Protein AF-A0A508T1W5-F1 (afdb_monomer)

InterPro domains:
  IPR011962 dCTP deaminase [PF22769] (57-193)
  IPR036157 dUTPase-like superfamily [G3DSA:2.70.40.10] (56-210)
  IPR036157 dUTPase-like superfamily [SSF51283] (57-199)

Organism: NCBI:txid2511166

Solvent-accessible surface area (backbone atoms only — not comparable to full-atom values): 21650 Å² total; per-residue (Å²): 134,81,79,84,80,79,73,75,80,75,80,74,83,70,83,74,84,82,74,85,82,57,89,57,64,51,90,45,71,68,55,15,48,54,30,35,51,72,36,45,49,100,89,50,67,56,73,95,58,73,87,60,70,62,37,78,34,38,41,68,53,49,50,52,49,30,30,54,30,18,30,48,36,78,71,59,79,88,38,53,43,75,49,33,37,54,39,34,44,12,53,47,38,35,38,44,50,98,87,51,49,80,46,75,45,74,47,42,58,93,36,72,48,73,45,54,44,44,27,42,35,36,39,20,31,58,43,36,35,41,34,49,67,42,32,32,35,37,39,40,67,35,66,72,48,45,77,71,38,38,44,58,74,90,54,53,76,44,62,29,38,43,33,33,55,55,72,44,61,38,30,32,73,36,92,52,74,44,77,44,54,20,72,42,73,46,33,38,36,33,45,28,40,44,64,78,80,62,85,87,80,85,62,85,88,66,78,85,77,81,81,86,71,56,63,73,88,65,41,63,59,55,73,65,58,56,39,38,74,74,50,68,66,49,71,65,67,49,66,57,60,57,55,52,52,50,52,53,50,54,51,49,53,49,53,53,48,50,54,50,50,54,56,48,49,53,50,51,54,53,51,49,53,51,52,53,51,50,50,52,53,51,52,52,55,48,53,54,50,52,51,54,51,51,51,53,52,51,55,50,52,52,51,54,52,51,52,53,52,51,54,51,52,52,53,50,51,54,54,51,53,55,51,52,55,49,55,58,56,62,67,64,69,76,80,66,68,72,70,54,59,54,54,52,52,57,53,50,54,55,51,51,54,50,50,55,55,51,48,60,51,47,54,61,48,45,74,73,51,64,91,78,79,77,72,89,84,78,89,132

Secondary structure (DSSP, 8-state):
-PPP--PPPPPP-------PPP-S---SHHHHHHHHHHTEETTEE--S-TTS-SSBPPHHHHHHHHHHH--EES--GGGEETTEEEE-EEEEEEEE-TT-PEEEEEE-TT-EEEEPTT-EEEEEEEEEEE--TTEEEEEEE-HHHHHTTEE--SS-EE-TT-EEEEEEEEEE-SSS-EEEETTS--EEEEEEE-GGG------TT--PPPP-PPPGGGTT--HHHHHHHHHTT-----SHHHHHHHHHHHHHHHHHHHHHHHHHHHHHHHHHHHHHHHHHHHHHHHHHHHHHHHHHHHHHHHHHHHHHHHHHHHHHHHHHHHHHHHHHHHHHSSSSTTHHHHHHHHHHHHHHHHHHHHHHHHHHHHTT------------

pLDDT: mean 80.49, std 16.38, range [27.09, 98.25]

Sequence (380 aa):
MPPPSHNPPAPDQTDTLTFMAEVEFADTEPVAEIRAARYRKKDVDIDPFPDIPPALLSSEHVKAYVRQTGMIHPFSEGHLKSASYEVKPGGRFIYWDESGNKISTLVAKDGTITLPPNSISFVQIDTTFRLPQYIAVRFNLRITHVHRGLLLGTGPLVDPGFHGKLLIPLHNLTSDEYTIRGDEGLIWMEFTKTSHEAQRGFVKDFVPEEFEKTDPTKNFQPPEYYFDRASKNRPIRSSIPDVVAEARSQAKEAVDAARRAERSNTIFVGGGLLAVAGLVVGLFSFFESVKANAIAAYTLATTVSTAAMQAGTDAKKAQDDVKDIRNTVDANSVRISADEVRRLREQLDDTRVEVQVLRREMDRIIERSGAKTKGVDEAK

Nearest PDB structures (foldseek):
  4xjc-assembly2_D  TM=8.290E-01  e=2.765E-11  Halalkalibacterium halodurans C-125
  4xjc-assembly2_F  TM=8.209E-01  e=2.615E-11  Halalkalibacterium halodurans C-125
  3lqw-assembly1_A  TM=7.084E-01  e=2.178E-04  Entamoeba histolytica HM-1:IMSS
  4oop-assembly1_B  TM=6.739E-01  e=4.505E-04  Arabidopsis thaliana
  6ljj-assembly1_A  TM=6.009E-01  e=1.102E-03  Sus scrofa

Foldseek 3Di:
DDDDDPDDPDPDDPPPPDDDQQPDADPDPVSLVVQQVVQDDPPAGHDPCPVDDFFFDFLVRVVRCRRRRSQKPPDDSVQDDGRKGFWFFFQWKWAADPVRDIDIDGADQQDKDKDAAQKKIKTKTPMWGQFAQQKKKWKDFPVVCVVQQKDFPDTDIDHGRETAIDITIIGRHHNDIDMDHRNDTTMIMIMGGHCPPDDDDDDPPDDDDDDDHDDPVNHHDDPVVVCCVPPVVGHDIRCVVVVVVVVVVVVVVVVVVVVVVVVVVVVVVVVVVVVVVVVVVVVVVVVVVVVVVVVVVVVVVVVVVVVVVVVVVVVVVVVVVVVVVVVVVVVPPPPPPPPVVVVVVVVVVVVVVVVVVVVVVVVVVVVVDDDDDYDDDDDD

Mean predicted aligned error: 16.93 Å

Radius of gyration: 73.92 Å; Cα contacts (8 Å, |Δi|>4): 440; chains: 1; bounding box: 114×81×230 Å

Structure (mmCIF, N/CA/C/O backbone):
data_AF-A0A508T1W5-F1
#
_entry.id   AF-A0A508T1W5-F1
#
loop_
_atom_site.group_PDB
_atom_site.id
_atom_site.type_symbol
_atom_site.label_atom_id
_atom_site.label_alt_id
_atom_site.label_comp_id
_atom_site.label_asym_id
_atom_site.label_entity_id
_atom_site.label_seq_id
_atom_site.pdbx_PDB_ins_code
_atom_site.Cartn_x
_atom_site.Cartn_y
_atom_site.Cartn_z
_atom_site.occupancy
_atom_site.B_iso_or_equiv
_atom_site.auth_seq_id
_atom_site.auth_comp_id
_atom_site.auth_asym_id
_atom_site.auth_atom_id
_atom_site.pdbx_PDB_model_num
ATOM 1 N N . MET A 1 1 ? 22.488 43.694 -53.915 1.00 51.28 1 MET A N 1
ATOM 2 C CA . MET A 1 1 ? 22.604 42.228 -53.766 1.00 51.28 1 MET A CA 1
ATOM 3 C C . MET A 1 1 ? 22.408 41.905 -52.295 1.00 51.28 1 MET A C 1
ATOM 5 O O . MET A 1 1 ? 23.133 42.490 -51.498 1.00 51.28 1 MET A O 1
ATOM 9 N N . PRO A 1 2 ? 21.407 41.098 -51.913 1.00 52.88 2 PRO A N 1
ATOM 10 C CA . PRO A 1 2 ? 21.278 40.652 -50.530 1.00 52.88 2 PRO A CA 1
ATOM 11 C C . PRO A 1 2 ? 22.418 39.672 -50.191 1.00 52.88 2 PRO A C 1
ATOM 13 O O . PRO A 1 2 ? 22.890 38.973 -51.093 1.00 52.88 2 PRO A O 1
ATOM 16 N N . PRO A 1 3 ? 22.894 39.636 -48.934 1.00 55.22 3 PRO A N 1
ATOM 17 C CA . PRO A 1 3 ? 23.920 38.688 -48.519 1.00 55.22 3 PRO A CA 1
ATOM 18 C C . PRO A 1 3 ? 23.395 37.246 -48.630 1.00 55.22 3 PRO A C 1
ATOM 20 O O . PRO A 1 3 ? 22.195 37.018 -48.447 1.00 55.22 3 PRO A O 1
ATOM 23 N N . PRO A 1 4 ? 24.265 36.269 -48.940 1.00 55.59 4 PRO A N 1
ATOM 24 C CA . PRO A 1 4 ? 23.867 34.873 -49.050 1.00 55.59 4 PRO A CA 1
ATOM 25 C C . PRO A 1 4 ? 23.333 34.383 -47.702 1.00 55.59 4 PRO A C 1
ATOM 27 O O . PRO A 1 4 ? 24.007 34.494 -46.676 1.00 55.59 4 PRO A O 1
ATOM 30 N N . SER A 1 5 ? 22.108 33.852 -47.704 1.00 58.09 5 SER A N 1
ATOM 31 C CA . SER A 1 5 ? 21.532 33.197 -46.535 1.00 58.09 5 SER A CA 1
ATOM 32 C C . SER A 1 5 ? 22.336 31.936 -46.229 1.00 58.09 5 SER A C 1
ATOM 34 O O . SER A 1 5 ? 22.245 30.936 -46.945 1.00 58.09 5 SER A O 1
ATOM 36 N N . HIS A 1 6 ? 23.126 31.979 -45.162 1.00 53.09 6 HIS A N 1
ATOM 37 C CA . HIS A 1 6 ? 23.658 30.774 -44.547 1.00 53.09 6 HIS A CA 1
ATOM 38 C C . HIS A 1 6 ? 22.488 29.997 -43.940 1.00 53.09 6 HIS A C 1
ATOM 40 O O . HIS A 1 6 ? 22.000 30.330 -42.862 1.00 53.09 6 HIS A O 1
ATOM 46 N N . ASN A 1 7 ? 22.023 28.970 -44.651 1.00 57.44 7 ASN A N 1
ATOM 47 C CA . ASN A 1 7 ? 21.224 27.929 -44.025 1.00 57.44 7 ASN A CA 1
ATOM 48 C C . ASN A 1 7 ? 22.094 27.261 -42.948 1.00 57.44 7 ASN A C 1
ATOM 50 O O . ASN A 1 7 ? 23.243 26.913 -43.250 1.00 57.44 7 ASN A O 1
ATOM 54 N N . PRO A 1 8 ? 21.597 27.096 -41.711 1.00 49.19 8 PRO A N 1
ATOM 55 C CA . PRO A 1 8 ? 22.308 26.312 -40.716 1.00 49.19 8 PRO A CA 1
ATOM 56 C C . PRO A 1 8 ? 22.491 24.880 -41.246 1.00 49.19 8 PRO A C 1
ATOM 58 O O . PRO A 1 8 ? 21.611 24.377 -41.956 1.00 49.19 8 PRO A O 1
ATOM 61 N N . PRO A 1 9 ? 23.626 24.226 -40.948 1.00 45.97 9 PRO A N 1
ATOM 62 C CA . PRO A 1 9 ? 23.817 22.826 -41.297 1.00 45.97 9 PRO A CA 1
ATOM 63 C C . PRO A 1 9 ? 22.672 21.995 -40.708 1.00 45.97 9 PRO A C 1
ATOM 65 O O . PRO A 1 9 ? 22.222 22.250 -39.588 1.00 45.97 9 PRO A O 1
ATOM 68 N N . ALA A 1 10 ? 22.182 21.029 -41.489 1.00 48.50 10 ALA A N 1
ATOM 69 C CA . ALA A 1 10 ? 21.221 20.045 -41.011 1.00 48.50 10 ALA A CA 1
ATOM 70 C C . ALA A 1 10 ? 21.760 19.405 -39.717 1.00 48.50 10 ALA A C 1
ATOM 72 O O . ALA A 1 10 ? 22.971 19.177 -39.640 1.00 48.50 10 ALA A O 1
ATOM 73 N N . PRO A 1 11 ? 20.906 19.154 -38.706 1.00 44.50 11 PRO A N 1
ATOM 74 C CA . PRO A 1 11 ? 21.345 18.524 -37.472 1.00 44.50 11 PRO A CA 1
ATOM 75 C C . PRO A 1 11 ? 22.060 17.219 -37.813 1.00 44.50 11 PRO A C 1
ATOM 77 O O . PRO A 1 11 ? 21.540 16.395 -38.569 1.00 44.50 11 PRO A O 1
ATOM 80 N N . ASP A 1 12 ? 23.279 17.114 -37.294 1.00 43.41 12 ASP A N 1
ATOM 81 C CA . ASP A 1 12 ? 24.170 15.973 -37.436 1.00 43.41 12 ASP A CA 1
ATOM 82 C C . ASP A 1 12 ? 23.394 14.680 -37.158 1.00 43.41 12 ASP A C 1
ATOM 84 O O . ASP A 1 12 ? 22.621 14.611 -36.193 1.00 43.41 12 ASP A O 1
ATOM 88 N N . GLN A 1 13 ? 23.534 13.692 -38.045 1.00 45.56 13 GLN A N 1
ATOM 89 C CA . GLN A 1 13 ? 22.892 12.391 -37.891 1.00 45.56 13 GLN A CA 1
ATOM 90 C C . GLN A 1 13 ? 23.399 11.790 -36.585 1.00 45.56 13 GLN A C 1
ATOM 92 O O . GLN A 1 13 ? 24.533 11.335 -36.486 1.00 45.56 13 GLN A O 1
ATOM 97 N N . THR A 1 14 ? 22.552 11.837 -35.565 1.00 48.19 14 THR A N 1
ATOM 98 C CA . THR A 1 14 ? 22.810 11.236 -34.265 1.00 48.19 14 THR A CA 1
ATOM 99 C C . THR A 1 14 ? 23.098 9.756 -34.484 1.00 48.19 14 THR A C 1
ATOM 101 O O . THR A 1 14 ? 22.236 9.023 -34.973 1.00 48.19 14 THR A O 1
ATOM 104 N N . ASP A 1 15 ? 24.322 9.339 -34.149 1.00 47.44 15 ASP A N 1
ATOM 105 C CA . ASP A 1 15 ? 24.759 7.944 -34.075 1.00 47.44 15 ASP A CA 1
ATOM 106 C C . ASP A 1 15 ? 23.645 7.112 -33.425 1.00 47.44 15 ASP A C 1
ATOM 108 O O . ASP A 1 15 ? 23.412 7.172 -32.212 1.00 47.44 15 ASP A O 1
ATOM 112 N N . THR A 1 16 ? 22.882 6.387 -34.244 1.00 56.22 16 THR A N 1
ATOM 113 C CA . THR A 1 16 ? 21.723 5.641 -33.760 1.00 56.22 16 THR A CA 1
ATOM 114 C C . THR A 1 16 ? 22.255 4.420 -33.025 1.00 56.22 16 THR A C 1
ATOM 116 O O . THR A 1 16 ? 22.657 3.430 -33.639 1.00 56.22 16 THR A O 1
ATOM 119 N N . LEU A 1 17 ? 22.310 4.508 -31.694 1.00 61.84 17 LEU A N 1
ATOM 120 C CA . LEU A 1 17 ? 22.720 3.407 -30.826 1.00 61.84 17 LEU A CA 1
ATOM 121 C C . LEU A 1 17 ? 21.823 2.199 -31.102 1.00 61.84 17 LEU A C 1
ATOM 123 O O . LEU A 1 17 ? 20.666 2.155 -30.694 1.00 61.84 17 LEU A O 1
ATOM 127 N N . THR A 1 18 ? 22.366 1.222 -31.821 1.00 66.94 18 THR A N 1
ATOM 128 C CA . THR A 1 18 ? 21.647 0.002 -32.179 1.00 66.94 18 THR A CA 1
ATOM 129 C C . THR A 1 18 ? 21.912 -1.051 -31.112 1.00 66.94 18 THR A C 1
ATOM 131 O O . THR A 1 18 ? 23.056 -1.441 -30.881 1.00 66.94 18 THR A O 1
ATOM 134 N N . PHE A 1 19 ? 20.854 -1.512 -30.449 1.00 72.12 19 PHE A N 1
ATOM 135 C CA . PHE A 1 19 ? 20.919 -2.585 -29.458 1.00 72.12 19 PHE A CA 1
ATOM 136 C C . PHE A 1 19 ? 20.372 -3.877 -30.062 1.00 72.12 19 PHE A C 1
ATOM 138 O O . PHE A 1 19 ? 19.387 -3.849 -30.798 1.00 72.12 19 PHE A O 1
ATOM 145 N N . MET A 1 20 ? 20.975 -5.021 -29.729 1.00 77.69 20 MET A N 1
ATOM 146 C CA . MET A 1 20 ? 20.364 -6.304 -30.074 1.00 77.69 20 MET A CA 1
ATOM 147 C C . MET A 1 20 ? 19.087 -6.503 -29.251 1.00 77.69 20 MET A C 1
ATOM 149 O O . MET A 1 20 ? 19.056 -6.219 -28.049 1.00 77.69 20 MET A O 1
ATOM 153 N N . ALA A 1 21 ? 18.033 -6.978 -29.915 1.00 79.69 21 ALA A N 1
ATOM 154 C CA . ALA A 1 21 ? 16.782 -7.320 -29.257 1.00 79.69 21 ALA A CA 1
ATOM 155 C C . ALA A 1 21 ? 17.006 -8.495 -28.298 1.00 79.69 21 ALA A C 1
ATOM 157 O O . ALA A 1 21 ? 17.563 -9.525 -28.682 1.00 79.69 21 ALA A O 1
ATOM 158 N N . GLU A 1 22 ? 16.562 -8.342 -27.055 1.00 86.31 22 GLU A N 1
ATOM 159 C CA . GLU A 1 22 ? 16.559 -9.440 -26.094 1.00 86.31 22 GLU A CA 1
ATOM 160 C C . GLU A 1 22 ? 15.415 -10.400 -26.452 1.00 86.31 22 GLU A C 1
ATOM 162 O O . GLU A 1 22 ? 14.277 -9.974 -26.657 1.00 86.31 22 GLU A O 1
ATOM 167 N N . VAL A 1 23 ? 15.712 -11.698 -26.542 1.00 82.88 23 VAL A N 1
ATOM 168 C CA . VAL A 1 23 ? 14.720 -12.728 -26.906 1.00 82.88 23 VAL A CA 1
ATOM 169 C C . VAL A 1 23 ? 13.979 -13.242 -25.669 1.00 82.88 23 VAL A C 1
ATOM 171 O O . VAL A 1 23 ? 12.770 -13.466 -25.714 1.00 82.88 23 VAL A O 1
ATOM 174 N N . GLU A 1 24 ? 14.680 -13.353 -24.542 1.00 92.69 24 GLU A N 1
ATOM 175 C CA . GLU A 1 24 ? 14.162 -13.904 -23.287 1.00 92.69 24 GLU A CA 1
ATOM 176 C C . GLU A 1 24 ? 14.075 -12.838 -22.189 1.00 92.69 24 GLU A C 1
ATOM 178 O O . GLU A 1 24 ? 14.803 -11.840 -22.206 1.00 92.69 24 GLU A O 1
ATOM 183 N N . PHE A 1 25 ? 13.188 -13.038 -21.212 1.00 95.81 25 PHE A N 1
ATOM 184 C CA . PHE A 1 25 ? 13.143 -12.204 -20.006 1.00 95.81 25 PHE A CA 1
ATOM 185 C C . PHE A 1 25 ? 14.374 -12.448 -19.127 1.00 95.81 25 PHE A C 1
ATOM 187 O O . PHE A 1 25 ? 15.040 -13.470 -19.255 1.00 95.81 25 PHE A O 1
ATOM 194 N N . ALA A 1 26 ? 14.683 -11.502 -18.240 1.00 95.12 26 ALA A N 1
ATOM 195 C CA . ALA A 1 26 ? 15.737 -11.707 -17.258 1.00 95.12 26 ALA A CA 1
ATOM 196 C C . ALA A 1 26 ? 15.303 -12.803 -16.274 1.00 95.12 26 ALA A C 1
ATOM 198 O O . ALA A 1 26 ? 14.294 -12.658 -15.583 1.00 95.12 26 ALA A O 1
ATOM 199 N N . ASP A 1 27 ? 16.061 -13.891 -16.234 1.00 94.62 27 ASP A N 1
ATOM 200 C CA . ASP A 1 27 ? 15.839 -15.061 -15.381 1.00 94.62 27 ASP A CA 1
ATOM 201 C C . ASP A 1 27 ? 16.376 -14.869 -13.953 1.00 94.62 27 ASP A C 1
ATOM 203 O O . ASP A 1 27 ? 15.966 -15.566 -13.024 1.00 94.62 27 ASP A O 1
ATOM 207 N N . THR A 1 28 ? 17.290 -13.914 -13.780 1.00 96.94 28 THR A N 1
ATOM 208 C CA . THR A 1 28 ? 17.964 -13.620 -12.518 1.00 96.94 28 THR A CA 1
ATOM 209 C C . THR A 1 28 ? 18.050 -12.117 -12.244 1.00 96.94 28 THR A C 1
ATOM 211 O O . THR A 1 28 ? 18.072 -11.281 -13.153 1.00 96.94 28 THR A O 1
ATOM 214 N N . GLU A 1 29 ? 18.164 -11.769 -10.957 1.00 95.81 29 GLU A N 1
ATOM 215 C CA . GLU A 1 29 ? 18.301 -10.381 -10.492 1.00 95.81 29 GLU A CA 1
ATOM 216 C C . GLU A 1 29 ? 19.527 -9.669 -11.107 1.00 95.81 29 GLU A C 1
ATOM 218 O O . GLU A 1 29 ? 19.356 -8.546 -11.588 1.00 95.81 29 GLU A O 1
ATOM 223 N N . PRO A 1 30 ? 20.728 -10.289 -11.202 1.00 97.31 30 PRO A N 1
ATOM 224 C CA . PRO A 1 30 ? 21.880 -9.651 -11.841 1.00 97.31 30 PRO A CA 1
ATOM 225 C C . PRO A 1 30 ? 21.680 -9.396 -13.338 1.00 97.31 30 PRO A C 1
ATOM 227 O O . PRO A 1 30 ? 22.101 -8.358 -13.843 1.00 97.31 30 PRO A O 1
ATOM 230 N N . VAL A 1 31 ? 21.014 -10.302 -14.065 1.00 96.44 31 VAL A N 1
ATOM 231 C CA . VAL A 1 31 ? 20.715 -10.094 -15.493 1.00 96.44 31 VAL A CA 1
ATOM 232 C C . VAL A 1 31 ? 19.753 -8.918 -15.670 1.00 96.44 31 VAL A C 1
ATOM 234 O O . VAL A 1 31 ? 19.976 -8.068 -16.536 1.00 96.44 31 VAL A O 1
ATOM 237 N N . ALA A 1 32 ? 18.721 -8.822 -14.826 1.00 96.75 32 ALA A N 1
ATOM 238 C CA . ALA A 1 32 ? 17.788 -7.697 -14.839 1.00 96.75 32 ALA A CA 1
ATOM 239 C C . ALA A 1 32 ? 18.497 -6.364 -14.542 1.00 96.75 32 ALA A C 1
ATOM 241 O O . ALA A 1 32 ? 18.243 -5.362 -15.209 1.00 96.75 32 ALA A O 1
ATOM 242 N N . GLU A 1 33 ? 19.422 -6.356 -13.581 1.00 95.12 33 GLU A N 1
ATOM 243 C CA . GLU A 1 33 ? 20.232 -5.185 -13.238 1.00 95.12 33 GLU A CA 1
ATOM 244 C C . GLU A 1 33 ? 21.165 -4.756 -14.378 1.00 95.12 33 GLU A C 1
ATOM 246 O O . GLU A 1 33 ? 21.187 -3.578 -14.733 1.00 95.12 33 GLU A O 1
ATOM 251 N N . ILE A 1 34 ? 21.878 -5.698 -15.005 1.00 94.00 34 ILE A N 1
ATOM 252 C CA . ILE A 1 34 ? 22.759 -5.420 -16.150 1.00 94.00 34 ILE A CA 1
ATOM 253 C C . ILE A 1 34 ? 21.963 -4.813 -17.311 1.00 94.00 34 ILE A C 1
ATOM 255 O O . ILE A 1 34 ? 22.414 -3.848 -17.935 1.00 94.00 34 ILE A O 1
ATOM 259 N N . ARG A 1 35 ? 20.771 -5.350 -17.602 1.00 93.31 35 ARG A N 1
ATOM 260 C CA . ARG A 1 35 ? 19.886 -4.788 -18.633 1.00 93.31 35 ARG A CA 1
ATOM 261 C C . ARG A 1 35 ? 19.437 -3.378 -18.266 1.00 93.31 35 ARG A C 1
ATOM 263 O O . ARG A 1 35 ? 19.564 -2.487 -19.100 1.00 93.31 35 ARG A O 1
ATOM 270 N N . ALA A 1 36 ? 19.012 -3.140 -17.028 1.00 92.44 36 ALA A N 1
ATOM 271 C CA . ALA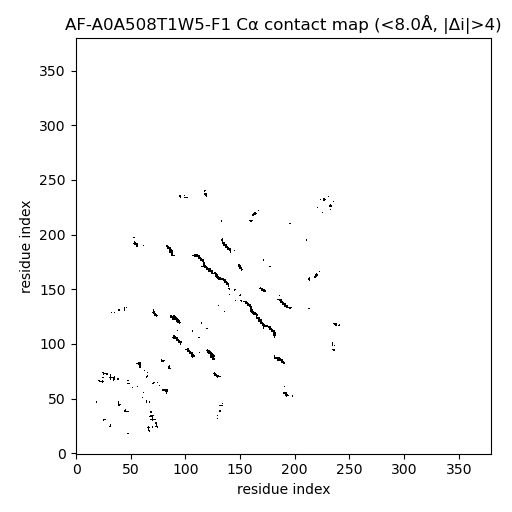 A 1 36 ? 18.573 -1.813 -16.598 1.00 92.44 36 ALA A CA 1
ATOM 272 C C . ALA A 1 36 ? 19.709 -0.783 -16.680 1.00 92.44 36 ALA A C 1
ATOM 274 O O . ALA A 1 36 ? 19.507 0.331 -17.160 1.00 92.44 36 ALA A O 1
ATOM 275 N N . ALA A 1 37 ? 20.924 -1.173 -16.285 1.00 90.38 37 ALA A N 1
ATOM 276 C CA . ALA A 1 37 ? 22.111 -0.330 -16.378 1.00 90.38 37 ALA A CA 1
ATOM 277 C C . ALA A 1 37 ? 22.479 0.016 -17.832 1.00 90.38 37 ALA A C 1
ATOM 279 O O . ALA A 1 37 ? 22.911 1.133 -18.103 1.00 90.38 37 ALA A O 1
ATOM 280 N N . ARG A 1 38 ? 22.262 -0.900 -18.789 1.00 87.56 38 ARG A N 1
ATOM 281 C CA . ARG A 1 38 ? 22.520 -0.657 -20.222 1.00 87.56 38 ARG A CA 1
ATOM 282 C C . ARG A 1 38 ? 21.715 0.526 -20.769 1.00 87.56 38 ARG A C 1
ATOM 284 O O . ARG A 1 38 ? 22.231 1.284 -21.588 1.00 87.56 38 ARG A O 1
ATOM 291 N N . TYR A 1 39 ? 20.474 0.676 -20.311 1.00 84.94 39 TYR A N 1
ATOM 292 C CA . TYR A 1 39 ? 19.556 1.737 -20.739 1.00 84.94 39 TYR A CA 1
ATOM 293 C C . TYR A 1 39 ? 19.641 3.000 -19.881 1.00 84.94 39 TYR A C 1
ATOM 295 O O . TYR A 1 39 ? 18.930 3.962 -20.146 1.00 84.94 39 TYR A O 1
ATOM 303 N N . ARG A 1 40 ? 20.540 3.032 -18.894 1.00 80.38 40 ARG A N 1
ATOM 304 C CA . ARG A 1 40 ? 20.755 4.171 -18.004 1.00 80.38 40 ARG A CA 1
ATOM 305 C C . ARG A 1 40 ? 22.171 4.704 -18.198 1.00 80.38 40 ARG A C 1
ATOM 307 O O . ARG A 1 40 ? 23.109 4.259 -17.537 1.00 80.38 40 ARG A O 1
ATOM 314 N N . LYS A 1 41 ? 22.358 5.656 -19.118 1.00 68.44 41 LYS A N 1
ATOM 315 C CA . LYS A 1 41 ? 23.639 6.373 -19.217 1.00 68.44 41 LYS A CA 1
ATOM 316 C C . LYS A 1 41 ? 23.701 7.449 -18.137 1.00 68.44 41 LYS A C 1
ATOM 318 O O . LYS A 1 41 ? 22.675 7.918 -17.658 1.00 68.44 41 LYS A O 1
ATOM 323 N N . LYS A 1 42 ? 24.926 7.839 -17.764 1.00 61.28 42 LYS A N 1
ATOM 324 C CA . LYS A 1 42 ? 25.240 8.740 -16.638 1.00 61.28 42 LYS A CA 1
ATOM 325 C C . LYS A 1 42 ? 24.346 9.990 -16.572 1.00 61.28 42 LYS A C 1
ATOM 327 O O . LYS A 1 42 ? 24.014 10.417 -15.472 1.00 61.28 42 LYS A O 1
ATOM 332 N N . ASP A 1 43 ? 23.900 10.492 -17.726 1.00 59.41 43 ASP A N 1
ATOM 333 C CA . ASP A 1 43 ? 23.125 11.728 -17.827 1.00 59.41 43 ASP A CA 1
ATOM 334 C C . ASP A 1 43 ? 21.787 11.603 -18.585 1.00 59.41 43 ASP A C 1
ATOM 336 O O . ASP A 1 43 ? 21.016 12.561 -18.561 1.00 59.41 43 ASP A O 1
ATOM 340 N N . VAL A 1 44 ? 21.469 10.466 -19.219 1.00 69.69 44 VAL A N 1
ATOM 341 C CA . VAL A 1 44 ? 20.244 10.276 -20.030 1.00 69.69 44 VAL A CA 1
ATOM 342 C C . VAL A 1 44 ? 19.828 8.799 -20.020 1.00 69.69 44 VAL A C 1
ATOM 344 O O . VAL A 1 44 ? 20.668 7.917 -20.226 1.00 69.69 44 VAL A O 1
ATOM 347 N N . ASP A 1 45 ? 18.541 8.532 -19.801 1.00 80.50 45 ASP A N 1
ATOM 348 C CA . ASP A 1 45 ? 17.968 7.202 -20.015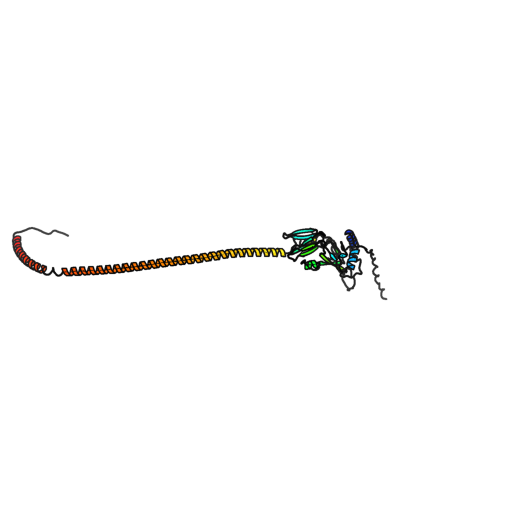 1.00 80.50 45 ASP A CA 1
ATOM 349 C C . ASP A 1 45 ? 17.699 7.006 -21.511 1.00 80.50 45 ASP A C 1
ATOM 351 O O . ASP A 1 45 ? 17.344 7.937 -22.218 1.00 80.50 45 ASP A O 1
ATOM 355 N N . ILE A 1 46 ? 17.917 5.798 -22.017 1.00 85.94 46 ILE A N 1
ATOM 356 C CA . ILE A 1 46 ? 17.670 5.467 -23.418 1.00 85.94 46 ILE A CA 1
ATOM 357 C C . ILE A 1 46 ? 16.362 4.695 -23.490 1.00 85.94 46 ILE A C 1
ATOM 359 O O . ILE A 1 46 ? 16.225 3.631 -22.878 1.00 85.94 46 ILE A O 1
ATOM 363 N N . ASP A 1 47 ? 15.414 5.203 -24.264 1.00 90.75 47 ASP A N 1
ATOM 364 C CA . ASP A 1 47 ? 14.204 4.473 -24.606 1.00 90.75 47 ASP A CA 1
ATOM 365 C C . ASP A 1 47 ? 14.451 3.490 -25.764 1.00 90.75 47 ASP A C 1
ATOM 367 O O . ASP A 1 47 ? 14.714 3.923 -26.888 1.00 90.75 47 ASP A O 1
ATOM 371 N N . PRO A 1 48 ? 14.374 2.161 -25.540 1.00 90.62 48 PRO A N 1
ATOM 372 C CA . PRO A 1 48 ? 14.499 1.186 -26.620 1.00 90.62 48 PRO A CA 1
ATOM 373 C C . PRO A 1 48 ? 13.324 1.206 -27.609 1.00 90.62 48 PRO A C 1
ATOM 375 O O . PRO A 1 48 ? 13.439 0.602 -28.674 1.00 90.62 48 PRO A O 1
ATOM 378 N N . PHE A 1 49 ? 12.204 1.859 -27.274 1.00 91.81 49 PHE A N 1
ATOM 379 C CA . PHE A 1 49 ? 10.990 1.885 -28.091 1.00 91.81 49 PHE A CA 1
ATOM 380 C C . PHE A 1 49 ? 10.430 3.315 -28.248 1.00 91.81 49 PHE A C 1
ATOM 382 O O . PHE A 1 49 ? 9.303 3.595 -27.817 1.00 91.81 49 PHE A O 1
ATOM 389 N N . PRO A 1 50 ? 11.176 4.228 -28.903 1.00 88.69 50 PRO A N 1
ATOM 390 C CA . PRO A 1 50 ? 10.781 5.632 -29.044 1.00 88.69 50 PRO A CA 1
ATOM 391 C C . PRO A 1 50 ? 9.473 5.814 -29.830 1.00 88.69 50 PRO A C 1
ATOM 393 O O . PRO A 1 50 ? 8.730 6.760 -29.575 1.00 88.69 50 PRO A O 1
ATOM 396 N N . ASP A 1 51 ? 9.148 4.878 -30.727 1.00 89.12 51 ASP A N 1
ATOM 397 C CA . ASP A 1 51 ? 7.923 4.908 -31.537 1.00 89.12 51 ASP A CA 1
ATOM 398 C C . ASP A 1 51 ? 6.646 4.604 -30.736 1.00 89.12 51 ASP A C 1
ATOM 400 O O . ASP A 1 51 ? 5.541 4.899 -31.197 1.00 89.12 51 ASP A O 1
ATOM 404 N N . ILE A 1 52 ? 6.766 4.034 -29.530 1.00 91.94 52 ILE A N 1
ATOM 405 C CA . ILE A 1 52 ? 5.619 3.858 -28.634 1.00 91.94 52 ILE A CA 1
ATOM 406 C C . ILE A 1 52 ? 5.244 5.238 -28.074 1.00 91.94 52 ILE A C 1
ATOM 408 O O . ILE A 1 52 ? 6.066 5.859 -27.398 1.00 91.94 52 ILE A O 1
ATOM 412 N N . PRO A 1 53 ? 4.025 5.752 -28.300 1.00 91.31 53 PRO A N 1
ATOM 413 C CA . PRO A 1 53 ? 3.655 7.072 -27.805 1.00 91.31 53 PRO A CA 1
ATOM 414 C C . PRO A 1 53 ? 3.549 7.097 -26.267 1.00 91.31 53 PRO A C 1
ATOM 416 O O . PRO A 1 53 ? 3.249 6.066 -25.656 1.00 91.31 53 PRO A O 1
ATOM 419 N N . PRO A 1 54 ? 3.731 8.269 -25.626 1.00 92.75 54 PRO A N 1
ATOM 420 C CA . PRO A 1 54 ? 3.418 8.459 -24.212 1.00 92.75 54 PRO A CA 1
ATOM 421 C C . PRO A 1 54 ? 1.954 8.122 -23.915 1.00 92.75 54 PRO A C 1
ATOM 423 O O . PRO A 1 54 ? 1.040 8.820 -24.356 1.00 92.75 54 PRO A O 1
ATOM 426 N N . ALA A 1 55 ? 1.726 7.024 -23.201 1.00 95.31 55 ALA A N 1
ATOM 427 C CA . ALA A 1 55 ? 0.403 6.513 -22.869 1.00 95.31 55 ALA A CA 1
ATOM 428 C C . ALA A 1 55 ? 0.495 5.473 -21.744 1.00 95.31 55 ALA A C 1
ATOM 430 O O . ALA A 1 55 ? 1.584 5.015 -21.378 1.00 95.31 55 ALA A O 1
ATOM 431 N N . LEU A 1 56 ? -0.670 5.059 -21.237 1.00 97.62 56 LEU A N 1
ATOM 432 C CA . LEU A 1 56 ? -0.797 3.814 -20.485 1.00 97.62 56 LEU A CA 1
ATOM 433 C C . LEU A 1 56 ? -0.360 2.648 -21.383 1.00 97.62 56 LEU A C 1
ATOM 435 O O . LEU A 1 56 ? -0.909 2.446 -22.468 1.00 97.62 56 LEU A O 1
ATOM 439 N N . LEU A 1 57 ? 0.639 1.896 -20.935 1.00 98.06 57 LEU A N 1
ATOM 440 C CA . LEU A 1 57 ? 1.226 0.807 -21.698 1.00 98.06 57 LEU A CA 1
ATOM 441 C C . LEU A 1 57 ? 0.308 -0.417 -21.688 1.00 98.06 57 LEU A C 1
ATOM 443 O O . LEU A 1 57 ? -0.159 -0.863 -20.638 1.00 98.06 57 LEU A O 1
ATOM 447 N N . SER A 1 58 ? 0.092 -0.993 -22.870 1.00 98.25 58 SER A N 1
ATOM 448 C CA . SER A 1 58 ? -0.567 -2.289 -22.999 1.00 98.25 58 SER A CA 1
ATOM 449 C C . SER A 1 58 ? 0.347 -3.420 -22.522 1.00 98.25 58 SER A C 1
ATOM 451 O O . SER A 1 58 ? 1.559 -3.249 -22.360 1.00 98.25 58 SER A O 1
ATOM 453 N N . SER A 1 59 ? -0.223 -4.609 -22.339 1.00 97.62 59 SER A N 1
ATOM 454 C CA . SER A 1 59 ? 0.506 -5.807 -21.919 1.00 97.62 59 SER A CA 1
ATOM 455 C C . SER A 1 59 ? 1.684 -6.128 -22.844 1.00 97.62 59 SER A C 1
ATOM 457 O O . SER A 1 59 ? 2.741 -6.554 -22.385 1.00 97.62 59 SER A O 1
ATOM 459 N N . GLU A 1 60 ? 1.527 -5.894 -24.149 1.00 97.38 60 GLU A N 1
ATOM 460 C CA . GLU A 1 60 ? 2.544 -6.126 -25.174 1.00 97.38 60 GLU A CA 1
ATOM 461 C C . GLU A 1 60 ? 3.720 -5.168 -25.002 1.00 97.38 60 GLU A C 1
ATOM 463 O O . GLU A 1 60 ? 4.872 -5.602 -25.020 1.00 97.38 60 GLU A O 1
ATOM 468 N N . HIS A 1 61 ? 3.434 -3.887 -24.764 1.00 97.75 61 HIS A N 1
ATOM 469 C CA . HIS A 1 61 ? 4.466 -2.886 -24.518 1.00 97.75 61 HIS A CA 1
ATOM 470 C C . HIS A 1 61 ? 5.168 -3.123 -23.180 1.00 97.75 61 HIS A C 1
ATOM 472 O O . HIS A 1 61 ? 6.394 -3.077 -23.131 1.00 97.75 61 HIS A O 1
ATOM 478 N N . VAL A 1 62 ? 4.430 -3.462 -22.115 1.00 98.06 62 VAL A N 1
ATOM 479 C CA . VAL A 1 62 ? 5.035 -3.846 -20.829 1.00 98.06 62 VAL A CA 1
ATOM 480 C C . VAL A 1 62 ? 5.974 -5.040 -21.022 1.00 98.06 62 VAL A C 1
ATOM 482 O O . VAL A 1 62 ? 7.116 -4.985 -20.575 1.00 98.06 62 VAL A O 1
ATOM 485 N N . LYS A 1 63 ? 5.554 -6.085 -21.750 1.00 97.25 63 LYS A N 1
ATOM 486 C CA . LYS A 1 63 ? 6.418 -7.235 -22.077 1.00 97.25 63 LYS A CA 1
ATOM 487 C C . LYS A 1 63 ? 7.682 -6.813 -22.819 1.00 97.25 63 LYS A C 1
ATOM 489 O O . LYS A 1 63 ? 8.765 -7.257 -22.447 1.00 97.25 63 LYS A O 1
ATOM 494 N N . ALA A 1 64 ? 7.552 -5.972 -23.844 1.00 96.62 64 ALA A N 1
ATOM 495 C CA . ALA A 1 64 ? 8.687 -5.494 -24.628 1.00 96.62 64 ALA A CA 1
ATOM 496 C C . ALA A 1 64 ? 9.693 -4.730 -23.752 1.00 96.62 64 ALA A C 1
ATOM 498 O O . ALA A 1 64 ? 10.879 -5.066 -23.750 1.00 96.62 64 ALA A O 1
ATOM 499 N N . TYR A 1 65 ? 9.216 -3.777 -22.945 1.00 96.94 65 TYR A N 1
ATOM 500 C CA . TYR A 1 65 ? 10.056 -3.027 -22.013 1.00 96.94 65 TYR A CA 1
ATOM 501 C C . TYR A 1 65 ? 10.723 -3.938 -20.986 1.00 96.94 65 TYR A C 1
ATOM 503 O O . TYR A 1 65 ? 11.939 -3.894 -20.857 1.00 96.94 65 TYR A O 1
ATOM 511 N N . VAL A 1 66 ? 9.982 -4.817 -20.306 1.00 97.31 66 VAL A N 1
ATOM 512 C CA . VAL A 1 66 ? 10.568 -5.716 -19.298 1.00 97.31 66 VAL A CA 1
ATOM 513 C C . VAL A 1 66 ? 11.634 -6.623 -19.902 1.00 97.31 66 VAL A C 1
ATOM 515 O O . VAL A 1 66 ? 12.708 -6.779 -19.318 1.00 97.31 66 VAL A O 1
ATOM 518 N N . ARG A 1 67 ? 11.368 -7.195 -21.081 1.00 96.06 67 ARG A N 1
ATOM 519 C CA . ARG A 1 67 ? 12.326 -8.052 -21.783 1.00 96.06 67 ARG A CA 1
ATOM 520 C C . ARG A 1 67 ? 13.615 -7.299 -22.091 1.00 96.06 67 ARG A C 1
ATOM 522 O O . ARG A 1 67 ? 14.694 -7.810 -21.798 1.00 96.06 67 ARG A O 1
ATOM 529 N N . GLN A 1 68 ? 13.496 -6.085 -22.623 1.00 95.12 68 GLN A N 1
ATOM 530 C CA . GLN A 1 68 ? 14.643 -5.314 -23.082 1.00 95.12 68 GLN A CA 1
ATOM 531 C C . GLN A 1 68 ? 15.420 -4.657 -21.934 1.00 95.12 68 GLN A C 1
ATOM 533 O O . GLN A 1 68 ? 16.647 -4.691 -21.929 1.00 95.12 68 GLN A O 1
ATOM 538 N N . THR A 1 69 ? 14.726 -4.078 -20.952 1.00 94.50 69 THR A N 1
ATOM 539 C CA . THR A 1 69 ? 15.331 -3.217 -19.924 1.00 94.50 69 THR A CA 1
ATOM 540 C C . THR A 1 69 ? 15.488 -3.885 -18.565 1.00 94.50 69 THR A C 1
ATOM 542 O O . THR A 1 69 ? 16.208 -3.358 -17.730 1.00 94.50 69 THR A O 1
ATOM 545 N N . GLY A 1 70 ? 14.831 -5.016 -18.287 1.00 95.75 70 GLY A N 1
ATOM 546 C CA . GLY A 1 70 ? 14.867 -5.619 -16.948 1.00 95.75 70 GLY A CA 1
ATOM 547 C C . GLY A 1 70 ? 14.196 -4.763 -15.861 1.00 95.75 70 GLY A C 1
ATOM 548 O O . GLY A 1 70 ? 14.486 -4.926 -14.673 1.00 95.75 70 GLY A O 1
ATOM 549 N N . MET A 1 71 ? 13.296 -3.846 -16.245 1.00 96.44 71 MET A N 1
ATOM 550 C CA . MET A 1 71 ? 12.652 -2.898 -15.321 1.00 96.44 71 MET A CA 1
ATOM 551 C C . MET A 1 71 ? 11.767 -3.541 -14.235 1.00 96.44 71 MET A C 1
ATOM 553 O O . MET A 1 71 ? 11.406 -2.863 -13.272 1.00 96.44 71 MET A O 1
ATOM 557 N N . ILE A 1 72 ? 11.424 -4.828 -14.369 1.00 98.00 72 ILE A N 1
ATOM 558 C CA . ILE A 1 72 ? 10.661 -5.620 -13.394 1.00 98.00 72 ILE A CA 1
ATOM 559 C C . ILE A 1 72 ? 11.378 -6.957 -13.198 1.00 98.00 72 ILE A C 1
ATOM 561 O O . ILE A 1 72 ? 11.616 -7.666 -14.175 1.00 98.00 72 ILE A O 1
ATOM 565 N N . HIS A 1 73 ? 11.690 -7.324 -11.953 1.00 97.69 73 HIS A N 1
ATOM 566 C CA . HIS A 1 73 ? 12.162 -8.671 -11.624 1.00 97.69 73 HIS A CA 1
ATOM 567 C C . HIS A 1 73 ? 11.767 -9.080 -10.186 1.00 97.69 73 HIS A C 1
ATOM 569 O O . HIS A 1 73 ? 11.915 -8.266 -9.273 1.00 97.69 73 HIS A O 1
ATOM 575 N N . PRO A 1 74 ? 11.308 -10.324 -9.944 1.00 96.69 74 PRO A N 1
ATOM 576 C CA . PRO A 1 74 ? 10.981 -11.342 -10.945 1.00 96.69 74 PRO A CA 1
ATOM 577 C C . PRO A 1 74 ? 9.791 -10.931 -11.824 1.00 96.69 74 PRO A C 1
ATOM 579 O O . PRO A 1 74 ? 8.919 -10.171 -11.405 1.00 96.69 74 PRO A O 1
ATOM 582 N N . PHE A 1 75 ? 9.758 -11.443 -13.055 1.00 97.31 75 PHE A N 1
ATOM 583 C CA . PHE A 1 75 ? 8.676 -11.194 -14.005 1.00 97.31 75 PHE A CA 1
ATOM 584 C C . PHE A 1 75 ? 8.028 -12.503 -14.458 1.00 97.31 75 PHE A C 1
ATOM 586 O O . PHE A 1 75 ? 8.718 -13.471 -14.768 1.00 97.31 75 PHE A O 1
ATOM 593 N N . SER A 1 76 ? 6.696 -12.526 -14.512 1.00 95.75 76 SER A N 1
ATOM 594 C CA . SER A 1 76 ? 5.921 -13.658 -15.022 1.00 95.75 76 SER A CA 1
ATOM 595 C C . SER A 1 76 ? 4.818 -13.166 -15.945 1.00 95.75 76 SER A C 1
ATOM 597 O O . SER A 1 76 ? 3.934 -12.421 -15.524 1.00 95.75 76 SER A O 1
ATOM 599 N N . GLU A 1 77 ? 4.812 -13.631 -17.192 1.00 95.69 77 GLU A N 1
ATOM 600 C CA . GLU A 1 77 ? 3.765 -13.263 -18.152 1.00 95.69 77 GLU A CA 1
ATOM 601 C C . GLU A 1 77 ? 2.360 -13.638 -17.669 1.00 95.69 77 GLU A C 1
ATOM 603 O O . GLU A 1 77 ? 1.403 -12.925 -17.959 1.00 95.69 77 GLU A O 1
ATOM 608 N N . GLY A 1 78 ? 2.232 -14.708 -16.876 1.00 96.44 78 GLY A N 1
ATOM 609 C CA . GLY A 1 78 ? 0.951 -15.144 -16.316 1.00 96.44 78 GLY A CA 1
ATOM 610 C C . GLY A 1 78 ? 0.315 -14.145 -15.343 1.00 96.44 78 GLY A C 1
ATOM 611 O O . GLY A 1 78 ? -0.850 -14.300 -14.991 1.00 96.44 78 GLY A O 1
ATOM 612 N N . HIS A 1 79 ? 1.055 -13.125 -14.904 1.00 96.62 79 HIS A N 1
ATOM 613 C CA . HIS A 1 79 ? 0.546 -12.059 -14.040 1.00 96.62 79 HIS A CA 1
ATOM 614 C C . HIS A 1 79 ? 0.068 -10.825 -14.825 1.00 96.62 79 HIS A C 1
ATOM 616 O O . HIS A 1 79 ? -0.399 -9.858 -14.220 1.00 96.62 79 HIS A O 1
ATOM 622 N N . LEU A 1 80 ? 0.180 -10.817 -16.157 1.00 97.19 80 LEU A N 1
ATOM 623 C CA . LEU A 1 80 ? -0.282 -9.701 -16.977 1.00 97.19 80 LEU A CA 1
ATOM 624 C C . LEU A 1 80 ? -1.784 -9.747 -17.257 1.00 97.19 80 LEU A C 1
ATOM 626 O O . LEU A 1 80 ? -2.387 -10.789 -17.508 1.00 97.19 80 LEU A O 1
ATOM 630 N N . LYS A 1 81 ? -2.357 -8.550 -17.314 1.00 96.19 81 LYS A N 1
ATOM 631 C CA . LYS A 1 81 ? -3.630 -8.222 -17.954 1.00 96.19 81 LYS A CA 1
ATOM 632 C C . LYS A 1 81 ? -3.378 -7.250 -19.103 1.00 96.19 81 LYS A C 1
ATOM 634 O O . LYS A 1 81 ? -2.246 -6.834 -19.328 1.00 96.19 81 LYS A O 1
ATOM 639 N N . SER A 1 82 ? -4.438 -6.836 -19.796 1.00 95.75 82 SER A N 1
ATOM 640 C CA . SER A 1 82 ? -4.362 -5.971 -20.981 1.00 95.75 82 SER A CA 1
ATOM 641 C C . SER A 1 82 ? -3.547 -4.686 -20.795 1.00 95.75 82 SER A C 1
ATOM 643 O O . SER A 1 82 ? -2.927 -4.245 -21.753 1.00 95.75 82 SER A O 1
ATOM 645 N N . ALA A 1 83 ? -3.535 -4.094 -19.596 1.00 95.81 83 ALA A N 1
ATOM 646 C CA . ALA A 1 83 ? -2.794 -2.862 -19.294 1.00 95.81 83 ALA A CA 1
ATOM 647 C C . ALA A 1 83 ? -2.273 -2.815 -17.844 1.00 95.81 83 ALA A C 1
ATOM 649 O O . ALA A 1 83 ? -2.049 -1.741 -17.286 1.00 95.81 83 ALA A O 1
ATOM 650 N N . SER A 1 84 ? -2.139 -3.975 -17.193 1.00 96.88 84 SER A N 1
ATOM 651 C CA . SER A 1 84 ? -1.664 -4.031 -15.811 1.00 96.88 84 SER A CA 1
ATOM 652 C C . SER A 1 84 ? -0.928 -5.323 -15.478 1.00 96.88 84 SER A C 1
ATOM 654 O O . SER A 1 84 ? -1.074 -6.333 -16.165 1.00 96.88 84 SER A O 1
ATOM 656 N N . TYR A 1 85 ? -0.127 -5.280 -14.418 1.00 98.06 85 TYR A N 1
ATOM 657 C CA . TYR A 1 85 ? 0.672 -6.397 -13.918 1.00 98.06 85 TYR A CA 1
ATOM 658 C C . TYR A 1 85 ? 0.323 -6.696 -12.457 1.00 98.06 85 TYR A C 1
ATOM 660 O O . TYR A 1 85 ? 0.237 -5.776 -11.642 1.00 98.06 85 TYR A O 1
ATOM 668 N N . GLU A 1 86 ? 0.094 -7.967 -12.129 1.00 97.56 86 GLU A N 1
ATOM 669 C CA . GLU A 1 86 ? -0.162 -8.413 -10.758 1.00 97.56 86 GLU A CA 1
ATOM 670 C C . GLU A 1 86 ? 1.146 -8.542 -9.976 1.00 97.56 86 GLU A C 1
ATOM 672 O O . GLU A 1 86 ? 2.080 -9.214 -10.418 1.00 97.56 86 GLU A O 1
ATOM 677 N N . VAL A 1 87 ? 1.191 -7.951 -8.782 1.00 96.94 87 VAL A N 1
ATOM 678 C CA . VAL A 1 87 ? 2.342 -8.057 -7.877 1.00 96.94 87 VAL A CA 1
ATOM 679 C C . VAL A 1 87 ? 1.919 -8.651 -6.545 1.00 96.94 87 VAL A C 1
ATOM 681 O O . VAL A 1 87 ? 0.849 -8.337 -6.012 1.00 96.94 87 VAL A O 1
ATOM 684 N N . LYS A 1 88 ? 2.775 -9.526 -6.022 1.00 96.44 88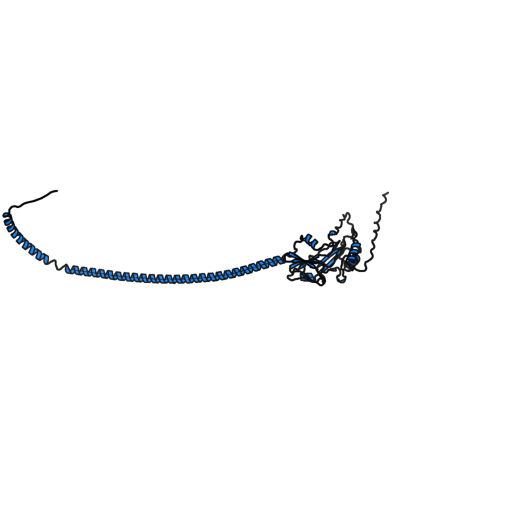 LYS A N 1
ATOM 685 C CA . LYS A 1 88 ? 2.549 -10.313 -4.812 1.00 96.44 88 LYS A CA 1
ATOM 686 C C . LYS A 1 88 ? 3.212 -9.652 -3.602 1.00 96.44 88 LYS A C 1
ATOM 688 O O . LYS A 1 88 ? 4.184 -8.902 -3.757 1.00 96.44 88 LYS A O 1
ATOM 693 N N . PRO A 1 89 ? 2.700 -9.899 -2.387 1.00 96.12 89 PRO A N 1
ATOM 694 C CA . PRO A 1 89 ? 3.413 -9.503 -1.186 1.00 96.12 89 PRO A CA 1
ATOM 695 C C . PRO A 1 89 ? 4.734 -10.280 -1.099 1.00 96.12 89 PRO A C 1
ATOM 697 O O . PRO A 1 89 ? 4.829 -11.432 -1.514 1.00 96.12 89 PRO A O 1
ATOM 700 N N . GLY A 1 90 ? 5.771 -9.658 -0.552 1.00 89.94 90 GLY A N 1
ATOM 701 C CA . GLY A 1 90 ? 7.072 -10.299 -0.405 1.00 89.94 90 GLY A CA 1
ATOM 702 C C . GLY A 1 90 ? 8.079 -9.421 0.322 1.00 89.94 90 GLY A C 1
ATOM 703 O O . GLY A 1 90 ? 7.979 -8.204 0.338 1.00 89.94 90 GLY A O 1
ATOM 704 N N . GLY A 1 91 ? 9.077 -10.023 0.959 1.00 91.25 91 GLY A N 1
ATOM 705 C CA . GLY A 1 91 ? 9.977 -9.260 1.826 1.00 91.25 91 GLY A CA 1
ATOM 706 C C . GLY A 1 91 ? 9.352 -9.053 3.201 1.00 91.25 91 GLY A C 1
ATOM 707 O O . GLY A 1 91 ? 9.012 -10.036 3.845 1.00 91.25 91 GLY A O 1
ATOM 708 N N . ARG A 1 92 ? 9.250 -7.819 3.702 1.00 96.06 92 ARG A N 1
ATOM 709 C CA . ARG A 1 92 ? 8.850 -7.545 5.097 1.00 96.06 92 ARG A CA 1
ATOM 710 C C . ARG A 1 92 ? 7.365 -7.198 5.252 1.00 96.06 92 ARG A C 1
ATOM 712 O O . ARG A 1 92 ? 6.838 -6.378 4.507 1.00 96.06 92 ARG A O 1
ATOM 719 N N . PHE A 1 93 ? 6.731 -7.752 6.281 1.00 97.50 93 PHE A N 1
ATOM 720 C CA . PHE A 1 93 ? 5.446 -7.312 6.822 1.00 97.50 93 PHE A CA 1
ATOM 721 C C . PHE A 1 93 ? 5.664 -6.631 8.169 1.00 97.50 93 PHE A C 1
ATOM 723 O O . PHE A 1 93 ? 6.285 -7.211 9.062 1.00 97.50 93 PHE A O 1
ATOM 730 N N . ILE A 1 94 ? 5.193 -5.391 8.297 1.00 97.44 94 ILE A N 1
ATOM 731 C CA . ILE A 1 94 ? 5.517 -4.509 9.416 1.00 97.44 94 ILE A CA 1
ATOM 732 C C . ILE A 1 94 ? 4.245 -3.862 9.953 1.00 97.44 94 ILE A C 1
ATOM 734 O O . ILE A 1 94 ? 3.463 -3.300 9.191 1.00 97.44 94 ILE A O 1
ATOM 738 N N . TYR A 1 95 ? 4.054 -3.892 11.265 1.00 95.88 95 TYR A N 1
ATOM 739 C CA . TYR A 1 95 ? 2.988 -3.161 11.949 1.00 95.88 95 TYR A CA 1
ATOM 740 C C . TYR A 1 95 ? 3.426 -2.809 13.374 1.00 95.88 95 TYR A C 1
ATOM 742 O O . TYR A 1 95 ? 4.507 -3.204 13.814 1.00 95.88 95 TYR A O 1
ATOM 750 N N . TRP A 1 96 ? 2.603 -2.049 14.090 1.00 94.38 96 TRP A N 1
ATOM 751 C CA . TRP A 1 96 ? 2.821 -1.743 15.501 1.00 94.38 96 TRP A CA 1
ATOM 752 C C . TRP A 1 96 ? 1.730 -2.395 16.343 1.00 94.38 96 TRP A C 1
ATOM 754 O O . TRP A 1 96 ? 0.553 -2.303 15.995 1.00 94.38 96 TRP A O 1
ATOM 764 N N . ASP A 1 97 ? 2.127 -3.065 17.423 1.00 91.12 97 ASP A N 1
ATOM 765 C CA . ASP A 1 97 ? 1.188 -3.657 18.376 1.00 91.12 97 ASP A CA 1
ATOM 766 C C . ASP A 1 97 ? 0.513 -2.588 19.264 1.00 91.12 97 ASP A C 1
ATOM 768 O O . ASP A 1 97 ? 0.798 -1.388 19.175 1.00 91.12 97 ASP A O 1
ATOM 772 N N . GLU A 1 98 ? -0.390 -3.019 20.147 1.00 86.25 98 GLU A N 1
ATOM 773 C CA . GLU A 1 98 ? -1.112 -2.131 21.072 1.00 86.25 98 GLU A CA 1
ATOM 774 C C . GLU A 1 98 ? -0.176 -1.356 22.018 1.00 86.25 98 GLU A C 1
ATOM 776 O O . GLU A 1 98 ? -0.476 -0.225 22.408 1.00 86.25 98 GLU A O 1
ATOM 781 N N . SER A 1 99 ? 0.989 -1.931 22.336 1.00 87.88 99 SER A N 1
ATOM 782 C CA . SER A 1 99 ? 2.027 -1.310 23.168 1.00 87.88 9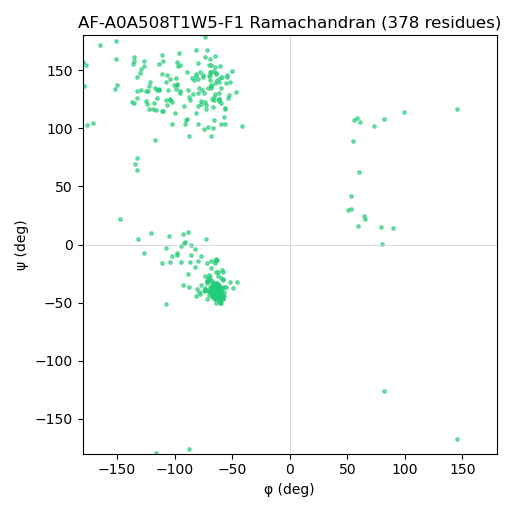9 SER A CA 1
ATOM 783 C C . SER A 1 99 ? 2.927 -0.348 22.382 1.00 87.88 99 SER A C 1
ATOM 785 O O . SER A 1 99 ? 3.783 0.315 22.967 1.00 87.88 99 SER A O 1
ATOM 787 N N . GLY A 1 100 ? 2.742 -0.239 21.063 1.00 88.94 100 GLY A N 1
ATOM 788 C CA . GLY A 1 100 ? 3.568 0.585 20.188 1.00 88.94 100 GLY A CA 1
ATOM 789 C C . GLY A 1 100 ? 4.905 -0.057 19.818 1.00 88.94 100 GLY A C 1
ATOM 790 O O . GLY A 1 100 ? 5.785 0.638 19.306 1.00 88.94 100 GLY A O 1
ATOM 791 N N . ASN A 1 101 ? 5.079 -1.363 20.031 1.00 92.56 101 ASN A N 1
ATOM 792 C CA . ASN A 1 101 ? 6.265 -2.073 19.567 1.00 92.56 101 ASN A CA 1
ATOM 793 C C . ASN A 1 101 ? 6.141 -2.372 18.075 1.00 92.56 101 ASN A C 1
ATOM 795 O O . ASN A 1 101 ? 5.114 -2.860 17.603 1.00 92.56 101 ASN A O 1
ATOM 799 N N . LYS A 1 102 ? 7.218 -2.116 17.325 1.00 94.88 102 LYS A N 1
ATOM 800 C CA . LYS A 1 102 ? 7.297 -2.475 15.908 1.00 94.88 102 LYS A CA 1
ATOM 801 C C . LYS A 1 102 ? 7.459 -3.989 15.774 1.00 94.88 102 LYS A C 1
ATOM 803 O O . LYS A 1 102 ? 8.496 -4.534 16.150 1.00 94.88 102 LYS A O 1
ATOM 808 N N . ILE A 1 103 ? 6.483 -4.640 15.161 1.00 95.56 103 ILE A N 1
ATOM 809 C CA . ILE A 1 103 ? 6.558 -6.033 14.734 1.00 95.56 103 ILE A CA 1
ATOM 810 C C . ILE A 1 103 ? 6.983 -6.056 13.270 1.00 95.56 103 ILE A C 1
ATOM 812 O O . ILE A 1 103 ? 6.425 -5.340 12.442 1.00 95.56 103 ILE A O 1
ATOM 816 N N . SER A 1 104 ? 7.992 -6.862 12.944 1.00 96.06 104 SER A N 1
ATOM 817 C CA . SER A 1 104 ? 8.479 -7.037 11.577 1.00 96.06 104 SER A CA 1
ATOM 818 C C . SER A 1 104 ? 8.735 -8.511 11.314 1.00 96.06 104 SER A C 1
ATOM 820 O O . SER A 1 104 ? 9.558 -9.128 11.984 1.00 96.06 104 SER A O 1
ATOM 822 N N . THR A 1 105 ? 8.079 -9.058 10.301 1.00 95.69 105 THR A N 1
ATOM 823 C CA . THR A 1 105 ? 8.202 -10.464 9.896 1.00 95.69 105 THR A CA 1
ATOM 824 C C . THR A 1 105 ? 8.540 -10.563 8.415 1.00 95.69 105 THR A C 1
ATOM 826 O O . THR A 1 105 ? 8.326 -9.614 7.660 1.00 95.69 105 THR A O 1
ATOM 829 N N . LEU A 1 106 ? 9.122 -11.687 7.996 1.00 95.44 106 LEU A N 1
ATOM 830 C CA . LEU A 1 106 ? 9.350 -11.968 6.582 1.00 95.44 106 LEU A CA 1
ATOM 831 C C . LEU A 1 106 ? 8.112 -12.663 6.002 1.00 95.44 106 LEU A C 1
ATOM 833 O O . LEU A 1 106 ? 7.609 -13.623 6.580 1.00 95.44 106 LEU A O 1
ATOM 837 N N . VAL A 1 107 ? 7.650 -12.199 4.848 1.00 93.88 107 VAL A N 1
ATOM 838 C CA . VAL A 1 107 ? 6.574 -12.815 4.077 1.00 93.88 107 VAL A CA 1
ATOM 839 C C . VAL A 1 107 ? 7.152 -13.995 3.303 1.00 93.88 107 VAL A C 1
ATOM 841 O O . VAL A 1 107 ? 7.856 -13.813 2.308 1.00 93.88 107 VAL A O 1
ATOM 844 N N . ALA A 1 108 ? 6.877 -15.207 3.780 1.00 90.88 108 ALA A N 1
ATOM 845 C CA . ALA A 1 108 ? 7.186 -16.433 3.053 1.00 90.88 108 ALA A CA 1
ATOM 846 C C . ALA A 1 108 ? 6.191 -16.637 1.902 1.00 90.88 108 ALA A C 1
ATOM 848 O O . ALA A 1 108 ? 5.014 -16.311 2.040 1.00 90.88 108 ALA A O 1
ATOM 849 N N . LYS A 1 109 ? 6.653 -17.207 0.782 1.00 89.06 109 LYS A N 1
ATOM 850 C CA . LYS A 1 109 ? 5.830 -17.440 -0.419 1.00 89.06 109 LYS A CA 1
ATOM 851 C C . LYS A 1 109 ? 4.624 -18.339 -0.129 1.00 89.06 109 LYS A C 1
ATOM 853 O O . LYS A 1 109 ? 3.530 -18.059 -0.589 1.00 89.06 109 LYS A O 1
ATOM 858 N N . ASP A 1 110 ? 4.827 -19.397 0.640 1.00 91.56 110 ASP A N 1
ATOM 859 C CA . ASP A 1 110 ? 3.811 -20.345 1.109 1.00 91.56 110 ASP A CA 1
ATOM 860 C C . ASP A 1 110 ? 3.213 -19.964 2.475 1.00 91.56 110 ASP A C 1
ATOM 862 O O . ASP A 1 110 ? 2.359 -20.670 3.009 1.00 91.56 110 ASP A O 1
ATOM 866 N N . GLY A 1 111 ? 3.656 -18.841 3.044 1.00 92.50 111 GLY A N 1
ATOM 867 C CA . GLY A 1 111 ? 3.184 -18.338 4.322 1.00 92.50 111 GLY A CA 1
ATOM 868 C C . GLY A 1 111 ? 1.953 -17.448 4.205 1.00 92.50 111 GLY A C 1
ATOM 869 O O . GLY A 1 111 ? 1.393 -17.204 3.133 1.00 92.50 111 GLY A O 1
ATOM 870 N N . THR A 1 112 ? 1.554 -16.909 5.350 1.00 94.88 112 THR A N 1
ATOM 871 C CA . THR A 1 112 ? 0.447 -15.964 5.466 1.00 94.88 112 THR A CA 1
ATOM 872 C C . THR A 1 112 ? 0.849 -14.777 6.317 1.00 94.88 112 THR A C 1
ATOM 874 O O . THR A 1 112 ? 1.552 -14.935 7.315 1.00 94.88 112 THR A O 1
ATOM 877 N N . ILE A 1 113 ? 0.346 -13.602 5.961 1.00 95.38 113 ILE A N 1
ATOM 878 C CA . ILE A 1 113 ? 0.367 -12.423 6.823 1.00 95.38 113 ILE A CA 1
ATOM 879 C C . ILE A 1 113 ? -1.043 -12.154 7.327 1.00 95.38 113 ILE A C 1
ATOM 881 O O . ILE A 1 113 ? -2.009 -12.279 6.572 1.00 95.38 113 ILE A O 1
ATOM 885 N N . THR A 1 114 ? -1.148 -11.773 8.594 1.00 96.62 114 THR A N 1
ATOM 886 C CA . THR A 1 114 ? -2.422 -11.461 9.239 1.00 96.62 114 THR A CA 1
ATOM 887 C C . THR A 1 114 ? -2.400 -10.010 9.686 1.00 96.62 114 THR A C 1
ATOM 889 O O . THR A 1 114 ? -1.578 -9.621 10.513 1.00 96.62 114 THR A O 1
ATOM 892 N N . LEU A 1 115 ? -3.285 -9.202 9.107 1.00 96.38 115 LEU A N 1
ATOM 893 C CA . LEU A 1 115 ? -3.462 -7.806 9.472 1.00 96.38 115 LEU A CA 1
ATOM 894 C C . LEU A 1 115 ? -4.446 -7.729 10.644 1.00 96.38 115 LEU A C 1
ATOM 896 O O . LEU A 1 115 ? -5.582 -8.202 10.500 1.00 96.38 115 LEU A O 1
ATOM 900 N N . PRO A 1 116 ? -4.061 -7.104 11.770 1.00 94.94 116 PRO A N 1
ATOM 901 C CA . PRO A 1 116 ? -4.962 -6.933 12.901 1.00 94.94 116 PRO A CA 1
ATOM 902 C C . PRO A 1 116 ? -6.213 -6.120 12.530 1.00 94.94 116 PRO A C 1
ATOM 904 O O . PRO A 1 116 ? -6.139 -5.276 11.625 1.00 94.94 116 PRO A O 1
ATOM 907 N N . PRO A 1 117 ? -7.344 -6.320 13.227 1.00 94.00 117 PRO A N 1
ATOM 908 C CA . PRO A 1 117 ? -8.544 -5.502 13.067 1.00 94.00 117 PRO A CA 1
ATOM 909 C C . PRO A 1 117 ? -8.257 -4.011 13.243 1.00 94.00 117 PRO A C 1
ATOM 911 O O . PRO A 1 117 ? -7.460 -3.629 14.101 1.00 94.00 117 PRO A O 1
ATOM 914 N N . ASN A 1 118 ? -8.943 -3.158 12.481 1.00 92.62 118 ASN A N 1
ATOM 915 C CA . ASN A 1 118 ? -8.868 -1.693 12.602 1.00 92.62 118 ASN A CA 1
ATOM 916 C C . ASN A 1 118 ? -7.440 -1.113 12.604 1.00 92.62 118 ASN A C 1
ATOM 918 O O . ASN A 1 118 ? -7.194 -0.081 13.233 1.00 92.62 118 ASN A O 1
ATOM 922 N N . SER A 1 119 ? -6.492 -1.770 11.935 1.00 93.25 119 SER A N 1
ATOM 923 C CA . SER A 1 119 ? -5.068 -1.438 11.994 1.00 93.25 119 SER A CA 1
ATOM 924 C C . SER A 1 119 ? -4.534 -0.856 10.684 1.00 93.25 119 SER A C 1
ATOM 926 O O . SER A 1 119 ? -5.140 -0.994 9.620 1.00 93.25 119 SER A O 1
ATOM 928 N N . ILE A 1 120 ? -3.366 -0.215 10.775 1.00 94.62 120 ILE A N 1
ATOM 929 C CA . ILE A 1 120 ? -2.499 0.069 9.631 1.00 94.62 120 ILE A CA 1
ATOM 930 C C . ILE A 1 120 ? -1.302 -0.882 9.682 1.00 94.62 120 ILE A C 1
ATOM 932 O O . ILE A 1 120 ? -0.678 -1.074 10.727 1.00 94.62 120 ILE A O 1
ATOM 936 N N . SER A 1 121 ? -0.982 -1.498 8.552 1.00 95.94 121 SER A N 1
ATOM 937 C CA . SER A 1 121 ? 0.188 -2.356 8.382 1.00 95.94 121 SER A CA 1
ATOM 938 C C . SER A 1 121 ? 0.887 -2.036 7.065 1.00 95.94 121 SER A C 1
ATOM 940 O O . SER A 1 121 ? 0.308 -1.432 6.168 1.00 95.94 121 SER A O 1
ATOM 942 N N . PHE A 1 122 ? 2.140 -2.443 6.931 1.00 96.44 122 PHE A N 1
ATOM 943 C CA . PHE A 1 122 ? 2.973 -2.165 5.771 1.00 96.44 122 PHE A CA 1
ATOM 944 C C . PHE A 1 122 ? 3.503 -3.475 5.209 1.00 96.44 122 PHE A C 1
ATOM 946 O O . PHE A 1 122 ? 4.145 -4.252 5.915 1.00 96.44 122 PHE A O 1
ATOM 953 N N . VAL A 1 123 ? 3.228 -3.717 3.933 1.00 96.38 123 VAL A N 1
ATOM 954 C CA . VAL A 1 123 ? 3.613 -4.939 3.230 1.00 96.38 123 VAL A CA 1
ATOM 955 C C . VAL A 1 123 ? 4.583 -4.566 2.127 1.00 96.38 123 VAL A C 1
ATOM 957 O O . VAL A 1 123 ? 4.230 -3.837 1.205 1.00 96.38 123 VAL A O 1
ATOM 960 N N . GLN A 1 124 ? 5.818 -5.039 2.214 1.00 96.31 124 GLN A N 1
ATOM 961 C CA . GLN A 1 124 ? 6.731 -4.968 1.084 1.00 96.31 124 GLN A CA 1
ATOM 962 C C . GLN A 1 124 ? 6.260 -5.944 -0.009 1.00 96.31 124 GLN A C 1
ATOM 964 O O . GLN A 1 124 ? 5.557 -6.918 0.270 1.00 96.31 124 GLN A O 1
ATOM 969 N N . ILE A 1 125 ? 6.616 -5.673 -1.259 1.00 95.56 125 ILE A N 1
ATOM 970 C CA . ILE A 1 125 ? 6.346 -6.571 -2.391 1.00 95.56 125 ILE A CA 1
ATOM 971 C C . ILE A 1 125 ? 7.562 -7.432 -2.742 1.00 95.56 125 ILE A C 1
ATOM 973 O O . ILE A 1 125 ? 8.708 -7.067 -2.470 1.00 95.56 125 ILE A O 1
ATOM 977 N N . ASP A 1 126 ? 7.323 -8.572 -3.388 1.00 93.38 126 ASP A N 1
ATOM 978 C CA . ASP A 1 126 ? 8.393 -9.476 -3.827 1.00 93.38 126 ASP A CA 1
ATOM 979 C C . ASP A 1 126 ? 9.259 -8.875 -4.946 1.00 93.38 126 ASP A C 1
ATOM 981 O O . ASP A 1 126 ? 10.468 -9.122 -4.998 1.00 93.38 126 ASP A O 1
ATOM 985 N N . THR A 1 127 ? 8.637 -8.040 -5.773 1.00 96.12 127 THR A N 1
ATOM 986 C CA . THR A 1 127 ? 9.154 -7.509 -7.029 1.00 96.12 127 THR A CA 1
ATOM 987 C C . THR A 1 127 ? 10.040 -6.279 -6.824 1.00 96.12 127 THR A C 1
ATOM 989 O O . THR A 1 127 ? 9.657 -5.308 -6.169 1.00 96.12 127 THR A O 1
ATOM 992 N N . THR A 1 128 ? 11.229 -6.318 -7.423 1.00 97.31 128 THR A N 1
ATOM 993 C CA . THR A 1 128 ? 12.137 -5.183 -7.587 1.00 97.31 128 THR A CA 1
ATOM 994 C C . THR A 1 128 ? 11.789 -4.434 -8.875 1.00 97.31 128 THR A C 1
ATOM 996 O O . THR A 1 128 ? 11.765 -5.016 -9.963 1.00 97.31 128 THR A O 1
ATOM 999 N N . PHE A 1 129 ? 11.583 -3.125 -8.756 1.00 97.44 129 PHE A N 1
ATOM 1000 C CA . PHE A 1 129 ? 11.425 -2.209 -9.881 1.00 97.44 129 PHE A CA 1
ATOM 1001 C C . PHE A 1 129 ? 12.729 -1.482 -10.184 1.00 97.44 129 PHE A C 1
ATOM 1003 O O . PHE A 1 129 ? 13.462 -1.114 -9.270 1.00 97.44 129 PHE A O 1
ATOM 1010 N N . ARG A 1 130 ? 12.998 -1.257 -11.469 1.00 96.06 130 ARG A N 1
ATOM 1011 C CA . ARG A 1 130 ? 14.094 -0.422 -11.984 1.00 96.06 130 ARG A CA 1
ATOM 1012 C C . ARG A 1 130 ? 13.529 0.472 -13.076 1.00 96.06 130 ARG A C 1
ATOM 1014 O O . ARG A 1 130 ? 13.758 0.242 -14.262 1.00 96.06 130 ARG A O 1
ATOM 1021 N N . LEU A 1 131 ? 12.688 1.418 -12.677 1.00 95.25 131 LEU A N 1
ATOM 1022 C CA . LEU A 1 131 ? 11.959 2.248 -13.626 1.00 95.25 131 LEU A CA 1
ATOM 1023 C C . LEU A 1 131 ? 12.928 3.188 -14.358 1.00 95.25 131 LEU A C 1
ATOM 1025 O O . LEU A 1 131 ? 13.773 3.806 -13.702 1.00 95.25 131 LEU A O 1
ATOM 1029 N N . PRO A 1 132 ? 12.812 3.320 -15.689 1.00 92.31 132 PRO A N 1
ATOM 1030 C CA . PRO A 1 132 ? 13.436 4.413 -16.425 1.00 92.31 132 PRO A CA 1
ATOM 1031 C C . PRO A 1 132 ? 12.849 5.784 -16.040 1.00 92.31 132 PRO A C 1
ATOM 1033 O O . PRO A 1 132 ? 11.735 5.865 -15.518 1.00 92.31 132 PRO A O 1
ATOM 1036 N N . GLN A 1 133 ? 13.556 6.875 -16.347 1.00 89.62 133 GLN A N 1
ATOM 1037 C CA . GLN A 1 133 ? 13.129 8.269 -16.115 1.00 89.62 133 GLN A CA 1
ATOM 1038 C C . GLN A 1 133 ? 11.897 8.677 -16.944 1.00 89.62 133 GLN A C 1
ATOM 1040 O O . GLN A 1 133 ? 11.253 9.682 -16.654 1.00 89.62 133 GLN A O 1
ATOM 1045 N N . TYR A 1 134 ? 11.525 7.890 -17.954 1.00 91.12 134 TYR A N 1
ATOM 1046 C CA . TYR A 1 134 ? 10.348 8.119 -18.797 1.00 91.12 134 TYR A CA 1
ATOM 1047 C C . TYR A 1 134 ? 9.170 7.175 -18.490 1.00 91.12 134 TYR A C 1
ATOM 1049 O O . TYR A 1 134 ? 8.181 7.190 -19.222 1.00 91.12 134 TYR A O 1
ATOM 1057 N N . ILE A 1 135 ? 9.227 6.351 -17.432 1.00 94.69 135 ILE A N 1
ATOM 1058 C CA . ILE A 1 135 ? 8.105 5.482 -17.026 1.00 94.69 135 ILE A CA 1
ATOM 1059 C C . ILE A 1 135 ? 7.692 5.773 -15.588 1.00 94.69 135 ILE A C 1
ATOM 1061 O O . ILE A 1 135 ? 8.440 5.504 -14.655 1.00 94.69 135 ILE A O 1
ATOM 1065 N N . ALA A 1 136 ? 6.457 6.238 -15.416 1.00 95.50 136 ALA A N 1
ATOM 1066 C CA . ALA A 1 136 ? 5.798 6.314 -14.118 1.00 95.50 136 ALA A CA 1
ATOM 1067 C C . ALA A 1 136 ? 4.922 5.077 -13.898 1.00 95.50 136 ALA A C 1
ATOM 1069 O O . ALA A 1 136 ? 4.431 4.465 -14.855 1.00 95.50 136 ALA A O 1
ATOM 1070 N N . VAL A 1 137 ? 4.682 4.725 -12.637 1.00 97.06 137 VAL A N 1
ATOM 1071 C CA . VAL A 1 137 ? 3.825 3.585 -12.298 1.00 97.06 137 VAL A CA 1
ATOM 1072 C C . VAL A 1 137 ? 2.770 3.991 -11.291 1.00 97.06 137 VAL A C 1
ATOM 1074 O O . VAL A 1 137 ? 3.075 4.595 -10.271 1.00 97.06 137 VAL A O 1
ATOM 1077 N N . ARG A 1 138 ? 1.521 3.618 -11.546 1.00 96.62 138 ARG A N 1
ATOM 1078 C CA . ARG A 1 138 ? 0.440 3.699 -10.564 1.00 96.62 138 ARG A CA 1
ATOM 1079 C C . ARG A 1 138 ? 0.111 2.298 -10.089 1.00 96.62 138 ARG A C 1
ATOM 1081 O O . ARG A 1 138 ? 0.170 1.353 -10.872 1.00 96.62 138 ARG A O 1
ATOM 1088 N N . PHE A 1 139 ? -0.265 2.146 -8.827 1.00 95.62 139 PHE A N 1
ATOM 1089 C CA . PHE A 1 139 ? -0.779 0.868 -8.353 1.00 95.62 139 PHE A CA 1
ATOM 1090 C C . PHE A 1 139 ? -2.093 1.007 -7.596 1.00 95.62 139 PHE A C 1
ATOM 1092 O O . PHE A 1 139 ? -2.353 1.999 -6.921 1.00 95.62 139 PHE A O 1
ATOM 1099 N N . ASN A 1 140 ? -2.935 -0.013 -7.723 1.00 94.88 140 ASN A N 1
ATOM 1100 C CA . ASN A 1 140 ? -4.218 -0.122 -7.043 1.00 94.88 140 ASN A CA 1
ATOM 1101 C C . ASN A 1 140 ? -4.302 -1.482 -6.347 1.00 94.88 140 ASN A C 1
ATOM 1103 O O . ASN A 1 140 ? -3.720 -2.468 -6.800 1.00 94.88 140 ASN A O 1
ATOM 1107 N N . LEU A 1 141 ? -5.055 -1.556 -5.254 1.00 95.50 141 LEU A N 1
ATOM 1108 C CA . LEU A 1 141 ? -5.296 -2.821 -4.569 1.00 95.50 141 LEU A CA 1
ATOM 1109 C C . LEU A 1 141 ? -6.179 -3.727 -5.440 1.00 95.50 141 LEU A C 1
ATOM 1111 O O . LEU A 1 141 ? -7.069 -3.240 -6.145 1.00 95.50 141 LEU A O 1
ATOM 1115 N N . ARG A 1 142 ? -5.979 -5.051 -5.400 1.00 95.00 142 ARG A N 1
ATOM 1116 C CA . ARG A 1 142 ? -6.921 -5.954 -6.079 1.00 95.00 142 ARG A CA 1
ATOM 1117 C C . ARG A 1 142 ? -8.311 -5.809 -5.474 1.00 95.00 142 ARG A C 1
ATOM 1119 O O . ARG A 1 142 ? -8.479 -5.764 -4.256 1.00 95.00 142 ARG A O 1
ATOM 1126 N N . ILE A 1 143 ? -9.316 -5.826 -6.344 1.00 94.06 143 ILE A N 1
ATOM 1127 C CA . ILE A 1 143 ? -10.719 -5.627 -5.969 1.00 94.06 143 ILE A CA 1
ATOM 1128 C C . ILE A 1 143 ? -11.212 -6.646 -4.927 1.00 94.06 143 ILE A C 1
ATOM 1130 O O . ILE A 1 143 ? -12.034 -6.319 -4.078 1.00 94.06 143 ILE A O 1
ATOM 1134 N N . THR A 1 144 ? -10.648 -7.858 -4.923 1.00 94.38 144 THR A N 1
ATOM 1135 C CA . THR A 1 144 ? -10.921 -8.895 -3.917 1.00 94.38 144 THR A CA 1
ATOM 1136 C C . THR A 1 144 ? -10.523 -8.469 -2.506 1.00 94.38 144 THR A C 1
ATOM 1138 O O . THR A 1 144 ? -11.247 -8.762 -1.562 1.00 94.38 144 THR A O 1
ATOM 1141 N N . HIS A 1 145 ? -9.401 -7.763 -2.351 1.00 96.12 145 HIS A N 1
ATOM 1142 C CA . HIS A 1 145 ? -8.966 -7.230 -1.062 1.00 96.12 145 HIS A CA 1
ATOM 1143 C C . HIS A 1 145 ? -9.818 -6.032 -0.637 1.00 96.12 145 HIS A C 1
ATOM 1145 O O . HIS A 1 145 ? -10.205 -5.945 0.526 1.00 96.12 145 HIS A O 1
ATOM 1151 N N . VAL A 1 146 ? -10.177 -5.163 -1.589 1.00 94.44 146 VAL A N 1
ATOM 1152 C CA . VAL A 1 146 ? -11.059 -4.011 -1.340 1.00 94.44 146 VAL A CA 1
ATOM 1153 C C . VAL A 1 146 ? -12.421 -4.468 -0.811 1.00 94.44 146 VAL A C 1
ATOM 1155 O O . VAL A 1 146 ? -12.868 -4.007 0.235 1.00 94.44 146 VAL A O 1
ATOM 1158 N N . HIS A 1 147 ? -13.066 -5.431 -1.476 1.00 94.62 147 HIS A N 1
ATOM 1159 C CA . HIS A 1 147 ? -14.370 -5.948 -1.043 1.00 94.62 147 HIS A CA 1
ATOM 1160 C C . HIS A 1 147 ? -14.328 -6.735 0.267 1.00 94.62 147 HIS A C 1
ATOM 1162 O O . HIS A 1 147 ? -15.357 -6.871 0.922 1.00 94.62 147 HIS A O 1
ATOM 1168 N N . ARG A 1 148 ? -13.156 -7.231 0.668 1.00 94.38 148 ARG A N 1
ATOM 1169 C CA . ARG A 1 148 ? -12.945 -7.866 1.973 1.00 94.38 148 ARG A CA 1
ATOM 1170 C C . ARG A 1 148 ? -12.545 -6.853 3.065 1.00 94.38 148 ARG A C 1
ATOM 1172 O O . ARG A 1 148 ? -12.148 -7.266 4.148 1.00 94.38 148 ARG A O 1
ATOM 1179 N N . GLY A 1 149 ? -12.652 -5.548 2.796 1.00 94.19 149 GLY A N 1
ATOM 1180 C CA . GLY A 1 149 ? -12.500 -4.485 3.794 1.00 94.19 149 GLY A CA 1
ATOM 1181 C C . GLY A 1 149 ? -11.078 -3.956 3.988 1.00 94.19 149 GLY A C 1
ATOM 1182 O O . GLY A 1 149 ? -10.827 -3.243 4.962 1.00 94.19 149 GLY A O 1
ATOM 1183 N N . LEU A 1 150 ? -10.154 -4.268 3.071 1.00 95.81 150 LEU A N 1
ATOM 1184 C CA . LEU A 1 150 ? -8.860 -3.590 3.030 1.00 95.81 150 LEU A CA 1
ATOM 1185 C C . LEU A 1 150 ? -8.940 -2.289 2.245 1.00 95.81 150 LEU A C 1
ATOM 1187 O O . LEU A 1 150 ? -9.581 -2.205 1.198 1.00 95.81 150 LEU A O 1
ATOM 1191 N N . LEU A 1 151 ? -8.196 -1.295 2.716 1.00 94.00 151 LEU A N 1
ATOM 1192 C CA . LEU A 1 151 ? -8.033 -0.029 2.028 1.00 94.00 151 LEU A CA 1
ATOM 1193 C C . LEU A 1 151 ? -6.553 0.284 1.813 1.00 94.00 151 LEU A C 1
ATOM 1195 O O . LEU A 1 151 ? -5.722 0.205 2.717 1.00 94.00 151 LEU A O 1
ATOM 1199 N N . LEU A 1 152 ? -6.251 0.665 0.580 1.00 90.75 152 LEU A N 1
ATOM 1200 C CA . LEU A 1 152 ? -4.997 1.266 0.157 1.00 90.75 152 LEU A CA 1
ATOM 1201 C C . LEU A 1 152 ? -5.301 2.722 -0.215 1.00 90.75 152 LEU A C 1
ATOM 1203 O O . LEU A 1 152 ? -6.389 3.001 -0.724 1.00 90.75 152 LEU A O 1
ATOM 1207 N N . GLY A 1 153 ? -4.360 3.641 0.023 1.00 75.94 153 GLY A N 1
ATOM 1208 C CA . GLY A 1 153 ? -4.483 5.027 -0.447 1.00 75.94 153 GLY A CA 1
ATOM 1209 C C . GLY A 1 153 ? -4.847 5.090 -1.938 1.00 75.94 153 GLY A C 1
ATOM 1210 O O . GLY A 1 153 ? -4.513 4.187 -2.704 1.00 75.94 153 GLY A O 1
ATOM 1211 N N . THR A 1 154 ? -5.573 6.125 -2.360 1.00 67.69 154 THR A N 1
ATOM 1212 C CA . THR A 1 154 ? -6.169 6.195 -3.704 1.00 67.69 154 THR A CA 1
ATOM 1213 C C . THR A 1 154 ? -5.113 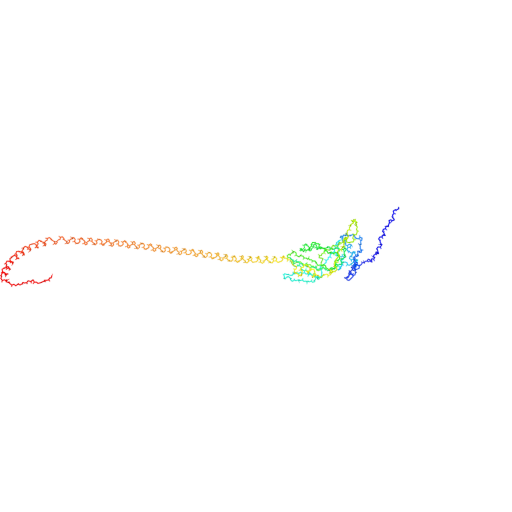6.344 -4.803 1.00 67.69 154 THR A C 1
ATOM 1215 O O . THR A 1 154 ? -4.733 7.458 -5.151 1.00 67.69 154 THR A O 1
ATOM 1218 N N . GLY A 1 155 ? -4.681 5.218 -5.376 1.00 72.19 155 GLY A N 1
ATOM 1219 C CA . GLY A 1 155 ? -3.827 5.147 -6.563 1.00 72.19 155 GLY A CA 1
ATOM 1220 C C . GLY A 1 155 ? -2.466 5.826 -6.418 1.00 72.19 155 GLY A C 1
ATOM 1221 O O . GLY A 1 155 ? -2.222 6.785 -7.152 1.00 72.19 155 GLY A O 1
ATOM 1222 N N . PRO A 1 156 ? -1.591 5.368 -5.502 1.00 89.62 156 PRO A N 1
ATOM 1223 C CA . PRO A 1 156 ? -0.290 5.983 -5.311 1.00 89.62 156 PRO A CA 1
ATOM 1224 C C . PRO A 1 156 ? 0.533 5.914 -6.598 1.00 89.62 156 PRO A C 1
ATOM 1226 O O . PRO A 1 156 ? 0.474 4.929 -7.343 1.00 89.62 156 PRO A O 1
ATOM 1229 N N . LEU A 1 157 ? 1.291 6.980 -6.835 1.00 92.81 157 LEU A N 1
ATOM 1230 C CA . LEU A 1 157 ? 2.208 7.106 -7.955 1.00 92.81 157 LEU A CA 1
ATOM 1231 C C . LEU A 1 157 ? 3.625 6.768 -7.486 1.00 92.81 157 LEU A C 1
ATOM 1233 O O . LEU A 1 157 ? 4.047 7.170 -6.403 1.00 92.81 157 LEU A O 1
ATOM 1237 N N . VAL A 1 158 ? 4.340 6.019 -8.312 1.00 94.56 158 VAL A N 1
ATOM 1238 C CA . VAL A 1 158 ? 5.770 5.764 -8.204 1.00 94.56 158 VAL A CA 1
ATOM 1239 C C . VAL A 1 158 ? 6.441 6.568 -9.305 1.00 94.56 158 VAL A C 1
ATOM 1241 O O . VAL A 1 158 ? 6.136 6.384 -10.490 1.00 94.56 158 VAL A O 1
ATOM 1244 N N . ASP A 1 159 ? 7.328 7.464 -8.889 1.00 93.19 159 ASP A N 1
ATOM 1245 C CA . ASP A 1 159 ? 7.989 8.401 -9.786 1.00 93.19 159 ASP A CA 1
ATOM 1246 C C . ASP A 1 159 ? 8.917 7.684 -10.779 1.00 93.19 159 ASP A C 1
ATOM 1248 O O . ASP A 1 159 ? 9.519 6.650 -10.448 1.00 93.19 159 ASP A O 1
ATOM 1252 N N . PRO A 1 160 ? 9.079 8.239 -11.993 1.00 92.88 160 PRO A N 1
ATOM 1253 C CA . PRO A 1 160 ? 10.081 7.758 -12.928 1.00 92.88 160 PRO A CA 1
ATOM 1254 C C . PRO A 1 160 ? 11.486 7.736 -12.326 1.00 92.88 160 PRO A C 1
ATOM 1256 O O . PRO A 1 160 ? 11.848 8.573 -11.502 1.00 92.88 160 PRO A O 1
ATOM 1259 N N . GLY A 1 161 ? 12.297 6.757 -12.720 1.00 91.31 161 GLY A N 1
ATOM 1260 C CA . GLY A 1 161 ? 13.640 6.581 -12.163 1.00 91.31 161 GLY A CA 1
ATOM 1261 C C . GLY A 1 161 ? 13.698 5.868 -10.804 1.00 91.31 161 GLY A C 1
ATOM 1262 O O . GLY A 1 161 ? 14.802 5.680 -10.289 1.00 91.31 161 GLY A O 1
ATOM 1263 N N . PHE A 1 162 ? 12.565 5.455 -10.215 1.00 94.50 162 PHE A N 1
ATOM 1264 C CA . PHE A 1 162 ? 12.535 4.686 -8.963 1.00 94.50 162 PHE A CA 1
ATOM 1265 C C . PHE A 1 162 ? 13.158 3.293 -9.115 1.00 94.50 162 PHE A C 1
ATOM 1267 O O . PHE A 1 162 ? 12.769 2.511 -9.990 1.00 94.50 162 PHE A O 1
ATOM 1274 N N . HIS A 1 163 ? 14.114 2.964 -8.239 1.00 94.94 163 HIS A N 1
ATOM 1275 C CA . HIS A 1 163 ? 14.755 1.648 -8.180 1.00 94.94 163 HIS A CA 1
ATOM 1276 C C . HIS A 1 163 ? 14.604 1.050 -6.778 1.00 94.94 163 HIS A C 1
ATOM 1278 O O . HIS A 1 163 ? 15.062 1.636 -5.800 1.00 94.94 163 HIS A O 1
ATOM 1284 N N . GLY A 1 164 ? 13.986 -0.123 -6.659 1.00 95.69 164 GLY A N 1
ATOM 1285 C CA . GLY A 1 164 ? 13.818 -0.818 -5.383 1.00 95.69 164 GLY A CA 1
ATOM 1286 C C . GLY A 1 164 ? 12.506 -1.587 -5.264 1.00 95.69 164 GLY A C 1
ATOM 1287 O O . GLY A 1 164 ? 11.787 -1.802 -6.239 1.00 95.69 164 GLY A O 1
ATOM 1288 N N . LYS A 1 165 ? 12.197 -2.015 -4.039 1.00 95.88 165 LYS A N 1
ATOM 1289 C CA . LYS A 1 165 ? 10.942 -2.696 -3.697 1.00 95.88 165 LYS A CA 1
ATOM 1290 C C . LYS A 1 165 ? 9.985 -1.713 -3.044 1.00 95.88 165 LYS A C 1
ATOM 1292 O O . LYS A 1 165 ? 10.393 -0.940 -2.180 1.00 95.88 165 LYS A O 1
ATOM 1297 N N . LEU A 1 166 ? 8.714 -1.771 -3.422 1.00 95.44 166 LEU A N 1
ATOM 1298 C CA . LEU A 1 166 ? 7.692 -0.897 -2.851 1.00 95.44 166 LEU A CA 1
ATOM 1299 C C . LEU A 1 166 ? 7.253 -1.389 -1.470 1.00 95.44 166 LEU A C 1
ATOM 1301 O O . LEU A 1 166 ? 7.221 -2.590 -1.199 1.00 95.44 166 LEU A O 1
ATOM 1305 N N . LEU A 1 167 ? 6.885 -0.440 -0.614 1.00 95.31 167 LEU A N 1
ATOM 1306 C CA . LEU A 1 167 ? 6.267 -0.685 0.682 1.00 95.31 167 LEU A CA 1
ATOM 1307 C C . LEU A 1 167 ? 4.817 -0.201 0.624 1.00 95.31 167 LEU A C 1
ATOM 1309 O O . LEU A 1 167 ? 4.561 0.988 0.456 1.00 95.31 167 LEU A O 1
ATOM 1313 N N . ILE A 1 168 ? 3.872 -1.128 0.738 1.00 95.50 168 ILE A N 1
ATOM 1314 C CA . ILE A 1 168 ? 2.447 -0.895 0.514 1.00 95.50 168 ILE A CA 1
ATOM 1315 C C . ILE A 1 168 ? 1.742 -0.702 1.865 1.00 95.50 168 ILE A C 1
ATOM 1317 O O . ILE A 1 168 ? 1.666 -1.658 2.641 1.00 95.50 168 ILE A O 1
ATOM 1321 N N . PRO A 1 169 ? 1.224 0.501 2.178 1.00 95.00 169 PRO A N 1
ATOM 1322 C CA . PRO A 1 169 ? 0.442 0.727 3.389 1.00 95.00 169 PRO A CA 1
ATOM 1323 C C . PRO A 1 169 ? -0.978 0.173 3.218 1.00 95.00 169 PRO A C 1
ATOM 1325 O O . PRO A 1 169 ? -1.725 0.607 2.344 1.00 95.00 169 PRO A O 1
ATOM 1328 N N . LEU A 1 170 ? -1.371 -0.764 4.071 1.00 95.75 170 LEU A N 1
ATOM 1329 C CA . LEU A 1 170 ? -2.688 -1.392 4.078 1.00 95.75 170 LEU A CA 1
ATOM 1330 C C . LEU A 1 170 ? -3.428 -1.042 5.365 1.00 95.75 170 LEU A C 1
ATOM 1332 O O . LEU A 1 170 ? -2.885 -1.181 6.458 1.00 95.75 170 LEU A O 1
ATOM 1336 N N . HIS A 1 171 ? -4.684 -0.637 5.227 1.00 95.31 171 HIS A N 1
ATOM 1337 C CA . HIS A 1 171 ? -5.601 -0.464 6.345 1.00 95.31 171 HIS A CA 1
ATOM 1338 C C . HIS A 1 171 ? -6.575 -1.634 6.365 1.00 95.31 171 HIS A C 1
ATOM 1340 O O . HIS A 1 171 ? -7.266 -1.865 5.373 1.00 95.31 171 HIS A O 1
ATOM 1346 N N . ASN A 1 172 ? -6.654 -2.348 7.485 1.00 96.00 172 ASN A N 1
ATOM 1347 C CA . ASN A 1 172 ? -7.759 -3.263 7.737 1.00 96.00 172 ASN A CA 1
ATOM 1348 C C . ASN A 1 172 ? -8.865 -2.481 8.445 1.00 96.00 172 ASN A C 1
ATOM 1350 O O . ASN A 1 172 ? -8.714 -2.134 9.612 1.00 96.00 172 ASN A O 1
ATOM 1354 N N . LEU A 1 173 ? -9.955 -2.183 7.738 1.00 93.38 173 LEU A N 1
ATOM 1355 C CA . LEU A 1 173 ? -11.082 -1.411 8.276 1.00 93.38 173 LEU A CA 1
ATOM 1356 C C . LEU A 1 173 ? -12.180 -2.302 8.874 1.00 93.38 173 LEU A C 1
ATOM 1358 O O . LEU A 1 173 ? -13.275 -1.826 9.167 1.00 93.38 173 LEU A O 1
ATOM 1362 N N . THR A 1 174 ? -11.916 -3.600 9.010 1.00 93.69 174 THR A N 1
ATOM 1363 C CA . THR A 1 174 ? -12.871 -4.565 9.554 1.00 93.69 174 THR A CA 1
ATOM 1364 C C . THR A 1 174 ? -12.630 -4.813 11.043 1.00 93.69 174 THR A C 1
ATOM 1366 O O . THR A 1 174 ? -11.578 -4.476 11.596 1.00 93.69 174 THR A O 1
ATOM 1369 N N . SER A 1 175 ? -13.622 -5.418 11.699 1.00 91.75 175 SER A N 1
ATOM 1370 C CA . SER A 1 175 ? -13.507 -5.927 13.069 1.00 91.75 175 SER A CA 1
ATOM 1371 C C . SER A 1 175 ? -12.742 -7.245 13.171 1.00 91.75 175 SER A C 1
ATOM 1373 O O . SER A 1 175 ? -12.428 -7.659 14.285 1.00 91.75 175 SER A O 1
ATOM 1375 N N . ASP A 1 176 ? -12.445 -7.878 12.038 1.00 94.88 176 ASP A N 1
ATOM 1376 C CA . ASP A 1 176 ? -11.885 -9.219 11.976 1.00 94.88 176 ASP A CA 1
ATOM 1377 C C . ASP A 1 176 ? -10.434 -9.175 11.496 1.00 94.88 176 ASP A C 1
ATOM 1379 O O . ASP A 1 176 ? -9.968 -8.220 10.864 1.00 94.88 176 ASP A O 1
ATOM 1383 N N . GLU A 1 177 ? -9.688 -10.226 11.814 1.00 96.19 177 GLU A N 1
ATOM 1384 C CA . GLU A 1 177 ? -8.358 -10.409 11.253 1.00 96.19 177 GLU A CA 1
ATOM 1385 C C . GLU A 1 177 ? -8.440 -10.631 9.742 1.00 96.19 177 GLU A C 1
ATOM 1387 O O . GLU A 1 177 ? -9.286 -11.375 9.239 1.00 96.19 177 GLU A O 1
ATOM 1392 N N . TYR A 1 178 ? -7.518 -10.011 9.007 1.00 97.12 178 TYR A N 1
ATOM 1393 C CA . TYR A 1 178 ? -7.427 -10.197 7.568 1.00 97.12 178 TYR A CA 1
ATOM 1394 C C . TYR A 1 178 ? -6.172 -10.981 7.209 1.00 97.12 178 TYR A C 1
ATOM 1396 O O . TYR A 1 178 ? -5.059 -10.469 7.326 1.00 97.12 178 TYR A O 1
ATOM 1404 N N . THR A 1 179 ? -6.344 -12.183 6.665 1.00 96.75 179 THR A N 1
ATOM 1405 C CA . THR A 1 179 ? -5.227 -12.994 6.162 1.00 96.75 179 THR A CA 1
ATOM 1406 C C . THR A 1 179 ? -5.009 -12.813 4.657 1.00 96.75 179 THR A C 1
ATOM 1408 O O . THR A 1 179 ? -5.961 -12.914 3.869 1.00 96.75 179 THR A O 1
ATOM 1411 N N . ILE A 1 180 ? -3.748 -12.585 4.274 1.00 96.25 180 ILE A N 1
ATOM 1412 C CA . ILE A 1 180 ? -3.241 -12.585 2.891 1.00 96.25 180 ILE A CA 1
ATOM 1413 C C . ILE A 1 180 ? -2.209 -13.708 2.758 1.00 96.25 180 ILE A C 1
ATOM 1415 O O . ILE A 1 180 ? -1.335 -13.846 3.618 1.00 96.25 180 ILE A O 1
ATOM 1419 N N . ARG A 1 181 ? -2.282 -14.505 1.689 1.00 95.56 181 ARG A N 1
ATOM 1420 C CA . ARG A 1 181 ? -1.245 -15.511 1.390 1.00 95.56 181 ARG A CA 1
ATOM 1421 C C . ARG A 1 181 ? -0.041 -14.882 0.690 1.00 95.56 181 ARG A C 1
ATOM 1423 O O . ARG A 1 181 ? -0.195 -13.976 -0.121 1.00 95.56 181 ARG A O 1
ATOM 1430 N N . GLY A 1 182 ? 1.158 -15.392 0.951 1.00 94.44 182 GLY A N 1
ATOM 1431 C CA . GLY A 1 182 ? 2.385 -14.925 0.299 1.00 94.44 182 GLY A CA 1
ATOM 1432 C C . GLY A 1 182 ? 2.408 -15.134 -1.221 1.00 94.44 182 GLY A C 1
ATOM 1433 O O . GLY A 1 182 ? 3.117 -14.431 -1.936 1.00 94.44 182 GLY A O 1
ATOM 1434 N N . ASP A 1 183 ? 1.623 -16.085 -1.730 1.00 92.88 183 ASP A N 1
ATOM 1435 C CA . ASP A 1 183 ? 1.592 -16.465 -3.141 1.00 92.88 183 ASP A CA 1
ATOM 1436 C C . ASP A 1 183 ? 0.456 -15.822 -3.946 1.00 92.88 183 ASP A C 1
ATOM 1438 O O . ASP A 1 183 ? 0.433 -15.968 -5.177 1.00 92.88 183 ASP A O 1
ATOM 1442 N N . GLU A 1 184 ? -0.467 -15.116 -3.288 1.00 94.75 184 GLU A N 1
ATOM 1443 C CA . GLU A 1 184 ? -1.590 -14.457 -3.946 1.00 94.75 184 GLU A CA 1
ATOM 1444 C C . GLU A 1 184 ? -1.240 -13.030 -4.374 1.00 94.75 184 GLU A C 1
ATOM 1446 O O . GLU A 1 184 ? -0.432 -12.348 -3.750 1.00 94.75 184 GLU A O 1
ATOM 1451 N N . GLY A 1 185 ? -1.836 -12.556 -5.470 1.00 95.44 185 GLY A N 1
ATOM 1452 C CA . GLY A 1 185 ? -1.655 -11.170 -5.893 1.00 95.44 185 GLY A CA 1
ATOM 1453 C C . GLY A 1 185 ? -2.210 -10.198 -4.854 1.00 95.44 185 GLY A C 1
ATOM 1454 O O . GLY A 1 185 ? -3.296 -10.447 -4.334 1.00 95.44 185 GLY A O 1
ATOM 1455 N N . LEU A 1 186 ? -1.518 -9.076 -4.639 1.00 96.31 186 LEU A N 1
ATOM 1456 C CA . LEU A 1 186 ? -1.900 -7.996 -3.722 1.00 96.31 186 LEU A CA 1
ATOM 1457 C C . LEU A 1 186 ? -2.370 -6.742 -4.471 1.00 96.31 186 LEU A C 1
ATOM 1459 O O . LEU A 1 186 ? -3.451 -6.213 -4.199 1.00 96.31 186 LEU A O 1
ATOM 1463 N N . ILE A 1 187 ? -1.570 -6.276 -5.433 1.00 96.50 187 ILE A N 1
ATOM 1464 C CA . ILE A 1 187 ? -1.809 -5.034 -6.182 1.00 96.50 187 ILE A CA 1
ATOM 1465 C C . ILE A 1 187 ? -1.781 -5.270 -7.694 1.00 96.50 187 ILE A C 1
ATOM 1467 O O . ILE A 1 187 ? -1.116 -6.181 -8.187 1.00 96.50 187 ILE A O 1
ATOM 1471 N N . TRP A 1 188 ? -2.491 -4.410 -8.420 1.00 96.94 188 TRP A N 1
ATOM 1472 C CA . TRP A 1 188 ? -2.352 -4.213 -9.859 1.00 96.94 188 TRP A CA 1
ATOM 1473 C C . TRP A 1 188 ? -1.492 -2.987 -10.115 1.00 96.94 188 TRP A C 1
ATOM 1475 O O . TRP A 1 188 ? -1.736 -1.941 -9.516 1.00 96.94 188 TRP A O 1
ATOM 1485 N N . MET A 1 189 ? -0.528 -3.107 -11.020 1.00 97.00 189 MET A N 1
ATOM 1486 C CA . MET A 1 189 ? 0.350 -2.012 -11.423 1.00 97.00 189 MET A CA 1
ATOM 1487 C C . MET A 1 189 ? 0.103 -1.619 -12.872 1.00 97.00 189 MET A C 1
ATOM 1489 O O . MET A 1 189 ? 0.016 -2.483 -13.740 1.00 97.00 189 MET A O 1
ATOM 1493 N N . GLU A 1 190 ? 0.007 -0.321 -13.115 1.00 97.62 190 GLU A N 1
ATOM 1494 C CA . GLU A 1 190 ? -0.234 0.321 -14.404 1.00 97.62 190 GLU A CA 1
ATOM 1495 C C . GLU A 1 190 ? 0.998 1.150 -14.766 1.00 97.62 190 GLU A C 1
ATOM 1497 O O . GLU A 1 190 ? 1.439 1.990 -13.980 1.00 97.62 190 GLU A O 1
ATOM 1502 N N . PHE A 1 191 ? 1.557 0.922 -15.951 1.00 98.06 191 PHE A N 1
ATOM 1503 C CA . PHE A 1 191 ? 2.787 1.573 -16.401 1.00 98.06 191 PHE A CA 1
ATOM 1504 C C . PHE A 1 191 ? 2.436 2.647 -17.414 1.00 98.06 191 PHE A C 1
ATOM 1506 O O . PHE A 1 191 ? 1.779 2.361 -18.410 1.00 98.06 191 PHE A O 1
ATOM 1513 N N . THR A 1 192 ? 2.871 3.878 -17.178 1.00 97.50 192 THR A N 1
ATOM 1514 C CA . THR A 1 192 ? 2.632 4.996 -18.090 1.00 97.50 192 THR A CA 1
ATOM 1515 C C . THR A 1 192 ? 3.959 5.517 -18.601 1.00 97.50 192 THR A C 1
ATOM 1517 O O . THR A 1 192 ? 4.801 5.949 -17.812 1.00 97.50 192 THR A O 1
ATOM 1520 N N . LYS A 1 193 ? 4.133 5.509 -19.925 1.00 95.19 193 LYS A N 1
ATOM 1521 C CA . LYS A 1 193 ? 5.228 6.239 -20.560 1.00 95.19 193 LYS A CA 1
ATOM 1522 C C . LYS A 1 193 ? 4.901 7.728 -20.509 1.00 95.19 193 LYS A C 1
ATOM 1524 O O . LYS A 1 193 ? 3.838 8.146 -20.969 1.00 95.19 193 LYS A O 1
ATOM 1529 N N . THR A 1 194 ? 5.779 8.512 -19.901 1.00 91.75 194 THR A N 1
ATOM 1530 C CA . THR A 1 194 ? 5.582 9.948 -19.708 1.00 91.75 194 THR A CA 1
ATOM 1531 C C . THR A 1 194 ? 5.945 10.716 -20.977 1.00 91.75 194 THR A C 1
ATOM 1533 O O . THR A 1 194 ? 6.572 10.193 -21.899 1.00 91.75 194 THR A O 1
ATOM 1536 N N . SER A 1 195 ? 5.575 11.993 -21.031 1.00 84.19 195 SER A N 1
ATOM 1537 C CA . SER A 1 195 ? 5.993 12.896 -22.106 1.00 84.19 195 SER A CA 1
ATOM 1538 C C . SER A 1 195 ? 7.470 13.305 -22.019 1.00 84.19 195 SER A C 1
ATOM 1540 O O . SER A 1 195 ? 7.890 14.147 -22.804 1.00 84.19 195 SER A O 1
ATOM 1542 N N . HIS A 1 196 ? 8.250 12.749 -21.080 1.00 73.88 196 HIS A N 1
ATOM 1543 C CA . HIS A 1 196 ? 9.609 13.200 -20.758 1.00 73.88 196 HIS A CA 1
ATOM 1544 C C . HIS A 1 196 ? 10.592 13.157 -21.945 1.00 73.88 196 HIS A C 1
ATOM 1546 O O . HIS A 1 196 ? 11.522 13.949 -21.979 1.00 73.88 196 HIS A O 1
ATOM 1552 N N . GLU A 1 197 ? 10.350 12.365 -22.985 1.00 65.75 197 GLU A N 1
ATOM 1553 C CA . GLU A 1 197 ? 11.163 12.382 -24.218 1.00 65.75 197 GLU A CA 1
ATOM 1554 C C . GLU A 1 197 ? 10.338 12.719 -25.474 1.00 65.75 197 GLU A C 1
ATOM 1556 O O . GLU A 1 197 ? 10.812 12.622 -26.605 1.00 65.75 197 GLU A O 1
ATOM 1561 N N . ALA A 1 198 ? 9.084 13.146 -25.304 1.00 49.75 198 ALA A N 1
ATOM 1562 C CA . ALA A 1 198 ? 8.188 13.419 -26.417 1.00 49.75 198 ALA A CA 1
ATOM 1563 C C . ALA A 1 198 ? 8.343 14.860 -26.916 1.00 49.75 198 ALA A C 1
ATOM 1565 O O . ALA A 1 198 ? 7.656 15.771 -26.458 1.00 49.75 198 ALA A O 1
ATOM 1566 N N . GLN A 1 199 ? 9.194 15.083 -27.918 1.00 50.22 199 GLN A N 1
ATOM 1567 C CA . GLN A 1 199 ? 9.038 16.275 -28.750 1.00 50.22 199 GLN A CA 1
ATOM 1568 C C . GLN A 1 199 ? 7.889 16.068 -29.739 1.00 50.22 199 GLN A C 1
ATOM 1570 O O . GLN A 1 199 ? 7.950 15.148 -30.554 1.00 50.22 199 GLN A O 1
ATOM 1575 N N . ARG A 1 200 ? 6.887 16.963 -29.718 1.00 50.50 200 ARG A N 1
ATOM 1576 C CA . ARG A 1 200 ? 6.197 17.473 -30.924 1.00 50.50 200 ARG A CA 1
ATOM 1577 C C . ARG A 1 200 ? 5.257 18.639 -30.593 1.00 50.50 200 ARG A C 1
ATOM 1579 O O . ARG A 1 200 ? 4.155 18.451 -30.089 1.00 50.50 200 ARG A O 1
ATOM 1586 N N . GLY A 1 201 ? 5.721 19.837 -30.951 1.00 47.88 201 GLY A N 1
ATOM 1587 C CA . GLY A 1 201 ? 5.009 21.113 -30.878 1.00 47.88 201 GLY A CA 1
ATOM 1588 C C . GLY A 1 201 ? 5.979 22.241 -30.525 1.00 47.88 201 GLY A C 1
ATOM 1589 O O . GLY A 1 201 ? 6.573 22.222 -29.455 1.00 47.88 201 GLY A O 1
ATOM 1590 N N . PHE A 1 202 ? 6.167 23.211 -31.422 1.00 50.03 202 PHE A N 1
ATOM 1591 C CA . PHE A 1 202 ? 6.990 24.388 -31.145 1.00 50.03 202 PHE A CA 1
ATOM 1592 C C . PHE A 1 202 ? 6.099 25.485 -30.569 1.00 50.03 202 PHE A C 1
ATOM 1594 O O . PHE A 1 202 ? 5.354 26.133 -31.304 1.00 50.03 202 PHE A O 1
ATOM 1601 N N . VAL A 1 203 ? 6.175 25.707 -29.259 1.00 57.91 203 VAL A N 1
ATOM 1602 C CA . VAL A 1 203 ? 5.766 26.996 -28.699 1.00 57.91 203 VAL A CA 1
ATOM 1603 C C . VAL A 1 203 ? 6.931 27.952 -28.941 1.00 57.91 203 VAL A C 1
ATOM 1605 O O . VAL A 1 203 ? 8.055 27.697 -28.507 1.00 57.91 203 VAL A O 1
ATOM 1608 N N . LYS A 1 204 ? 6.682 29.021 -29.704 1.00 57.19 204 LYS A N 1
ATOM 1609 C CA . LYS A 1 204 ? 7.670 30.086 -29.898 1.00 57.19 204 LYS A CA 1
ATOM 1610 C C . LYS A 1 204 ? 8.008 30.674 -28.524 1.00 57.19 204 LYS A C 1
ATOM 1612 O O . LYS A 1 204 ? 7.100 30.905 -27.734 1.00 57.19 204 LYS A O 1
ATOM 1617 N N . ASP A 1 205 ? 9.293 30.881 -28.257 1.00 72.12 205 ASP A N 1
ATOM 1618 C CA . ASP A 1 205 ? 9.796 31.420 -26.986 1.00 72.12 205 ASP A CA 1
ATOM 1619 C C . ASP A 1 205 ? 9.550 30.509 -25.757 1.00 72.12 205 ASP A C 1
ATOM 1621 O O . ASP A 1 205 ? 9.515 30.983 -24.624 1.00 72.12 205 ASP A O 1
ATOM 1625 N N . PHE A 1 206 ? 9.405 29.188 -25.956 1.00 72.00 206 PHE A N 1
ATOM 1626 C CA . PHE A 1 206 ? 9.402 28.218 -24.853 1.00 72.00 206 PHE A CA 1
ATOM 1627 C C . PHE A 1 206 ? 10.736 28.252 -24.102 1.00 72.00 206 PHE A C 1
ATOM 1629 O O . PHE A 1 206 ? 11.796 28.064 -24.702 1.00 72.00 206 PHE A O 1
ATOM 1636 N N . VAL A 1 207 ? 10.675 28.455 -22.787 1.00 69.62 207 VAL A N 1
ATOM 1637 C CA . VAL A 1 207 ? 11.817 28.271 -21.891 1.00 69.62 207 VAL A CA 1
ATOM 1638 C C . VAL A 1 207 ? 11.791 26.810 -21.438 1.00 69.62 207 VAL A C 1
ATOM 1640 O O . VAL A 1 207 ? 10.884 26.445 -20.691 1.00 69.62 207 VAL A O 1
ATOM 1643 N N . PRO A 1 208 ? 12.713 25.951 -21.906 1.00 66.88 208 PRO A N 1
ATOM 1644 C CA . PRO A 1 208 ? 12.764 24.572 -21.450 1.00 66.88 208 PRO A CA 1
ATOM 1645 C C . PRO A 1 208 ? 13.134 24.526 -19.969 1.00 66.88 208 PRO A C 1
ATOM 1647 O O . PRO A 1 208 ? 14.166 25.059 -19.567 1.00 66.88 208 PRO A O 1
ATOM 1650 N N . GLU A 1 209 ? 12.290 23.879 -19.171 1.00 71.81 209 GLU A N 1
ATOM 1651 C CA . GLU A 1 209 ? 12.636 23.499 -17.805 1.00 71.81 209 GLU A CA 1
ATOM 1652 C C . GLU A 1 209 ? 13.413 22.179 -17.819 1.00 71.81 209 GLU A C 1
ATOM 1654 O O . GLU A 1 209 ? 13.135 21.279 -18.620 1.00 71.81 209 GLU A O 1
ATOM 1659 N N . GLU A 1 210 ? 14.413 22.068 -16.944 1.00 72.12 210 GLU A N 1
ATOM 1660 C CA . GLU A 1 210 ? 15.137 20.815 -16.757 1.00 72.12 210 GLU A CA 1
ATOM 1661 C C . GLU A 1 210 ? 14.241 19.801 -16.046 1.00 72.12 210 GLU A C 1
ATOM 1663 O O . GLU A 1 210 ? 13.581 20.107 -15.055 1.00 72.12 210 GLU A O 1
ATOM 1668 N N . PHE A 1 211 ? 14.228 18.567 -16.545 1.00 75.56 211 PHE A N 1
ATOM 1669 C CA . PHE A 1 211 ? 13.512 17.490 -15.880 1.00 75.56 211 PHE A CA 1
ATOM 1670 C C . PHE A 1 211 ? 14.171 17.146 -14.540 1.00 75.56 211 PHE A C 1
ATOM 1672 O O . PHE A 1 211 ? 15.355 16.797 -14.486 1.00 75.56 211 PHE A O 1
ATOM 1679 N N . GLU A 1 212 ? 13.383 17.180 -13.466 1.00 79.19 212 GLU A N 1
ATOM 1680 C CA . GLU A 1 212 ? 13.820 16.760 -12.139 1.00 79.19 212 GLU A CA 1
ATOM 1681 C C . GLU A 1 212 ? 13.991 15.237 -12.083 1.00 79.19 212 GLU A C 1
ATOM 1683 O O . GLU A 1 212 ? 13.038 14.471 -11.945 1.00 79.19 212 GLU A O 1
ATOM 1688 N N . LYS A 1 213 ? 15.240 14.785 -12.182 1.00 80.38 213 LYS A N 1
ATOM 1689 C CA . LYS A 1 213 ? 15.577 13.362 -12.088 1.00 80.38 213 LYS A CA 1
ATOM 1690 C C . LYS A 1 213 ? 15.391 12.845 -10.666 1.00 80.38 213 LYS A C 1
ATOM 1692 O O . LYS A 1 213 ? 15.758 13.505 -9.691 1.00 80.38 213 LYS A O 1
ATOM 1697 N N . THR A 1 214 ? 14.950 11.593 -10.551 1.00 81.44 214 THR A N 1
ATOM 1698 C CA . THR A 1 214 ? 14.936 10.910 -9.254 1.00 81.44 214 THR A CA 1
ATOM 1699 C C . THR A 1 214 ? 16.350 10.781 -8.692 1.00 81.44 214 THR A C 1
ATOM 1701 O O . THR A 1 214 ? 17.241 10.202 -9.319 1.00 81.44 214 THR A O 1
ATOM 1704 N N . ASP A 1 215 ? 16.524 11.309 -7.479 1.00 80.81 215 ASP A N 1
ATOM 1705 C CA . ASP A 1 215 ? 17.758 11.248 -6.701 1.00 80.81 215 ASP A CA 1
ATOM 1706 C C . ASP A 1 215 ? 18.209 9.784 -6.501 1.00 80.81 215 ASP A C 1
ATOM 1708 O O . ASP A 1 215 ? 17.498 9.013 -5.843 1.00 80.81 215 ASP A O 1
ATOM 1712 N N . PRO A 1 216 ? 19.390 9.387 -7.020 1.00 82.38 216 PRO A N 1
ATOM 1713 C CA . PRO A 1 216 ? 19.905 8.027 -6.886 1.00 82.38 216 PRO A CA 1
ATOM 1714 C C . PRO A 1 216 ? 20.062 7.559 -5.438 1.00 82.38 216 PRO A C 1
ATOM 1716 O O . PRO A 1 216 ? 20.023 6.356 -5.181 1.00 82.38 216 PRO A O 1
ATOM 1719 N N . THR A 1 217 ? 20.208 8.481 -4.480 1.00 83.81 217 THR A N 1
ATOM 1720 C CA . THR A 1 217 ? 20.281 8.135 -3.056 1.00 83.81 217 THR A CA 1
ATOM 1721 C C . THR A 1 217 ? 18.979 7.535 -2.536 1.00 83.81 217 THR A C 1
ATOM 1723 O O . THR A 1 217 ? 18.995 6.910 -1.486 1.00 83.81 217 THR A O 1
ATOM 1726 N N . LYS A 1 218 ? 17.853 7.660 -3.249 1.00 86.00 218 LYS A N 1
ATOM 1727 C CA . LYS A 1 218 ? 16.557 7.072 -2.869 1.00 86.00 218 LYS A CA 1
ATOM 1728 C C . LYS A 1 218 ? 16.378 5.624 -3.344 1.00 86.00 218 LYS A C 1
ATOM 1730 O O . LYS A 1 218 ? 15.343 5.022 -3.059 1.00 86.00 218 LYS A O 1
ATOM 1735 N N . ASN A 1 219 ? 17.363 5.061 -4.041 1.00 90.50 219 ASN A N 1
ATOM 1736 C CA . ASN A 1 219 ? 17.288 3.701 -4.567 1.00 90.50 219 ASN A CA 1
ATOM 1737 C C . ASN A 1 219 ? 17.489 2.654 -3.462 1.00 90.50 219 ASN A C 1
ATOM 1739 O O . ASN A 1 219 ? 18.303 2.840 -2.561 1.00 90.50 219 ASN A O 1
ATOM 1743 N N . PHE A 1 220 ? 16.767 1.535 -3.563 1.00 91.69 220 PHE A N 1
ATOM 1744 C CA . PHE A 1 220 ? 16.886 0.358 -2.689 1.00 91.69 220 PHE A CA 1
ATOM 1745 C C . PHE A 1 220 ? 16.784 0.660 -1.187 1.00 91.69 220 PHE A C 1
ATOM 1747 O O . PHE A 1 220 ? 17.367 -0.037 -0.356 1.00 91.69 220 PHE A O 1
ATOM 1754 N N . GLN A 1 221 ? 16.019 1.690 -0.830 1.00 94.25 221 GLN A N 1
ATOM 1755 C CA . GLN A 1 221 ? 15.859 2.093 0.558 1.00 94.25 221 GLN A CA 1
ATOM 1756 C C . GLN A 1 221 ? 15.077 1.043 1.367 1.00 94.25 221 GLN A C 1
ATOM 1758 O O . GLN A 1 221 ? 14.067 0.514 0.885 1.00 94.25 221 GLN A O 1
ATOM 1763 N N . PRO A 1 222 ? 15.510 0.721 2.601 1.00 94.19 222 PRO A N 1
ATOM 1764 C CA . PRO A 1 222 ? 14.777 -0.189 3.468 1.00 94.19 222 PRO A CA 1
ATOM 1765 C C . PRO A 1 222 ? 13.511 0.488 4.023 1.00 94.19 222 PRO A C 1
ATOM 1767 O O . PRO A 1 222 ? 13.439 1.717 4.069 1.00 94.19 222 PRO A O 1
ATOM 1770 N N . PRO A 1 223 ? 12.524 -0.278 4.525 1.00 94.06 223 PRO A N 1
ATOM 1771 C CA . PRO A 1 223 ? 11.328 0.285 5.159 1.00 94.06 223 PRO A CA 1
ATOM 1772 C C . PRO A 1 223 ? 11.625 1.349 6.228 1.00 94.06 223 PRO A C 1
ATOM 1774 O O . PRO A 1 223 ? 10.939 2.365 6.310 1.00 94.06 223 PRO A O 1
ATOM 1777 N N . GLU A 1 224 ? 12.688 1.148 7.008 1.00 94.69 224 GLU A N 1
ATOM 1778 C CA . GLU A 1 224 ? 13.150 2.065 8.052 1.00 94.69 224 GLU A CA 1
ATOM 1779 C C . GLU A 1 224 ? 13.458 3.476 7.532 1.00 94.69 224 GLU A C 1
ATOM 1781 O O . GLU A 1 224 ? 13.147 4.445 8.220 1.00 94.69 224 GLU A O 1
ATOM 1786 N N . TYR A 1 225 ? 13.997 3.612 6.316 1.00 94.38 225 TYR A N 1
ATOM 1787 C CA . TYR A 1 225 ? 14.237 4.918 5.695 1.00 94.38 225 TYR A CA 1
ATOM 1788 C C . TYR A 1 225 ? 12.931 5.708 5.541 1.00 94.38 225 TYR A C 1
ATOM 1790 O O . TYR A 1 225 ? 12.863 6.896 5.858 1.00 94.38 225 TYR A O 1
ATOM 1798 N N . TYR A 1 226 ? 11.868 5.040 5.087 1.00 92.50 226 TYR A N 1
ATOM 1799 C CA . TYR A 1 226 ? 10.568 5.673 4.888 1.00 92.50 226 TYR A CA 1
ATOM 1800 C C . TYR A 1 226 ? 9.899 6.021 6.221 1.00 92.50 226 TYR A C 1
ATOM 1802 O O . TYR A 1 226 ? 9.335 7.107 6.352 1.00 92.50 226 TYR A O 1
ATOM 1810 N N . PHE A 1 227 ? 9.999 5.151 7.230 1.00 94.19 227 PHE A N 1
ATOM 1811 C CA . PHE A 1 227 ? 9.439 5.418 8.560 1.00 94.19 227 PHE A CA 1
ATOM 1812 C C . PHE A 1 227 ? 10.161 6.547 9.297 1.00 94.19 227 PHE A C 1
ATOM 1814 O O . PHE A 1 227 ? 9.511 7.369 9.946 1.00 94.19 227 PHE A O 1
ATOM 1821 N N . ASP A 1 228 ? 11.486 6.638 9.174 1.00 93.88 228 ASP A N 1
ATOM 1822 C CA . ASP A 1 228 ? 12.245 7.746 9.749 1.00 93.88 228 ASP A CA 1
ATOM 1823 C C . ASP A 1 228 ? 11.800 9.089 9.153 1.00 93.88 228 ASP A C 1
ATOM 1825 O O . ASP A 1 228 ? 11.461 10.024 9.880 1.00 93.88 228 ASP A O 1
ATOM 1829 N N . ARG A 1 229 ? 11.667 9.154 7.825 1.00 92.06 229 ARG A N 1
ATOM 1830 C CA . ARG A 1 229 ? 11.204 10.367 7.139 1.00 92.06 229 ARG A CA 1
ATOM 1831 C C . ARG A 1 229 ? 9.742 10.714 7.427 1.00 92.06 229 ARG A C 1
ATOM 1833 O O . ARG A 1 229 ? 9.418 11.896 7.498 1.00 92.06 229 ARG A O 1
ATOM 1840 N N . ALA A 1 230 ? 8.871 9.716 7.574 1.00 90.94 230 ALA A N 1
ATOM 1841 C CA . ALA A 1 230 ? 7.437 9.929 7.765 1.00 90.94 230 ALA A CA 1
ATOM 1842 C C . ALA A 1 230 ? 7.065 10.272 9.216 1.00 90.94 230 ALA A C 1
ATOM 1844 O O . ALA A 1 230 ? 6.262 11.173 9.449 1.00 90.94 230 ALA A O 1
ATOM 1845 N N . SER A 1 231 ? 7.631 9.564 10.198 1.00 91.69 231 SER A N 1
ATOM 1846 C CA . SER A 1 231 ? 7.222 9.676 11.605 1.00 91.69 231 SER A CA 1
ATOM 1847 C C . SER A 1 231 ? 8.383 9.853 12.584 1.00 91.69 231 SER A C 1
ATOM 1849 O O . SER A 1 231 ? 8.146 9.867 13.793 1.00 91.69 231 SER A O 1
ATOM 1851 N N . LYS A 1 232 ? 9.630 9.997 12.110 1.00 92.81 232 LYS A N 1
ATOM 1852 C CA . LYS A 1 232 ? 10.844 9.934 12.949 1.00 92.81 232 LYS A CA 1
ATOM 1853 C C . LYS A 1 232 ? 10.881 8.644 13.770 1.00 92.81 232 LYS A C 1
ATOM 1855 O O . LYS A 1 232 ? 11.154 8.674 14.968 1.00 92.81 232 LYS A O 1
ATOM 1860 N N . ASN A 1 233 ? 10.502 7.531 13.135 1.00 85.50 233 ASN A N 1
ATOM 1861 C CA . ASN A 1 233 ? 10.373 6.208 13.750 1.00 85.50 233 ASN A CA 1
ATOM 1862 C C . ASN A 1 233 ? 9.378 6.117 14.925 1.00 85.50 233 ASN A C 1
ATOM 1864 O O . ASN A 1 233 ? 9.391 5.133 15.666 1.00 85.50 233 ASN A O 1
ATOM 1868 N N . ARG A 1 234 ? 8.478 7.097 15.097 1.00 89.56 234 ARG A N 1
ATOM 1869 C CA . ARG A 1 234 ? 7.355 6.957 16.037 1.00 89.56 234 ARG A CA 1
ATOM 1870 C C . ARG A 1 234 ? 6.362 5.908 15.524 1.00 89.56 234 ARG A C 1
ATOM 1872 O O . ARG A 1 234 ? 6.198 5.803 14.303 1.00 89.56 234 ARG A O 1
ATOM 1879 N N . PRO A 1 235 ? 5.668 5.183 16.422 1.00 90.12 235 PRO A N 1
ATOM 1880 C CA . PRO A 1 235 ? 4.650 4.215 16.034 1.00 90.12 235 PRO A CA 1
ATOM 1881 C C . PRO A 1 235 ? 3.593 4.811 15.106 1.00 90.12 235 PRO A C 1
ATOM 1883 O O . PRO A 1 235 ? 3.010 5.852 15.408 1.00 90.12 235 PRO A O 1
ATOM 1886 N N . ILE A 1 236 ? 3.348 4.138 13.981 1.00 90.62 236 ILE A N 1
ATOM 1887 C CA . ILE A 1 236 ? 2.288 4.492 13.037 1.00 90.62 236 ILE A CA 1
ATOM 1888 C C . ILE A 1 236 ? 1.144 3.515 13.285 1.00 90.62 236 ILE A C 1
ATOM 1890 O O . ILE A 1 236 ? 1.234 2.347 12.913 1.00 90.62 236 ILE A O 1
ATOM 1894 N N . ARG A 1 237 ? 0.087 3.983 13.954 1.00 87.25 237 ARG A N 1
ATOM 1895 C CA . ARG A 1 237 ? -1.067 3.159 14.326 1.00 87.25 237 ARG A CA 1
ATOM 1896 C C . ARG A 1 237 ? -2.385 3.869 14.052 1.00 87.25 237 ARG A C 1
ATOM 1898 O O . ARG A 1 237 ? -2.440 5.095 13.984 1.00 87.25 237 ARG A O 1
ATOM 1905 N N . SER A 1 238 ? -3.441 3.077 13.913 1.00 83.56 238 SER A N 1
ATOM 1906 C CA . SER A 1 238 ? -4.812 3.581 13.874 1.00 83.56 238 SER A CA 1
ATOM 1907 C C . SER A 1 238 ? -5.209 4.110 15.251 1.00 83.56 238 SER A C 1
ATOM 1909 O O . SER A 1 238 ? -4.852 3.511 16.263 1.00 83.56 238 SER A O 1
ATOM 1911 N N . SER A 1 239 ? -5.962 5.208 15.298 1.00 80.69 239 SER A N 1
ATOM 1912 C CA . SER A 1 239 ? -6.547 5.732 16.539 1.00 80.69 239 SER A CA 1
ATOM 1913 C C . SER A 1 239 ? -7.818 4.990 16.960 1.00 80.69 239 SER A C 1
ATOM 1915 O O . SER A 1 239 ? -8.271 5.137 18.092 1.00 80.69 239 SER A O 1
ATOM 1917 N N . ILE A 1 240 ? -8.405 4.187 16.064 1.00 80.81 240 ILE A N 1
ATOM 1918 C CA . ILE A 1 240 ? -9.682 3.504 16.300 1.00 80.81 240 ILE A CA 1
ATOM 1919 C C . ILE A 1 240 ? -9.606 2.545 17.500 1.00 80.81 240 ILE A C 1
ATOM 1921 O O . ILE A 1 240 ? -10.491 2.631 18.353 1.00 80.81 240 ILE A O 1
ATOM 1925 N N . PRO A 1 241 ? -8.588 1.665 17.628 1.00 79.50 241 PRO A N 1
ATOM 1926 C CA . PRO A 1 241 ? -8.502 0.754 18.769 1.00 79.50 241 PRO A CA 1
ATOM 1927 C C . PRO A 1 241 ? -8.488 1.477 20.119 1.00 79.50 241 PRO A C 1
ATOM 1929 O O . PRO A 1 241 ? -9.189 1.056 21.036 1.00 79.50 241 PRO A O 1
ATOM 1932 N N . ASP A 1 242 ? -7.767 2.597 20.220 1.00 80.56 242 ASP A N 1
ATOM 1933 C CA . ASP A 1 242 ? -7.665 3.378 21.458 1.00 80.56 242 ASP A CA 1
ATOM 1934 C C . ASP A 1 242 ? -9.011 3.978 21.859 1.00 80.56 242 ASP A C 1
ATOM 1936 O O . ASP A 1 242 ? -9.442 3.837 23.001 1.00 80.56 242 ASP A O 1
ATOM 1940 N N . VAL A 1 243 ? -9.711 4.588 20.898 1.00 82.81 243 VAL A N 1
ATOM 1941 C CA . VAL A 1 243 ? -11.034 5.184 21.126 1.00 82.81 243 VAL A CA 1
ATOM 1942 C C . VAL A 1 243 ? -12.052 4.112 21.524 1.00 82.81 243 VAL A C 1
ATOM 1944 O O . VAL A 1 243 ? -12.869 4.327 22.417 1.00 82.81 243 VAL A O 1
ATOM 1947 N N . VAL A 1 244 ? -11.998 2.930 20.901 1.00 82.31 244 VAL A N 1
ATOM 1948 C CA . VAL A 1 244 ? -12.873 1.802 21.257 1.00 82.31 244 VAL A CA 1
ATOM 1949 C C . VAL A 1 244 ? -12.552 1.271 22.658 1.00 82.31 244 VAL A C 1
ATOM 1951 O O . VAL A 1 244 ? -13.475 0.958 23.416 1.00 82.31 244 VAL A O 1
ATOM 1954 N N . ALA A 1 245 ? -11.273 1.170 23.023 1.00 81.81 245 ALA A N 1
ATOM 1955 C CA . ALA A 1 245 ? -10.849 0.740 24.352 1.00 81.81 245 ALA A CA 1
ATOM 1956 C C . ALA A 1 245 ? -11.288 1.737 25.436 1.00 81.81 245 ALA A C 1
ATOM 1958 O O . ALA A 1 245 ? -11.858 1.328 26.451 1.00 81.81 245 ALA A O 1
ATOM 1959 N N . GLU A 1 246 ? -11.109 3.037 25.193 1.00 85.19 246 GLU A N 1
ATOM 1960 C CA . GLU A 1 246 ? -11.558 4.106 26.086 1.00 85.19 246 GLU A CA 1
ATOM 1961 C C . GLU A 1 246 ? -13.082 4.081 26.262 1.00 85.19 246 GLU A C 1
ATOM 1963 O O . GLU A 1 246 ? -13.573 4.050 27.392 1.00 85.19 246 GLU A O 1
ATOM 1968 N N . ALA A 1 247 ? -13.838 3.985 25.163 1.00 84.56 247 ALA A N 1
ATOM 1969 C CA . ALA A 1 247 ? -15.295 3.899 25.206 1.00 84.56 247 ALA A CA 1
ATOM 1970 C C . ALA A 1 247 ? -15.781 2.671 25.998 1.00 84.56 247 ALA A C 1
ATOM 1972 O O . ALA A 1 247 ? -16.724 2.770 26.786 1.00 84.56 247 ALA A O 1
ATOM 1973 N N . ARG A 1 248 ? -15.122 1.512 25.844 1.00 86.25 248 ARG A N 1
ATOM 1974 C CA . ARG A 1 248 ? -15.418 0.308 26.641 1.00 86.25 248 ARG A CA 1
ATOM 1975 C C . ARG A 1 248 ? -15.106 0.507 28.124 1.00 86.25 248 ARG A C 1
ATOM 1977 O O . ARG A 1 248 ? -15.880 0.036 28.958 1.00 86.25 248 ARG A O 1
ATOM 1984 N N . SER A 1 249 ? -14.014 1.197 28.457 1.00 91.00 249 SER A N 1
ATOM 1985 C CA . SER A 1 249 ? -13.660 1.515 29.846 1.00 91.00 249 SER A CA 1
ATOM 1986 C C . SER A 1 249 ? -14.706 2.423 30.489 1.00 91.00 249 SER A C 1
ATOM 1988 O O . SER A 1 249 ? -15.260 2.077 31.531 1.00 91.00 249 SER A O 1
ATOM 1990 N N . GLN A 1 250 ? -15.064 3.524 29.822 1.00 91.50 250 GLN A N 1
ATOM 1991 C CA . GLN A 1 250 ? -16.089 4.458 30.296 1.00 91.50 250 GLN A CA 1
ATOM 1992 C C . GLN A 1 250 ? -17.457 3.774 30.446 1.00 91.50 250 GLN A C 1
ATOM 1994 O O . GLN A 1 250 ? -18.148 3.969 31.446 1.00 91.50 250 GLN A O 1
ATOM 1999 N N . ALA A 1 251 ? -17.837 2.910 29.498 1.00 89.88 251 ALA A N 1
ATOM 2000 C CA . ALA A 1 251 ? -19.071 2.132 29.591 1.00 89.88 251 ALA A CA 1
ATOM 2001 C C . ALA A 1 251 ? -19.064 1.179 30.797 1.00 89.88 251 ALA A C 1
ATOM 2003 O O . ALA A 1 251 ? -20.067 1.065 31.503 1.00 89.88 251 ALA A O 1
ATOM 2004 N N . LYS A 1 252 ? -17.934 0.517 31.074 1.00 92.25 252 LYS A N 1
ATOM 2005 C CA . LYS A 1 252 ? -17.784 -0.359 32.242 1.00 92.25 252 LYS A CA 1
ATOM 2006 C C . LYS A 1 252 ? -17.884 0.426 33.551 1.00 92.25 252 LYS A C 1
ATOM 2008 O O . LYS A 1 252 ? -18.616 0.015 34.448 1.00 92.25 252 LYS A O 1
ATOM 2013 N N . GLU A 1 253 ? -17.217 1.573 33.639 1.00 93.25 253 GLU A N 1
ATOM 2014 C CA . GLU A 1 253 ? -17.301 2.462 34.802 1.00 93.25 253 GLU A CA 1
ATOM 2015 C C . GLU A 1 253 ? -18.727 2.968 35.040 1.00 93.25 253 GLU A C 1
ATOM 2017 O O . GLU A 1 253 ? -19.188 2.984 36.184 1.00 93.25 253 GLU A O 1
ATOM 2022 N N . ALA A 1 254 ? -19.451 3.315 33.972 1.00 90.38 254 ALA A N 1
ATOM 2023 C CA . ALA A 1 254 ? -20.850 3.720 34.044 1.00 90.38 254 ALA A CA 1
ATOM 2024 C C . ALA A 1 254 ? -21.759 2.579 34.533 1.00 90.38 254 ALA A C 1
ATOM 2026 O O . ALA A 1 254 ? -22.604 2.801 35.401 1.00 90.38 254 ALA A O 1
ATOM 2027 N N . VAL A 1 255 ? -21.563 1.348 34.042 1.00 92.50 255 VAL A N 1
ATOM 2028 C CA . VAL A 1 255 ? -22.294 0.157 34.518 1.00 92.50 255 VAL A CA 1
ATOM 2029 C C . VAL A 1 255 ? -22.012 -0.104 35.998 1.00 92.50 255 VAL A C 1
ATOM 2031 O O . VAL A 1 255 ? -22.938 -0.357 36.772 1.00 92.50 255 VAL A O 1
ATOM 2034 N N . ASP A 1 256 ? -20.755 -0.004 36.422 1.00 93.12 256 ASP A N 1
ATOM 2035 C CA . ASP A 1 256 ? -20.378 -0.201 37.820 1.00 93.12 256 ASP A CA 1
ATOM 2036 C C . ASP A 1 256 ? -20.933 0.916 38.719 1.00 93.12 256 ASP A C 1
ATOM 2038 O O . ASP A 1 256 ? -21.400 0.647 39.829 1.00 93.12 256 ASP A O 1
ATOM 2042 N N . ALA A 1 257 ? -20.951 2.164 38.243 1.00 90.06 257 ALA A N 1
ATOM 2043 C CA . ALA A 1 257 ? -21.582 3.285 38.933 1.00 90.06 257 ALA A CA 1
ATOM 2044 C C . ALA A 1 257 ? -23.102 3.099 39.059 1.00 90.06 257 ALA A C 1
ATOM 2046 O O . ALA A 1 257 ? -23.643 3.294 40.149 1.00 90.06 257 ALA A O 1
ATOM 2047 N N . ALA A 1 258 ? -23.777 2.650 37.997 1.00 87.75 258 ALA A N 1
ATOM 2048 C CA . ALA A 1 258 ? -25.206 2.348 38.015 1.00 87.75 258 ALA A CA 1
ATOM 2049 C C . ALA A 1 258 ? -25.533 1.231 39.020 1.00 87.75 258 ALA A C 1
ATOM 2051 O O . ALA A 1 258 ? -26.433 1.389 39.842 1.00 87.75 258 ALA A O 1
ATOM 2052 N N . ARG A 1 259 ? -24.741 0.149 39.048 1.00 89.44 259 ARG A N 1
ATOM 2053 C CA . ARG A 1 259 ? -24.887 -0.932 40.042 1.00 89.44 259 ARG A CA 1
ATOM 2054 C C . ARG A 1 259 ? -24.678 -0.446 41.477 1.00 89.44 259 ARG A C 1
ATOM 2056 O O . ARG A 1 259 ? -25.384 -0.883 42.388 1.00 89.44 259 ARG A O 1
ATOM 2063 N N . ARG A 1 260 ? -23.715 0.457 41.707 1.00 87.69 260 ARG A N 1
ATOM 2064 C CA . ARG A 1 260 ? -23.517 1.093 43.024 1.00 87.69 260 ARG A CA 1
ATOM 2065 C C . ARG A 1 260 ? -24.714 1.965 43.411 1.00 87.69 260 ARG A C 1
ATOM 2067 O O . ARG A 1 260 ? -25.156 1.896 44.557 1.00 87.69 260 ARG A O 1
ATOM 2074 N N . ALA A 1 261 ? -25.258 2.737 42.472 1.00 80.38 261 ALA A N 1
ATOM 2075 C CA . ALA A 1 261 ? -26.438 3.568 42.698 1.00 80.38 261 ALA A CA 1
ATOM 2076 C C . ALA A 1 261 ? -27.687 2.726 43.011 1.00 80.38 261 ALA A C 1
ATOM 2078 O O . ALA A 1 261 ? -28.413 3.046 43.947 1.00 80.38 261 ALA A O 1
ATOM 2079 N N . GLU A 1 262 ? -27.897 1.611 42.309 1.00 80.62 262 GLU A N 1
ATOM 2080 C CA . GLU A 1 262 ? -29.014 0.688 42.549 1.00 80.62 262 GLU A CA 1
ATOM 2081 C C . GLU A 1 262 ? -28.953 0.047 43.948 1.00 80.62 262 GLU A C 1
ATOM 2083 O O . GLU A 1 262 ? -29.956 0.008 44.669 1.00 80.62 262 GLU A O 1
ATOM 2088 N N . ARG A 1 263 ? -27.757 -0.375 44.387 1.00 75.44 263 ARG A N 1
ATOM 2089 C CA . ARG A 1 263 ? -27.538 -0.873 45.758 1.00 75.44 263 ARG A CA 1
ATOM 2090 C C . ARG A 1 263 ? -27.761 0.201 46.819 1.00 75.44 263 A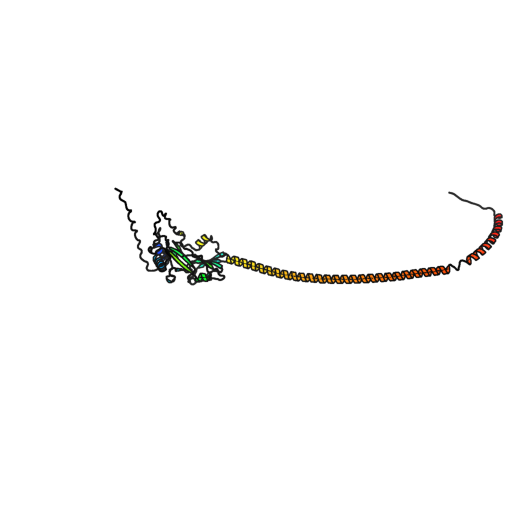RG A C 1
ATOM 2092 O O . ARG A 1 263 ? -28.322 -0.083 47.871 1.00 75.44 263 ARG A O 1
ATOM 2099 N N . SER A 1 264 ? -27.331 1.431 46.556 1.00 69.81 264 SER A N 1
ATOM 2100 C CA . SER A 1 264 ? -27.572 2.548 47.471 1.00 69.81 264 SER A CA 1
ATOM 2101 C C . SER A 1 264 ? -29.070 2.839 47.585 1.00 69.81 264 SER A C 1
ATOM 2103 O O . SER A 1 264 ? -29.609 2.924 48.685 1.00 69.81 264 SER A O 1
ATOM 2105 N N . ASN A 1 265 ? -29.779 2.884 46.455 1.00 64.12 265 ASN A N 1
ATOM 2106 C CA . ASN A 1 265 ? -31.206 3.180 46.424 1.00 64.12 265 ASN A CA 1
ATOM 2107 C C . ASN A 1 265 ? -32.044 2.110 47.149 1.00 64.12 265 ASN A C 1
ATOM 2109 O O . ASN A 1 265 ? -32.980 2.441 47.870 1.00 64.12 265 ASN A O 1
ATOM 2113 N N . THR A 1 266 ? -31.672 0.830 47.051 1.00 63.78 266 THR A N 1
ATOM 2114 C CA . THR A 1 266 ? -32.329 -0.244 47.823 1.00 63.78 266 THR A CA 1
ATOM 2115 C C . THR A 1 266 ? -32.111 -0.112 49.333 1.00 63.78 266 THR A C 1
ATOM 2117 O O . THR A 1 266 ? -33.049 -0.328 50.101 1.00 63.78 266 THR A O 1
ATOM 2120 N N . ILE A 1 267 ? -30.924 0.314 49.779 1.00 63.50 267 ILE A N 1
ATOM 2121 C CA . ILE A 1 267 ? -30.656 0.601 51.199 1.00 63.50 267 ILE A CA 1
ATOM 2122 C C . ILE A 1 267 ? -31.445 1.831 51.671 1.00 63.50 267 ILE A C 1
ATOM 2124 O O . ILE A 1 267 ? -32.027 1.799 52.754 1.00 63.50 267 ILE A O 1
ATOM 2128 N N . PHE A 1 268 ? -31.524 2.891 50.861 1.00 57.28 268 PHE A N 1
ATOM 2129 C CA . PHE A 1 268 ? -32.292 4.096 51.193 1.00 57.28 268 PHE A CA 1
ATOM 2130 C C . PHE A 1 268 ? -33.801 3.832 51.276 1.00 57.28 268 PHE A C 1
ATOM 2132 O O . PHE A 1 268 ? -34.445 4.297 52.215 1.00 57.28 268 PHE A O 1
ATOM 2139 N N . VAL A 1 269 ? -34.369 3.043 50.359 1.00 63.62 269 VAL A N 1
ATOM 2140 C CA . VAL A 1 269 ? -35.789 2.650 50.411 1.00 63.62 269 VAL A CA 1
ATOM 2141 C C . VAL A 1 269 ? -36.072 1.753 51.623 1.00 63.62 269 VAL A C 1
ATOM 2143 O O . VAL A 1 269 ? -37.062 1.967 52.324 1.00 63.62 269 VAL A O 1
ATOM 2146 N N . GLY A 1 270 ? -35.184 0.801 51.930 1.00 58.19 270 GLY A N 1
ATOM 2147 C CA . GLY A 1 270 ? -35.300 -0.045 53.124 1.00 58.19 270 GLY A CA 1
ATOM 2148 C C . GLY A 1 270 ? -35.193 0.745 54.435 1.00 58.19 270 GLY A C 1
ATOM 2149 O O . GLY A 1 270 ? -36.000 0.554 55.345 1.00 58.19 270 GLY A O 1
ATOM 2150 N N . GLY A 1 271 ? -34.247 1.685 54.514 1.00 64.75 271 GLY A N 1
ATOM 2151 C CA . GLY A 1 271 ? -34.093 2.592 55.654 1.00 64.75 271 GLY A CA 1
ATOM 2152 C C . GLY A 1 271 ? -35.276 3.551 55.817 1.00 64.75 271 GLY A C 1
ATOM 2153 O O . GLY A 1 271 ? -35.736 3.775 56.935 1.00 64.75 271 GLY A O 1
ATOM 2154 N N . GLY A 1 272 ? -35.825 4.058 54.710 1.00 64.81 272 GLY A N 1
ATOM 2155 C CA . GLY A 1 272 ? -37.016 4.909 54.708 1.00 64.81 272 GLY A CA 1
ATOM 2156 C C . GLY A 1 272 ? -38.261 4.189 55.232 1.00 64.81 272 GLY A C 1
ATOM 2157 O O . GLY A 1 272 ? -38.984 4.739 56.060 1.00 64.81 272 GLY A O 1
ATOM 2158 N N . LEU A 1 273 ? -38.481 2.933 54.828 1.00 64.75 273 LEU A N 1
ATOM 2159 C CA . LEU A 1 273 ? -39.584 2.109 55.340 1.00 64.75 273 LEU A CA 1
ATOM 2160 C C . LEU A 1 273 ? -39.462 1.835 56.845 1.00 64.75 273 LEU A C 1
ATOM 2162 O O . LEU A 1 273 ? -40.457 1.930 57.566 1.00 64.75 273 LEU A O 1
ATOM 2166 N N . LEU A 1 274 ? -38.252 1.554 57.338 1.00 66.12 274 LEU A N 1
ATOM 2167 C CA . LEU A 1 274 ? -38.005 1.371 58.772 1.00 66.12 274 LEU A CA 1
ATOM 2168 C C . LEU A 1 274 ? -38.236 2.660 59.571 1.00 66.12 274 LEU A C 1
ATOM 2170 O O . LEU A 1 274 ? -38.824 2.609 60.651 1.00 66.12 274 LEU A O 1
ATOM 2174 N N . ALA A 1 275 ? -37.834 3.815 59.035 1.00 66.81 275 ALA A N 1
ATOM 2175 C CA . ALA A 1 275 ? -38.083 5.107 59.669 1.00 66.81 275 ALA A CA 1
ATOM 2176 C C . ALA A 1 275 ? -39.587 5.412 59.775 1.00 66.81 275 ALA A C 1
ATOM 2178 O O . ALA A 1 275 ? -40.054 5.826 60.836 1.00 66.81 275 ALA A O 1
ATOM 2179 N N . VAL A 1 276 ? -40.361 5.143 58.716 1.00 71.75 276 VAL A N 1
ATOM 2180 C CA . VAL A 1 276 ? -41.826 5.304 58.722 1.00 71.75 276 VAL A CA 1
ATOM 2181 C C . VAL A 1 276 ? -42.483 4.351 59.725 1.00 71.75 276 VAL A C 1
ATOM 2183 O O . VAL A 1 276 ? -43.332 4.782 60.503 1.00 71.75 276 VAL A O 1
ATOM 2186 N N . ALA A 1 277 ? -42.065 3.083 59.770 1.00 72.88 277 ALA A N 1
ATOM 2187 C CA . ALA A 1 277 ? -42.576 2.117 60.744 1.00 72.88 277 ALA A CA 1
ATOM 2188 C C . ALA A 1 277 ? -42.285 2.548 62.194 1.00 72.88 277 ALA A C 1
ATOM 2190 O O . ALA A 1 277 ? -43.176 2.497 63.042 1.00 72.88 277 ALA A O 1
ATOM 2191 N N . GLY A 1 278 ? -41.074 3.045 62.471 1.00 76.00 278 GLY A N 1
ATOM 2192 C CA . GLY A 1 278 ? -40.714 3.597 63.780 1.00 76.00 278 GLY A CA 1
ATOM 2193 C C . GLY A 1 278 ? -41.573 4.802 64.176 1.00 76.00 278 GLY A C 1
ATOM 2194 O O . GLY A 1 278 ? -41.992 4.910 65.327 1.00 76.00 278 GLY A O 1
ATOM 2195 N N . LEU A 1 279 ? -41.906 5.668 63.214 1.00 75.25 279 LEU A N 1
ATOM 2196 C CA . LEU A 1 279 ? -42.779 6.828 63.419 1.00 75.25 279 LEU A CA 1
ATOM 2197 C C . LEU A 1 279 ? -44.216 6.410 63.769 1.00 75.25 279 LEU A C 1
ATOM 2199 O O . LEU A 1 279 ? -44.814 6.972 64.685 1.00 75.25 279 LEU A O 1
ATOM 2203 N N . VAL A 1 280 ? -44.747 5.381 63.099 1.00 79.69 280 VAL A N 1
ATOM 2204 C CA . VAL A 1 280 ? -46.073 4.811 63.398 1.00 79.69 280 VAL A CA 1
ATOM 2205 C C . VAL A 1 280 ? -46.109 4.191 64.796 1.00 79.69 280 VAL A C 1
ATOM 2207 O O . VAL A 1 280 ? -47.041 4.454 65.554 1.00 79.69 280 VAL A O 1
ATOM 2210 N N . VAL A 1 281 ? -45.084 3.419 65.174 1.00 80.00 281 VAL A N 1
ATOM 2211 C CA . VAL A 1 281 ? -44.977 2.834 66.524 1.00 80.00 281 VAL A CA 1
ATOM 2212 C C . VAL A 1 281 ? -44.871 3.929 67.592 1.00 80.00 281 VAL A C 1
ATOM 2214 O O . VAL A 1 281 ? -45.564 3.865 68.608 1.00 80.00 281 VAL A O 1
ATOM 2217 N N . GLY A 1 282 ? -44.067 4.968 67.348 1.00 76.62 282 GLY A N 1
ATOM 2218 C CA . GLY A 1 282 ? -43.940 6.120 68.244 1.00 76.62 282 GLY A CA 1
ATOM 2219 C C . GLY A 1 282 ? -45.259 6.875 68.431 1.00 76.62 282 GLY A C 1
ATOM 2220 O O . GLY A 1 282 ? -45.641 7.177 69.562 1.00 76.62 282 GLY A O 1
ATOM 2221 N N . LEU A 1 283 ? -46.001 7.111 67.343 1.00 78.00 283 LEU A N 1
ATOM 2222 C CA . LEU A 1 283 ? -47.339 7.712 67.385 1.00 78.00 283 LEU A CA 1
ATOM 2223 C C . LEU A 1 283 ? -48.323 6.853 68.184 1.00 78.00 283 LEU A C 1
ATOM 2225 O O . LEU A 1 283 ? -49.072 7.386 69.000 1.00 78.00 283 LEU A O 1
ATOM 2229 N N . PHE A 1 284 ? -48.299 5.532 68.004 1.00 80.38 284 PHE A N 1
ATOM 2230 C CA . PHE A 1 284 ? -49.174 4.624 68.746 1.00 80.38 284 PHE A CA 1
ATOM 2231 C C . PHE A 1 284 ? -48.880 4.655 70.253 1.00 80.38 284 PHE A C 1
ATOM 2233 O O . PHE A 1 284 ? -49.796 4.780 71.065 1.00 80.38 284 PHE A O 1
ATOM 2240 N N . SER A 1 285 ? -47.598 4.637 70.635 1.00 75.69 285 SER A N 1
ATOM 2241 C CA . SER A 1 285 ? -47.183 4.763 72.038 1.00 75.69 285 SER A CA 1
ATOM 2242 C C . SER A 1 285 ? -47.574 6.115 72.643 1.00 75.69 285 SER A C 1
ATOM 2244 O O . SER A 1 285 ? -47.940 6.181 73.818 1.00 75.69 285 SER A O 1
ATOM 2246 N N . PHE A 1 286 ? -47.516 7.194 71.859 1.00 80.25 286 PHE A N 1
ATOM 2247 C CA . PHE A 1 286 ? -47.972 8.513 72.289 1.00 80.25 286 PHE A CA 1
ATOM 2248 C C . PHE A 1 286 ? -49.488 8.532 72.534 1.00 80.25 286 PHE A C 1
ATOM 2250 O O . PHE A 1 286 ? -49.931 9.024 73.570 1.00 80.25 286 PHE A O 1
ATOM 2257 N N . PHE A 1 287 ? -50.286 7.938 71.640 1.00 78.50 287 PHE A N 1
ATOM 2258 C CA . PHE A 1 287 ? -51.738 7.830 71.816 1.00 78.50 287 PHE A CA 1
ATOM 2259 C C . PHE A 1 287 ? -52.130 7.045 73.071 1.00 78.50 287 PHE A C 1
ATOM 2261 O O . PHE A 1 287 ? -53.033 7.470 73.793 1.00 78.50 287 PHE A O 1
ATOM 2268 N N . GLU A 1 288 ? -51.449 5.937 73.367 1.00 77.38 288 GLU A N 1
ATOM 2269 C CA . GLU A 1 288 ? -51.693 5.178 74.599 1.00 77.38 288 GLU A CA 1
ATOM 2270 C C . GLU A 1 288 ? -51.332 5.986 75.858 1.00 77.38 288 GLU A C 1
ATOM 2272 O O . GLU A 1 288 ? -52.090 5.992 76.828 1.00 77.38 288 GLU A O 1
ATOM 2277 N N . SER A 1 289 ? -50.249 6.769 75.819 1.00 76.81 289 SER A N 1
ATOM 2278 C CA . SER A 1 289 ? -49.893 7.696 76.906 1.00 76.81 289 SER A CA 1
ATOM 2279 C C . SER A 1 289 ? -50.959 8.780 77.124 1.00 76.81 289 SER A C 1
ATOM 2281 O O . SER A 1 289 ? -51.365 9.051 78.256 1.00 76.81 289 SER A O 1
ATOM 2283 N N . VAL A 1 290 ? -51.492 9.361 76.043 1.00 78.88 290 VAL A N 1
ATOM 2284 C CA . VAL A 1 290 ? -52.581 10.350 76.120 1.00 78.88 290 VAL A CA 1
ATOM 2285 C C . VAL A 1 290 ? -53.850 9.737 76.723 1.00 78.88 290 VAL A C 1
ATOM 2287 O O . VAL A 1 290 ? -54.472 10.368 77.579 1.00 78.88 290 VAL A O 1
ATOM 2290 N N . LYS A 1 291 ? -54.217 8.502 76.351 1.00 76.00 291 LYS A N 1
ATOM 2291 C CA . LYS A 1 291 ? -55.357 7.790 76.960 1.00 76.00 291 LYS A CA 1
ATOM 2292 C C . LYS A 1 291 ? -55.151 7.554 78.454 1.00 76.00 291 LYS A C 1
ATOM 2294 O O . LYS A 1 291 ? -56.059 7.829 79.236 1.00 76.00 291 LYS A O 1
ATOM 2299 N N . ALA A 1 292 ? -53.972 7.080 78.857 1.00 73.94 292 ALA A N 1
ATOM 2300 C CA . ALA A 1 292 ? -53.653 6.842 80.264 1.00 73.94 292 ALA A CA 1
ATOM 2301 C C . ALA A 1 292 ? -53.763 8.133 81.095 1.00 73.94 292 ALA A C 1
ATOM 2303 O O . ALA A 1 292 ? -54.377 8.137 82.163 1.00 73.94 292 ALA A O 1
ATOM 2304 N N . ASN A 1 293 ? -53.260 9.250 80.562 1.00 73.88 293 ASN A N 1
ATOM 2305 C CA . ASN A 1 293 ? -53.366 10.561 81.204 1.00 73.88 293 ASN A CA 1
ATOM 2306 C C . ASN A 1 293 ? -54.813 11.075 81.272 1.00 73.88 293 ASN A C 1
ATOM 2308 O O . ASN A 1 293 ? -55.210 11.651 82.283 1.00 73.88 293 ASN A O 1
ATOM 2312 N N . ALA A 1 294 ? -55.625 10.842 80.237 1.00 70.19 294 ALA A N 1
ATOM 2313 C CA . ALA A 1 294 ? -57.043 11.206 80.246 1.00 70.19 294 ALA A CA 1
ATOM 2314 C C . ALA A 1 294 ? -57.835 10.416 81.303 1.00 70.19 294 ALA A C 1
ATOM 2316 O O . ALA A 1 294 ? -58.660 10.991 82.014 1.00 70.19 294 ALA A O 1
ATOM 2317 N N . ILE A 1 295 ? -57.548 9.118 81.452 1.00 76.88 295 ILE A N 1
ATOM 2318 C CA . ILE A 1 295 ? -58.150 8.275 82.494 1.00 76.88 295 ILE A CA 1
ATOM 2319 C C . ILE A 1 295 ? -57.750 8.783 83.882 1.00 76.88 295 ILE A C 1
ATOM 2321 O O . ILE A 1 295 ? -58.622 8.941 84.732 1.00 76.88 295 ILE A O 1
ATOM 2325 N N . ALA A 1 296 ? -56.468 9.095 84.098 1.00 71.88 296 ALA A N 1
ATOM 2326 C CA . ALA A 1 296 ? -55.974 9.636 85.366 1.00 71.88 296 ALA A CA 1
ATOM 2327 C C . ALA A 1 296 ? -56.615 10.992 85.725 1.00 71.88 296 ALA A C 1
ATOM 2329 O O . ALA A 1 296 ? -56.960 11.239 86.881 1.00 71.88 296 ALA A O 1
ATOM 2330 N N . ALA A 1 297 ? -56.818 11.865 84.734 1.00 65.06 297 ALA A N 1
ATOM 2331 C CA . ALA A 1 297 ? -57.512 13.135 84.929 1.00 65.06 297 ALA A CA 1
ATOM 2332 C C . ALA A 1 297 ? -58.990 12.931 85.301 1.00 65.06 297 ALA A C 1
ATOM 2334 O O . ALA A 1 297 ? -59.512 13.628 86.174 1.00 65.06 297 ALA A O 1
ATOM 2335 N N . TYR A 1 298 ? -59.655 11.951 84.681 1.00 72.88 298 TYR A N 1
ATOM 2336 C CA . TYR A 1 298 ? -61.041 11.609 84.993 1.00 72.88 298 TYR A CA 1
ATOM 2337 C C . TYR A 1 298 ? -61.191 11.074 86.426 1.00 72.88 298 TYR A C 1
ATOM 2339 O O . TYR A 1 298 ? -62.040 11.563 87.170 1.00 72.88 298 TYR A O 1
ATOM 2347 N N . THR A 1 299 ? -60.336 10.140 86.859 1.00 74.50 299 THR A N 1
ATOM 2348 C CA . THR A 1 299 ? -60.358 9.617 88.238 1.00 74.50 299 THR A CA 1
ATOM 2349 C C . THR A 1 299 ? -60.019 10.678 89.281 1.00 74.50 299 THR A C 1
ATOM 2351 O O . THR A 1 299 ? -60.600 10.683 90.371 1.00 74.50 299 THR A O 1
ATOM 2354 N N . LEU A 1 300 ? -59.120 11.614 88.967 1.00 71.50 300 LEU A N 1
ATOM 2355 C CA . LEU A 1 300 ? -58.845 12.748 89.845 1.00 71.50 300 LEU A CA 1
ATOM 2356 C C . LEU A 1 300 ? -60.086 13.643 89.998 1.00 71.50 300 LEU A C 1
ATOM 2358 O O . LEU A 1 300 ? -60.465 13.977 91.120 1.00 71.50 300 LEU A O 1
ATOM 2362 N N . ALA A 1 301 ? -60.765 13.968 88.894 1.00 62.34 301 ALA A N 1
ATOM 2363 C CA . ALA A 1 301 ? -61.976 14.787 88.912 1.00 62.34 301 ALA A CA 1
ATOM 2364 C C . ALA A 1 301 ? -63.115 14.141 89.723 1.00 62.34 301 ALA A C 1
ATOM 2366 O O . ALA A 1 301 ? -63.767 14.818 90.522 1.00 62.34 301 ALA A O 1
ATOM 2367 N N . THR A 1 302 ? -63.327 12.826 89.588 1.00 70.12 302 THR A N 1
ATOM 2368 C CA . THR A 1 302 ? -64.344 12.104 90.372 1.00 70.12 302 THR A CA 1
ATOM 2369 C C . THR A 1 302 ? -64.000 12.056 91.859 1.00 70.12 302 THR A C 1
ATOM 2371 O O . THR A 1 302 ? -64.884 12.199 92.705 1.00 70.12 302 THR A O 1
ATOM 2374 N N . THR A 1 303 ? -62.718 11.905 92.198 1.00 73.81 303 THR A N 1
ATOM 2375 C CA . THR A 1 303 ? -62.258 11.878 93.595 1.00 73.81 303 THR A CA 1
ATOM 2376 C C . THR A 1 303 ? -62.450 13.239 94.262 1.00 73.81 303 THR A C 1
ATOM 2378 O O . THR A 1 303 ? -62.986 13.314 95.367 1.00 73.81 303 THR A O 1
ATOM 2381 N N . VAL A 1 304 ? -62.103 14.327 93.565 1.00 66.81 304 VAL A N 1
ATOM 2382 C CA . VAL A 1 304 ? -62.313 15.702 94.050 1.00 66.81 304 VAL A CA 1
ATOM 2383 C C . VAL A 1 304 ? -63.804 16.011 94.211 1.00 66.81 304 VAL A C 1
ATOM 2385 O O . VAL A 1 304 ? -64.200 16.590 95.220 1.00 66.81 304 VAL A O 1
ATOM 2388 N N . SER A 1 305 ? -64.648 15.582 93.267 1.00 66.00 305 SER A N 1
ATOM 2389 C CA . SER A 1 305 ? -66.104 15.751 93.368 1.00 66.00 305 SER A CA 1
ATOM 2390 C C . SER A 1 305 ? -66.691 15.011 94.576 1.00 66.00 305 SER A C 1
ATOM 2392 O O . SER A 1 305 ? -67.495 15.580 95.314 1.00 66.00 305 SER A O 1
ATOM 2394 N N . THR A 1 306 ? -66.241 13.780 94.828 1.00 72.31 306 THR A N 1
ATOM 2395 C CA . THR A 1 306 ? -66.703 12.964 95.963 1.00 72.31 306 THR A CA 1
ATOM 2396 C C . THR A 1 306 ? -66.278 13.580 97.298 1.00 72.31 306 THR A C 1
ATOM 2398 O O . THR A 1 306 ? -67.101 13.728 98.201 1.00 72.31 306 THR A O 1
ATOM 2401 N N . ALA A 1 307 ? -65.023 14.028 97.401 1.00 69.75 307 ALA A N 1
ATOM 2402 C CA . ALA A 1 307 ? -64.517 14.718 98.586 1.00 69.75 307 ALA A CA 1
ATOM 2403 C C . ALA A 1 307 ? -65.261 16.041 98.850 1.00 69.75 307 ALA A C 1
ATOM 2405 O O . ALA A 1 307 ? -65.581 16.352 99.996 1.00 69.75 307 ALA A O 1
ATOM 2406 N N . ALA A 1 308 ? -65.596 16.794 97.797 1.00 60.09 308 ALA A N 1
ATOM 2407 C CA . ALA A 1 308 ? -66.371 18.028 97.913 1.00 60.09 308 ALA A CA 1
ATOM 2408 C C . ALA A 1 308 ? -67.814 17.778 98.388 1.00 60.09 308 ALA A C 1
ATOM 2410 O O . ALA A 1 308 ? -68.321 18.531 99.220 1.00 60.09 308 ALA A O 1
ATOM 2411 N N . MET A 1 309 ? -68.470 16.709 97.914 1.00 69.50 309 MET A N 1
ATOM 2412 C CA . MET A 1 309 ? -69.800 16.325 98.408 1.00 69.50 309 MET A CA 1
ATOM 2413 C C . MET A 1 309 ? -69.759 15.924 99.884 1.00 69.50 309 MET A C 1
ATOM 2415 O O . MET A 1 309 ? -70.619 16.350 100.652 1.00 69.50 309 MET A O 1
ATOM 2419 N N . GLN A 1 310 ? -68.738 15.162 100.284 1.00 74.38 310 GLN A N 1
ATOM 2420 C CA . GLN A 1 310 ? -68.581 14.686 101.655 1.00 74.38 310 GLN A CA 1
ATOM 2421 C C . GLN A 1 310 ? -68.313 15.838 102.637 1.00 74.38 310 GLN A C 1
ATOM 2423 O O . GLN A 1 310 ? -68.973 15.934 103.673 1.00 74.38 310 GLN A O 1
ATOM 2428 N N . ALA A 1 311 ? -67.461 16.790 102.245 1.00 65.81 311 ALA A N 1
ATOM 2429 C CA . ALA A 1 311 ? -67.253 18.030 102.989 1.00 65.81 311 ALA A CA 1
ATOM 2430 C C . ALA A 1 311 ? -68.541 18.870 103.108 1.00 65.81 311 ALA A C 1
ATOM 2432 O O . ALA A 1 311 ? -68.801 19.464 104.154 1.00 65.81 311 ALA A O 1
ATOM 2433 N N . GLY A 1 312 ? -69.380 18.893 102.065 1.00 71.94 312 GLY A N 1
ATOM 2434 C CA . GLY A 1 312 ? -70.686 19.558 102.097 1.00 71.94 312 GLY A CA 1
ATOM 2435 C C . GLY A 1 312 ? -71.667 18.925 103.091 1.00 71.94 312 GLY A C 1
ATOM 2436 O O . GLY A 1 312 ? -72.366 19.641 103.811 1.00 71.94 312 GLY A O 1
ATOM 2437 N N . THR A 1 313 ? -71.707 17.593 103.177 1.00 75.62 313 THR A N 1
ATOM 2438 C CA . THR A 1 313 ? -72.518 16.877 104.177 1.00 75.62 313 THR A CA 1
ATOM 2439 C C . THR A 1 313 ? -72.018 17.079 105.604 1.00 75.62 313 THR A C 1
ATOM 2441 O O . THR A 1 313 ? -72.838 17.294 106.498 1.00 75.62 313 THR A O 1
ATOM 2444 N N . ASP A 1 314 ? -70.703 17.080 105.818 1.00 75.44 314 ASP A N 1
ATOM 2445 C CA . ASP A 1 314 ? -70.114 17.299 107.143 1.00 75.44 314 ASP A CA 1
ATOM 2446 C C . ASP A 1 314 ? -70.355 18.734 107.632 1.00 75.44 314 ASP A C 1
ATOM 2448 O O . ASP A 1 314 ? -70.714 18.947 108.792 1.00 75.44 314 ASP A O 1
ATOM 2452 N N . ALA A 1 315 ? -70.269 19.721 106.733 1.00 64.31 315 ALA A N 1
ATOM 2453 C CA . ALA A 1 315 ? -70.605 21.111 107.036 1.00 64.31 315 ALA A CA 1
ATOM 2454 C C . ALA A 1 315 ? -72.083 21.283 107.431 1.00 64.31 315 ALA A C 1
ATOM 2456 O O . ALA A 1 315 ? -72.395 22.018 108.368 1.00 64.31 315 ALA A O 1
ATOM 2457 N N . LYS A 1 316 ? -72.997 20.575 106.754 1.00 73.12 316 LYS A N 1
ATOM 2458 C CA . LYS A 1 316 ? -74.430 20.600 107.077 1.00 73.12 316 LYS A CA 1
ATOM 2459 C C . LYS A 1 316 ? -74.717 19.979 108.446 1.00 73.12 316 LYS A C 1
ATOM 2461 O O . LYS A 1 316 ? -75.465 20.552 109.228 1.00 73.12 316 LYS A O 1
ATOM 2466 N N . LYS A 1 317 ? -74.063 18.859 108.760 1.00 76.44 317 LYS A N 1
ATOM 2467 C CA . LYS A 1 317 ? -74.176 18.194 110.062 1.00 76.44 317 LYS A CA 1
ATOM 2468 C C . LYS A 1 317 ? -73.672 19.084 111.203 1.00 76.44 317 LYS A C 1
ATOM 2470 O O . LYS A 1 317 ? -74.359 19.239 112.204 1.00 76.44 317 LYS A O 1
ATOM 2475 N N . ALA A 1 318 ? -72.533 19.750 111.009 1.00 69.25 318 ALA A N 1
ATOM 2476 C CA . ALA A 1 318 ? -72.016 20.713 111.978 1.00 69.25 318 ALA A CA 1
ATOM 2477 C C . ALA A 1 318 ? -72.973 21.903 112.195 1.00 69.25 318 ALA A C 1
ATOM 2479 O O . ALA A 1 318 ? -73.100 22.405 113.310 1.00 69.25 318 ALA A O 1
ATOM 2480 N N . GLN A 1 319 ? -73.674 22.351 111.150 1.00 74.56 319 GLN A N 1
ATOM 2481 C CA . GLN A 1 319 ? -74.669 23.419 111.259 1.00 74.56 319 GLN A CA 1
ATOM 2482 C C . GLN A 1 319 ? -75.914 22.984 112.055 1.00 74.56 319 GLN A C 1
ATOM 2484 O O . GLN A 1 319 ? -76.453 23.785 112.825 1.00 74.56 319 GLN A O 1
ATOM 2489 N N . ASP A 1 320 ? -76.352 21.735 111.895 1.00 77.44 320 ASP A N 1
ATOM 2490 C CA . ASP A 1 320 ? -77.476 21.162 112.640 1.00 77.44 320 ASP A CA 1
ATOM 2491 C C . ASP A 1 320 ? -77.127 20.977 114.132 1.00 77.44 320 ASP A C 1
ATOM 2493 O O . ASP A 1 320 ? -77.906 21.386 114.995 1.00 77.44 320 ASP A O 1
ATOM 2497 N N . ASP A 1 321 ? -75.915 20.505 114.447 1.00 77.56 321 ASP A N 1
ATOM 2498 C CA . ASP A 1 321 ? -75.432 20.356 115.831 1.00 77.56 321 ASP A CA 1
ATOM 2499 C C . ASP A 1 321 ? -75.380 21.710 116.573 1.00 77.56 321 ASP A C 1
ATOM 2501 O O . ASP A 1 321 ? -75.774 21.828 117.737 1.00 77.56 321 ASP A O 1
ATOM 2505 N N . VAL A 1 322 ? -74.958 22.779 115.885 1.00 72.88 322 VAL A N 1
ATOM 2506 C CA . VAL A 1 322 ? -74.950 24.148 116.437 1.00 72.88 322 VAL A CA 1
ATOM 2507 C C . VAL A 1 322 ? -76.369 24.637 116.757 1.00 72.88 322 VAL A C 1
ATOM 2509 O O . VAL A 1 322 ? -76.576 25.372 117.729 1.00 72.88 322 VAL A O 1
ATOM 2512 N N . LYS A 1 323 ? -77.366 24.233 115.963 1.00 75.25 323 LYS A N 1
ATOM 2513 C CA . LYS A 1 323 ? -78.772 24.608 116.165 1.00 75.25 323 LYS A CA 1
ATOM 2514 C C . LYS A 1 323 ? -79.377 23.902 117.380 1.00 75.25 323 LYS A C 1
ATOM 2516 O O . LYS A 1 323 ? -80.100 24.541 118.145 1.00 75.25 323 LYS A O 1
ATOM 2521 N N . ASP A 1 324 ? -79.035 22.636 117.597 1.00 75.12 324 ASP A N 1
ATOM 2522 C CA . ASP A 1 324 ? -79.476 21.878 118.772 1.00 75.12 324 ASP A CA 1
ATOM 2523 C C . ASP A 1 324 ? -78.866 22.412 120.069 1.00 75.12 324 ASP A C 1
ATOM 2525 O O . ASP A 1 324 ? -79.583 22.608 121.056 1.00 75.12 324 ASP A O 1
ATOM 2529 N N . ILE A 1 325 ? -77.578 22.771 120.061 1.00 72.62 325 ILE A N 1
ATOM 2530 C CA . ILE A 1 325 ? -76.937 23.419 121.215 1.00 72.62 325 ILE A CA 1
ATOM 2531 C C . ILE A 1 325 ? -77.676 24.711 121.583 1.00 72.62 325 ILE A C 1
ATOM 2533 O O . ILE A 1 325 ? -77.978 24.939 122.756 1.00 72.62 325 ILE A O 1
ATOM 2537 N N . ARG A 1 326 ? -78.036 25.531 120.590 1.00 69.06 326 ARG A N 1
ATOM 2538 C CA . ARG A 1 326 ? -78.780 26.779 120.812 1.00 69.06 326 ARG A CA 1
ATOM 2539 C C . ARG A 1 326 ? -80.144 26.537 121.468 1.00 69.06 326 ARG A C 1
ATOM 2541 O O . ARG A 1 326 ? -80.462 27.188 122.459 1.00 69.06 326 ARG A O 1
ATOM 2548 N N . ASN A 1 327 ? -80.902 25.555 120.984 1.00 70.19 327 ASN A N 1
ATOM 2549 C CA . ASN A 1 327 ? -82.208 25.203 121.553 1.00 70.19 327 ASN A CA 1
ATOM 2550 C C . ASN A 1 327 ? -82.101 24.699 123.004 1.00 70.19 327 ASN A C 1
ATOM 2552 O O . ASN A 1 327 ? -82.980 24.957 123.827 1.00 70.19 327 ASN A O 1
ATOM 2556 N N . THR A 1 328 ? -81.007 24.008 123.334 1.00 65.12 328 THR A N 1
ATOM 2557 C CA . THR A 1 328 ? -80.761 23.480 124.685 1.00 65.12 328 THR A CA 1
ATOM 2558 C C . THR A 1 328 ? -80.417 24.595 125.683 1.00 65.12 328 THR A C 1
ATOM 2560 O O . THR A 1 328 ? -80.793 24.531 126.854 1.00 65.12 328 THR A O 1
ATOM 2563 N N . VAL A 1 329 ? -79.743 25.652 125.219 1.00 64.12 329 VAL A N 1
ATOM 2564 C CA . VAL A 1 329 ? -79.407 26.840 126.022 1.00 64.12 329 VAL A CA 1
ATOM 2565 C C . VAL A 1 329 ? -80.640 27.722 126.275 1.00 64.12 329 VAL A C 1
ATOM 2567 O O . VAL A 1 329 ? -80.826 28.219 127.390 1.00 64.12 329 VAL A O 1
ATOM 2570 N N . ASP A 1 330 ? -81.532 27.857 125.293 1.00 57.12 330 ASP A N 1
ATOM 2571 C CA . ASP A 1 330 ? -82.760 28.654 125.429 1.00 57.12 330 ASP A CA 1
ATOM 2572 C C . ASP A 1 330 ? -83.801 27.992 126.364 1.00 57.12 330 ASP A C 1
ATOM 2574 O O . ASP A 1 330 ? -84.542 28.683 127.063 1.00 57.12 330 ASP A O 1
ATOM 2578 N N . ALA A 1 331 ? -83.818 26.658 126.470 1.00 56.12 331 ALA A N 1
ATOM 2579 C CA . ALA A 1 331 ? -84.740 25.930 127.352 1.00 56.12 331 ALA A CA 1
ATOM 2580 C C . ALA A 1 331 ? -84.389 26.021 128.855 1.00 56.12 331 ALA A C 1
ATOM 2582 O O . ALA A 1 331 ? -85.282 25.938 129.702 1.00 56.12 331 ALA A O 1
ATOM 2583 N N . ASN A 1 332 ? -83.113 26.224 129.202 1.00 54.75 332 ASN A N 1
ATOM 2584 C CA . ASN A 1 332 ? -82.648 26.264 130.597 1.00 54.75 332 ASN A CA 1
ATOM 2585 C C . ASN A 1 332 ? -82.570 27.678 131.199 1.00 54.75 332 ASN A C 1
ATOM 2587 O O . ASN A 1 332 ? -82.506 27.820 132.419 1.00 54.75 332 ASN A O 1
ATOM 2591 N N . SER A 1 333 ? -82.617 28.734 130.385 1.00 50.78 333 SER A N 1
ATOM 2592 C CA . SER A 1 333 ? -82.441 30.119 130.849 1.00 50.78 333 SER A CA 1
ATOM 2593 C C . SER A 1 333 ? -83.724 30.799 131.363 1.00 50.78 333 SER A C 1
ATOM 2595 O O . SER A 1 333 ? -83.644 31.858 131.983 1.00 50.78 333 SER A O 1
ATOM 2597 N N . VAL A 1 334 ? -84.906 30.189 131.192 1.00 53.25 334 VAL A N 1
ATOM 2598 C CA . VAL A 1 334 ? -86.207 30.840 131.483 1.00 53.25 334 VAL A CA 1
ATOM 2599 C C . VAL A 1 334 ? -86.857 30.402 132.810 1.00 53.25 334 VAL A C 1
ATOM 2601 O O . VAL A 1 334 ? -87.805 31.034 133.266 1.00 53.25 334 VAL A O 1
ATOM 2604 N N . ARG A 1 335 ? -86.351 29.371 133.501 1.00 50.25 335 ARG A N 1
ATOM 2605 C CA . ARG A 1 335 ? -86.999 28.833 134.723 1.00 50.25 335 ARG A CA 1
ATOM 2606 C C . ARG A 1 335 ? -86.309 29.121 136.060 1.00 50.25 335 ARG A C 1
ATOM 2608 O O . ARG A 1 335 ? -86.870 28.762 137.086 1.00 50.25 335 ARG A O 1
ATOM 2615 N N . ILE A 1 336 ? -85.150 29.780 136.078 1.00 53.03 336 ILE A N 1
ATOM 2616 C CA . ILE A 1 336 ? -84.340 29.915 137.309 1.00 53.03 336 ILE A CA 1
ATOM 2617 C C . ILE A 1 336 ? -84.301 31.358 137.865 1.00 53.03 336 ILE A C 1
ATOM 2619 O O . ILE A 1 336 ? -84.029 31.552 139.041 1.00 53.03 336 ILE A O 1
ATOM 2623 N N . SER A 1 337 ? -84.678 32.393 137.105 1.00 57.03 337 SER A N 1
ATOM 2624 C CA . SER A 1 337 ? -84.419 33.793 137.504 1.00 57.03 337 SER A CA 1
ATOM 2625 C C . SER A 1 337 ? -85.571 34.560 138.181 1.00 57.03 337 SER A C 1
ATOM 2627 O O . SER A 1 337 ? -85.333 35.651 138.698 1.00 57.03 337 SER A O 1
ATOM 2629 N N . ALA A 1 338 ? -86.803 34.038 138.227 1.00 54.59 338 ALA A N 1
ATOM 2630 C CA . ALA A 1 338 ? -87.951 34.777 138.782 1.00 54.59 338 ALA A CA 1
ATOM 2631 C C . ALA A 1 338 ? -88.210 34.519 140.283 1.00 54.59 338 ALA A C 1
ATOM 2633 O O . ALA A 1 338 ? -88.573 35.447 141.009 1.00 54.59 338 ALA A O 1
ATOM 2634 N N . ASP A 1 339 ? -87.978 33.296 140.771 1.00 56.81 339 ASP A N 1
ATOM 2635 C CA . ASP A 1 339 ? -88.287 32.917 142.161 1.00 56.81 339 ASP A CA 1
ATOM 2636 C C . ASP A 1 339 ? -87.137 33.203 143.147 1.00 56.81 339 ASP A C 1
ATOM 2638 O O . ASP A 1 339 ? -87.375 33.474 144.327 1.00 56.81 339 ASP A O 1
ATOM 2642 N N . GLU A 1 340 ? -85.887 33.244 142.673 1.00 57.28 340 GLU A N 1
ATOM 2643 C CA . GLU A 1 340 ? -84.711 33.544 143.507 1.00 57.28 340 GLU A CA 1
ATOM 2644 C C . GLU A 1 340 ? -84.576 35.042 143.829 1.00 57.28 340 GLU A C 1
ATOM 2646 O O . GLU A 1 340 ? -84.232 35.418 144.950 1.00 57.28 340 GLU A O 1
ATOM 2651 N N . VAL A 1 341 ? -84.955 35.922 142.895 1.00 58.28 341 VAL A N 1
ATOM 2652 C CA . VAL A 1 341 ? -84.890 37.386 143.079 1.00 58.28 341 VAL A CA 1
ATOM 2653 C C . VAL A 1 341 ? -85.931 37.888 144.091 1.00 58.28 341 VAL A C 1
ATOM 2655 O O . VAL A 1 341 ? -85.716 38.904 144.756 1.00 58.28 341 VAL A O 1
ATOM 2658 N N . ARG A 1 342 ? -87.046 37.165 144.269 1.00 62.50 342 ARG A N 1
ATOM 2659 C CA . ARG A 1 342 ? -88.084 37.509 145.251 1.00 62.50 342 ARG A CA 1
ATOM 2660 C C . ARG A 1 342 ? -87.692 37.097 146.674 1.00 62.50 342 ARG A C 1
ATOM 2662 O O . ARG A 1 342 ? -87.853 37.900 147.588 1.00 62.50 342 ARG A O 1
ATOM 2669 N N . ARG A 1 343 ? -87.092 35.912 146.846 1.00 64.62 343 ARG A N 1
ATOM 2670 C CA . ARG A 1 343 ? -86.564 35.449 148.145 1.00 64.62 343 ARG A CA 1
ATOM 2671 C C . ARG A 1 343 ? -85.370 36.270 148.626 1.00 64.62 343 ARG A C 1
ATOM 2673 O O . ARG A 1 343 ? -85.284 36.573 149.812 1.00 64.62 343 ARG A O 1
ATOM 2680 N N . LEU A 1 344 ? -84.495 36.694 147.712 1.00 62.84 344 LEU A N 1
ATOM 2681 C CA . LEU A 1 344 ? -83.351 37.535 148.067 1.00 62.84 344 LEU A CA 1
ATOM 2682 C C . LEU A 1 344 ? -83.766 38.951 148.495 1.00 62.84 344 LEU A C 1
ATOM 2684 O O . LEU A 1 344 ? -83.098 39.526 149.345 1.00 62.84 344 LEU A O 1
ATOM 2688 N N . ARG A 1 345 ? -84.873 39.509 147.976 1.00 60.56 345 ARG A N 1
ATOM 2689 C CA . ARG A 1 345 ? -85.402 40.809 148.439 1.00 60.56 345 ARG A CA 1
ATOM 2690 C C . ARG A 1 345 ? -85.993 40.747 149.848 1.00 60.56 345 ARG A C 1
ATOM 2692 O O . ARG A 1 345 ? -85.726 41.650 150.630 1.00 60.56 345 ARG A O 1
AT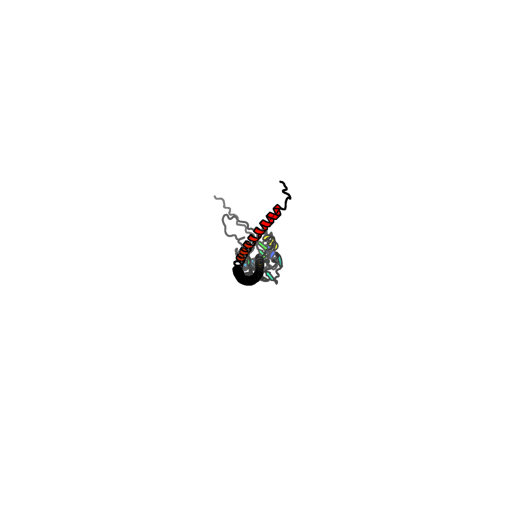OM 2699 N N . GLU A 1 346 ? -86.725 39.685 150.181 1.00 68.44 346 GLU A N 1
ATOM 2700 C CA . GLU A 1 346 ? -87.266 39.492 151.537 1.00 68.44 346 GLU A CA 1
ATOM 2701 C C . GLU A 1 346 ? -86.150 39.252 152.566 1.00 68.44 346 GLU A C 1
ATOM 2703 O O . GLU A 1 346 ? -86.162 39.856 153.635 1.00 68.44 346 GLU A O 1
ATOM 2708 N N . GLN A 1 347 ? -85.125 38.463 152.219 1.00 69.94 347 GLN A N 1
ATOM 2709 C CA . GLN A 1 347 ? -83.966 38.268 153.099 1.00 69.94 347 GLN A CA 1
ATOM 2710 C C . GLN A 1 347 ? -83.145 39.551 153.291 1.00 69.94 347 GLN A C 1
ATOM 2712 O O . GLN A 1 347 ? -82.597 39.774 154.373 1.00 69.94 347 GLN A O 1
ATOM 2717 N N . LEU A 1 348 ? -83.062 40.416 152.274 1.00 68.19 348 LEU A N 1
ATOM 2718 C CA . LEU A 1 348 ? -82.319 41.672 152.373 1.00 68.19 348 LEU A CA 1
ATOM 2719 C C . LEU A 1 348 ? -82.997 42.677 153.319 1.00 68.19 348 LEU A C 1
ATOM 2721 O O . LEU A 1 348 ? -82.294 43.391 154.035 1.00 68.19 348 LEU A O 1
ATOM 2725 N N . ASP A 1 349 ? -84.331 42.725 153.346 1.00 71.38 349 ASP A N 1
ATOM 2726 C CA . ASP A 1 349 ? -85.079 43.638 154.219 1.00 71.38 349 ASP A CA 1
ATOM 2727 C C . ASP A 1 349 ? -85.038 43.198 155.691 1.00 71.38 349 ASP A C 1
ATOM 2729 O O . ASP A 1 349 ? -84.818 44.041 156.564 1.00 71.38 349 ASP A O 1
ATOM 2733 N N . ASP A 1 350 ? -85.114 41.893 155.972 1.00 69.88 350 ASP A N 1
ATOM 2734 C CA . ASP A 1 350 ? -84.978 41.362 157.339 1.00 69.88 350 ASP A CA 1
ATOM 2735 C C . ASP A 1 350 ? -83.561 41.577 157.890 1.00 69.88 350 ASP A C 1
ATOM 2737 O O . ASP A 1 350 ? -83.374 42.090 158.998 1.00 69.88 350 ASP A O 1
ATOM 2741 N N . THR A 1 351 ? -82.541 41.317 157.064 1.00 70.62 351 THR A N 1
ATOM 2742 C CA . THR A 1 351 ? -81.143 41.560 157.452 1.00 70.62 351 THR A CA 1
ATOM 2743 C C . THR A 1 351 ? -80.890 43.055 157.693 1.00 70.62 351 THR A C 1
ATOM 2745 O O . THR A 1 351 ? -80.111 43.431 158.569 1.00 70.62 351 THR A O 1
ATOM 2748 N N . ARG A 1 352 ? -81.566 43.953 156.961 1.00 64.88 352 ARG A N 1
ATOM 2749 C CA . ARG A 1 352 ? -81.422 45.408 157.136 1.00 64.88 352 ARG A CA 1
ATOM 2750 C C . ARG A 1 352 ? -81.976 45.897 158.474 1.00 64.88 352 ARG A C 1
ATOM 2752 O O . ARG A 1 352 ? -81.413 46.834 159.048 1.00 64.88 352 ARG A O 1
ATOM 2759 N N . VAL A 1 353 ? -83.042 45.276 158.975 1.00 72.00 353 VAL A N 1
ATOM 2760 C CA . VAL A 1 353 ? -83.606 45.568 160.302 1.00 72.00 353 VAL A CA 1
ATOM 2761 C C . VAL A 1 353 ? -82.664 45.069 161.397 1.00 72.00 353 VAL A C 1
ATOM 2763 O O . VAL A 1 353 ? -82.360 45.816 162.330 1.00 72.00 353 VAL A O 1
ATOM 2766 N N . GLU A 1 354 ? -82.119 43.864 161.243 1.00 70.75 354 GLU A N 1
ATOM 2767 C CA . GLU A 1 354 ? -81.190 43.268 162.208 1.00 70.75 354 GLU A CA 1
ATOM 2768 C C . GLU A 1 354 ? -79.881 44.065 162.312 1.00 70.75 354 GLU A C 1
ATOM 2770 O O . GLU A 1 354 ? -79.415 44.394 163.407 1.00 70.75 354 GLU A O 1
ATOM 2775 N N . VAL A 1 355 ? -79.349 44.506 161.167 1.00 69.00 355 VAL A N 1
ATOM 2776 C CA . VAL A 1 355 ? -78.165 45.371 161.102 1.00 69.00 355 VAL A CA 1
ATOM 2777 C C . VAL A 1 355 ? -78.414 46.718 161.788 1.00 69.00 355 VAL A C 1
ATOM 2779 O O . VAL A 1 355 ? -77.505 47.237 162.428 1.00 69.00 355 VAL A O 1
ATOM 2782 N N . GLN A 1 356 ? -79.619 47.298 161.728 1.00 70.75 356 GLN A N 1
ATOM 2783 C CA . GLN A 1 356 ? -79.910 48.553 162.440 1.00 70.75 356 GLN A CA 1
ATOM 2784 C C . GLN A 1 356 ? -80.004 48.386 163.961 1.00 70.75 356 GLN A C 1
ATOM 2786 O O . GLN A 1 356 ? -79.652 49.316 164.692 1.00 70.75 356 GLN A O 1
ATOM 2791 N N . VAL A 1 357 ? -80.451 47.225 164.443 1.00 70.75 357 VAL A N 1
ATOM 2792 C CA . VAL A 1 357 ? -80.490 46.909 165.879 1.00 70.75 357 VAL A CA 1
ATOM 2793 C C . VAL A 1 357 ? -79.075 46.671 166.404 1.00 70.75 357 VAL A C 1
ATOM 2795 O O . VAL A 1 357 ? -78.674 47.317 167.374 1.00 70.75 357 VAL A O 1
ATOM 2798 N N . LEU A 1 358 ? -78.279 45.867 165.692 1.00 68.81 358 LEU A N 1
ATOM 2799 C CA . LEU A 1 358 ? -76.867 45.638 166.008 1.00 68.81 358 LEU A CA 1
ATOM 2800 C C . LEU A 1 358 ? -76.045 46.928 165.953 1.00 68.81 358 LEU A C 1
ATOM 2802 O O . LEU A 1 358 ? -75.182 47.138 166.797 1.00 68.81 358 LEU A O 1
ATOM 2806 N N . ARG A 1 359 ? -76.334 47.842 165.018 1.00 65.00 359 ARG A N 1
ATOM 2807 C CA . ARG A 1 359 ? -75.635 49.135 164.933 1.00 65.00 359 ARG A CA 1
ATOM 2808 C C . ARG A 1 359 ? -75.884 50.012 166.165 1.00 65.00 359 ARG A C 1
ATOM 2810 O O . ARG A 1 359 ? -74.948 50.629 166.653 1.00 65.00 359 ARG A O 1
ATOM 2817 N N . ARG A 1 360 ? -77.097 49.998 166.736 1.00 69.38 360 ARG A N 1
ATOM 2818 C CA . ARG A 1 360 ? -77.401 50.713 167.994 1.00 69.38 360 ARG A CA 1
ATOM 2819 C C . ARG A 1 360 ? -76.737 50.079 169.217 1.00 69.38 360 ARG A C 1
ATOM 2821 O O . ARG A 1 360 ? -76.428 50.793 170.169 1.00 69.38 360 ARG A O 1
ATOM 2828 N N . GLU A 1 361 ? -76.524 48.766 169.217 1.00 66.31 361 GLU A N 1
ATOM 2829 C CA . GLU A 1 361 ? -75.734 48.102 170.262 1.00 66.31 361 GLU A CA 1
ATOM 2830 C C . GLU A 1 361 ? -74.237 48.361 170.098 1.00 66.31 361 GLU A C 1
ATOM 2832 O O . GLU A 1 361 ? -73.551 48.628 171.083 1.00 66.31 361 GLU A O 1
ATOM 2837 N N . MET A 1 362 ? -73.737 48.354 168.864 1.00 60.41 362 MET A N 1
ATOM 2838 C CA . MET A 1 362 ? -72.329 48.586 168.568 1.00 60.41 362 MET A CA 1
ATOM 2839 C C . MET A 1 362 ? -71.920 50.034 168.855 1.00 60.41 362 MET A C 1
ATOM 2841 O O . MET A 1 362 ? -70.863 50.244 169.441 1.00 60.41 362 MET A O 1
ATOM 2845 N N . ASP A 1 363 ? -72.777 51.020 168.580 1.00 63.69 363 ASP A N 1
ATOM 2846 C CA . ASP A 1 363 ? -72.524 52.418 168.951 1.00 63.69 363 ASP A CA 1
ATOM 2847 C C . ASP A 1 363 ? -72.465 52.601 170.488 1.00 63.69 363 ASP A C 1
ATOM 2849 O O . ASP A 1 363 ? -71.619 53.343 170.987 1.00 63.69 363 ASP A O 1
ATOM 2853 N N . ARG A 1 364 ? -73.252 51.833 171.268 1.00 62.97 364 ARG A N 1
ATOM 2854 C CA . ARG A 1 364 ? -73.137 51.785 172.747 1.00 62.97 364 ARG A CA 1
ATOM 2855 C C . ARG A 1 364 ? -71.852 51.113 173.238 1.00 62.97 364 ARG A C 1
ATOM 2857 O O . ARG A 1 364 ? -71.394 51.402 174.344 1.00 62.97 364 ARG A O 1
ATOM 2864 N N . ILE A 1 365 ? -71.291 50.186 172.462 1.00 61.59 365 ILE A N 1
ATOM 2865 C CA . ILE A 1 365 ? -70.024 49.515 172.787 1.00 61.59 365 ILE A CA 1
ATOM 2866 C C . ILE A 1 365 ? -68.838 50.409 172.405 1.00 61.59 365 ILE A C 1
ATOM 2868 O O . ILE A 1 365 ? -67.881 50.499 173.169 1.00 61.59 365 ILE A O 1
ATOM 2872 N N . ILE A 1 366 ? -68.919 51.133 171.289 1.00 56.31 366 ILE A N 1
ATOM 2873 C CA . ILE A 1 366 ? -67.864 52.038 170.816 1.00 56.31 366 ILE A CA 1
ATOM 2874 C C . ILE A 1 366 ? -67.763 53.297 171.698 1.00 56.31 366 ILE A C 1
ATOM 2876 O O . ILE A 1 366 ? -66.654 53.758 171.959 1.00 56.31 366 ILE A O 1
ATOM 2880 N N . GLU A 1 367 ? -68.857 53.786 172.295 1.00 59.75 367 GLU A N 1
ATOM 2881 C CA . GLU A 1 367 ? -68.782 54.785 173.382 1.00 59.75 367 GLU A CA 1
ATOM 2882 C C . GLU A 1 367 ? -68.090 54.250 174.654 1.00 59.75 367 GLU A C 1
ATOM 2884 O O . GLU A 1 367 ? -67.522 55.026 175.424 1.00 59.75 367 GLU A O 1
ATOM 2889 N N . ARG A 1 368 ? -68.073 52.924 174.870 1.00 55.78 368 ARG A N 1
ATOM 2890 C CA . ARG A 1 368 ? -67.328 52.270 175.965 1.00 55.78 368 ARG A CA 1
ATOM 2891 C C . ARG A 1 368 ? -65.866 51.954 175.615 1.00 55.78 368 ARG A C 1
ATOM 2893 O O . ARG A 1 368 ? -65.084 51.696 176.528 1.00 55.78 368 ARG A O 1
ATOM 2900 N N . SER A 1 369 ? -65.479 52.000 174.338 1.00 48.38 369 SER A N 1
ATOM 2901 C CA . SER A 1 369 ? -64.109 51.784 173.846 1.00 48.38 369 SER A CA 1
ATOM 2902 C C . SER A 1 369 ? -63.736 52.895 172.853 1.00 48.38 369 SER A C 1
ATOM 2904 O O . SER A 1 369 ? -63.729 52.726 171.640 1.00 48.38 369 SER A O 1
ATOM 2906 N N . GLY A 1 370 ? -63.459 54.108 173.303 1.00 43.75 370 GLY A N 1
ATOM 2907 C CA . GLY A 1 370 ? -62.117 54.348 173.801 1.00 43.75 370 GLY A CA 1
ATOM 2908 C C . GLY A 1 370 ? -61.056 53.996 172.753 1.00 43.75 370 GLY A C 1
ATOM 2909 O O . GLY A 1 370 ? -60.717 52.835 172.564 1.00 43.75 370 GLY A O 1
ATOM 2910 N N . ALA A 1 371 ? -60.449 55.041 172.197 1.00 49.97 371 ALA A N 1
ATOM 2911 C CA . ALA A 1 371 ? -58.999 55.139 172.218 1.00 49.97 371 ALA A CA 1
ATOM 2912 C C . ALA A 1 371 ? -58.227 53.950 171.633 1.00 49.97 371 ALA A C 1
ATOM 2914 O O . ALA A 1 371 ? -57.765 53.089 172.373 1.00 49.97 371 ALA A O 1
ATOM 2915 N N . LYS A 1 372 ? -57.960 53.983 170.330 1.00 45.25 372 LYS A N 1
ATOM 2916 C CA . LYS A 1 372 ? -56.643 53.625 169.782 1.00 45.25 372 LYS A CA 1
ATOM 2917 C C . LYS A 1 372 ? -56.664 53.862 168.284 1.00 45.25 372 LYS A C 1
ATOM 2919 O O . LYS A 1 372 ? -57.385 53.220 167.540 1.00 45.25 372 LYS A O 1
ATOM 2924 N N . THR A 1 373 ? -56.037 54.968 167.902 1.00 44.94 373 THR A N 1
ATOM 2925 C CA . THR A 1 373 ? -54.763 54.955 167.167 1.00 44.94 373 THR A CA 1
ATOM 2926 C C . THR A 1 373 ? -54.972 54.518 165.740 1.00 44.94 373 THR A C 1
ATOM 2928 O O . THR A 1 373 ? -55.245 53.364 165.447 1.00 44.94 373 THR A O 1
ATOM 2931 N N . LYS A 1 374 ? -54.963 55.538 164.892 1.00 45.09 374 LYS A N 1
ATOM 2932 C CA . LYS A 1 374 ? -53.776 55.905 164.111 1.00 45.09 374 LYS A CA 1
ATOM 2933 C C . LYS A 1 374 ? -53.772 54.979 162.911 1.00 45.09 374 LYS A C 1
ATOM 2935 O O . LYS A 1 374 ? -53.625 53.775 163.024 1.00 45.09 374 LYS A O 1
ATOM 2940 N N . GLY A 1 375 ? -54.083 55.551 161.773 1.00 41.59 375 GLY A N 1
ATOM 2941 C CA . GLY A 1 375 ? -53.207 56.595 161.274 1.00 41.59 375 GLY A CA 1
ATOM 2942 C C . GLY A 1 375 ? -52.367 55.859 160.258 1.00 41.59 375 GLY A C 1
ATOM 2943 O O . GLY A 1 375 ? -51.785 54.829 160.572 1.00 41.59 375 GLY A O 1
ATOM 2944 N N . VAL A 1 376 ? -52.526 56.233 158.998 1.00 40.78 376 VAL A N 1
ATOM 2945 C CA . VAL A 1 376 ? -51.664 57.298 158.482 1.00 40.78 376 VAL A CA 1
ATOM 2946 C C . VAL A 1 376 ? -50.245 56.793 158.601 1.00 40.78 376 VAL A C 1
ATOM 2948 O O . VAL A 1 376 ? -49.744 56.686 159.710 1.00 40.78 376 VAL A O 1
ATOM 2951 N N . ASP A 1 377 ? -49.699 56.420 157.456 1.00 36.41 377 ASP A N 1
ATOM 2952 C CA . ASP A 1 377 ? -48.329 56.702 157.044 1.00 36.41 377 ASP A CA 1
ATOM 2953 C C . ASP A 1 377 ? -48.188 56.099 155.634 1.00 36.41 377 ASP A C 1
ATOM 2955 O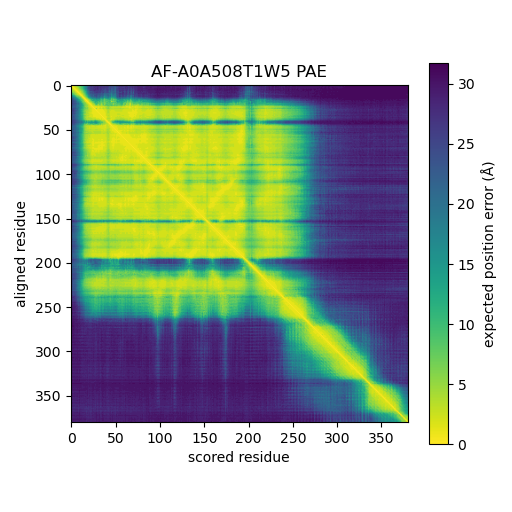 O . ASP A 1 377 ? -48.674 55.004 155.372 1.00 36.41 377 ASP A O 1
ATOM 2959 N N . GLU A 1 378 ? -47.594 56.725 154.628 1.00 27.09 378 GLU A N 1
ATOM 2960 C CA . GLU A 1 378 ? -46.927 58.016 154.493 1.00 27.09 378 GLU A CA 1
ATOM 2961 C C . GLU A 1 378 ? -46.484 58.101 153.012 1.00 27.09 378 GLU A C 1
ATOM 2963 O O . GLU A 1 378 ? -46.269 57.076 152.368 1.00 27.09 378 GLU A O 1
ATOM 2968 N N . ALA A 1 379 ? -46.290 59.323 152.510 1.00 28.64 379 ALA A N 1
ATOM 2969 C CA . ALA A 1 379 ? -45.267 59.704 151.525 1.00 28.64 379 ALA A CA 1
A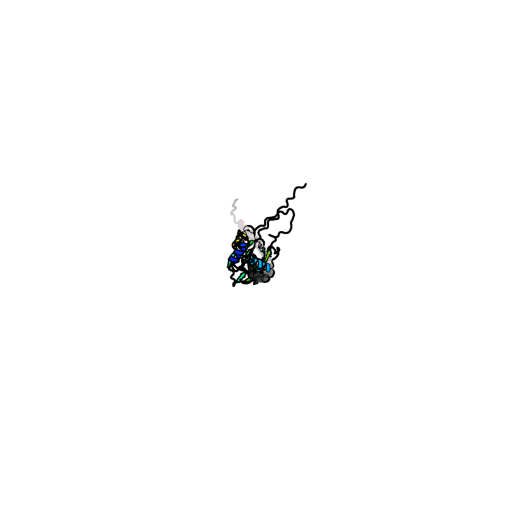TOM 2970 C C . ALA A 1 379 ? -45.208 59.024 150.129 1.00 28.64 379 ALA A C 1
ATOM 2972 O O . ALA A 1 379 ? -44.617 57.958 149.961 1.00 28.64 379 ALA A O 1
ATOM 2973 N N . LYS A 1 380 ? -45.583 59.768 149.075 1.00 43.47 380 LYS A N 1
ATOM 2974 C CA . LYS A 1 380 ? -44.627 60.510 148.215 1.00 43.47 380 LYS A CA 1
ATOM 2975 C C . LYS A 1 380 ? -45.306 61.301 147.104 1.00 43.47 380 LYS A C 1
ATOM 2977 O O . LYS A 1 380 ? -46.256 60.766 146.496 1.00 43.47 380 LYS A O 1
#